Protein AF-A0A9D5CBM2-F1 (afdb_monomer_lite)

Radius of gyration: 30.0 Å; chains: 1; bounding box: 94×66×77 Å

InterPro domains:
  IPR002213 UDP-glucuronosyl/UDP-glucosyltransferase [PF00201] (126-270)
  IPR002213 UDP-glucuronosyl/UDP-glucosyltransferase [cd03784] (1-321)
  IPR009489 PAR1 [PF06521] (329-469)
  IPR035595 UDP-glycosyltransferase family, conserved site [PS00375] (218-261)
  IPR058980 Glycosyltransferase, N-terminal domain [PF26168] (1-114)

pLDDT: mean 79.52, std 19.8, range [25.97, 98.75]

Foldseek 3Di:
DVVVLVVQLPDPPDAAEAEDLAELLLVLLLVCLVVVHDDPPDDPPDLVVVVSVPDLPQQDPPVVVVVVVVSVVVPPVRHQAYEYQYDCLQCVVSVVVSPVVDPGHYDYDHPPAPLDDDPDPPDPPVPVQCVVVVLLVPADFLQEEEEDADDQDADDLLLLQQLLLLLLVLLTAYEHEDEPNNPPDDPPDDPPPPPDDRDHDPCSCVSCVSRYHYHYDDYPLLCLLLRRNHNAYEYLQDVNSVSSNLLSLHAYQQEHAHDSRLSSSCSRCPVLVLADDLDHPVCNVPRRGSVSSSVRVCCLRPDPSNVVSSVSSNVSSVVNVVVVVVLFDDQQPDDLQQFQLFATQSQFHKFWAWDADPVRDTDIGIHTDPHGHPPDHSDGFDPQLCVQLVHDSNDGDDDLVLLVDLVNLQSCLDPSNCVPGVSVVSSNQVSCVVVVHGSVVSSVVSVVVVVVVVPPPDDDDDDDDDDDDDDDDDDDDDDDDDDDDDDDD

Structure (mmCIF, N/CA/C/O backbone):
data_AF-A0A9D5CBM2-F1
#
_entry.id   AF-A0A9D5CBM2-F1
#
loop_
_atom_site.group_PDB
_atom_site.id
_atom_site.type_symbol
_atom_site.label_atom_id
_atom_site.label_alt_id
_atom_site.label_comp_id
_atom_site.label_asym_id
_atom_site.label_entity_id
_atom_site.label_seq_id
_atom_site.pdbx_PDB_ins_code
_atom_site.Cartn_x
_atom_site.Cartn_y
_atom_site.Cartn_z
_atom_site.occupancy
_atom_site.B_iso_or_equiv
_atom_site.auth_seq_id
_atom_site.auth_comp_id
_atom_site.auth_asym_id
_atom_site.auth_atom_id
_atom_site.pdbx_PDB_model_num
ATOM 1 N N . MET A 1 1 ? 24.538 0.098 1.011 1.00 46.88 1 MET A N 1
ATOM 2 C CA . MET A 1 1 ? 24.412 -0.177 -0.442 1.00 46.88 1 MET A CA 1
ATOM 3 C C . MET A 1 1 ? 25.161 0.803 -1.359 1.00 46.88 1 MET A C 1
ATOM 5 O O . MET A 1 1 ? 25.324 0.471 -2.525 1.00 46.88 1 MET A O 1
ATOM 9 N N . SER A 1 2 ? 25.668 1.962 -0.900 1.00 52.41 2 SER A N 1
ATOM 10 C CA . SER A 1 2 ? 26.322 2.919 -1.816 1.00 52.41 2 SER A CA 1
ATOM 11 C C . SER A 1 2 ? 27.615 2.374 -2.449 1.00 52.41 2 SER A C 1
ATOM 13 O O . SER A 1 2 ? 27.834 2.592 -3.634 1.00 52.41 2 SER A O 1
ATOM 15 N N . PHE A 1 3 ? 28.442 1.611 -1.725 1.00 51.91 3 PHE A N 1
ATOM 16 C CA . PHE A 1 3 ? 29.742 1.135 -2.227 1.00 51.91 3 PHE A CA 1
ATOM 17 C C . PHE A 1 3 ? 29.654 0.315 -3.531 1.00 51.91 3 PHE A C 1
ATOM 19 O O . PHE A 1 3 ? 30.416 0.557 -4.465 1.00 51.91 3 PHE A O 1
ATOM 26 N N . ALA A 1 4 ? 28.681 -0.597 -3.640 1.00 58.09 4 ALA A N 1
ATOM 27 C CA . ALA A 1 4 ? 28.484 -1.405 -4.846 1.00 58.09 4 ALA A CA 1
ATOM 28 C C . ALA A 1 4 ? 28.040 -0.555 -6.052 1.00 58.09 4 ALA A C 1
ATOM 30 O O . ALA A 1 4 ? 28.518 -0.762 -7.165 1.00 58.09 4 ALA A O 1
ATOM 31 N N . ALA A 1 5 ? 27.188 0.450 -5.825 1.00 60.09 5 ALA A N 1
ATOM 32 C CA . ALA A 1 5 ? 26.755 1.383 -6.865 1.00 60.09 5 ALA A CA 1
ATOM 33 C C . ALA A 1 5 ? 27.913 2.255 -7.387 1.00 60.09 5 ALA A C 1
ATOM 35 O O . ALA A 1 5 ? 27.990 2.522 -8.584 1.00 60.09 5 ALA A O 1
ATOM 36 N N . HIS A 1 6 ? 28.848 2.649 -6.514 1.00 63.44 6 HIS A N 1
ATOM 37 C CA . HIS A 1 6 ? 30.043 3.406 -6.903 1.00 63.44 6 HIS A CA 1
ATOM 38 C C . HIS A 1 6 ? 30.997 2.585 -7.768 1.00 63.44 6 HIS A C 1
ATOM 40 O O . HIS A 1 6 ? 31.475 3.077 -8.789 1.00 63.44 6 HIS A O 1
ATOM 46 N N . ALA A 1 7 ? 31.247 1.333 -7.379 1.00 64.88 7 ALA A N 1
ATOM 47 C CA . ALA A 1 7 ? 32.060 0.415 -8.168 1.00 64.88 7 ALA A CA 1
ATOM 48 C C . ALA A 1 7 ? 31.399 0.084 -9.518 1.00 64.88 7 ALA A C 1
ATOM 50 O O . ALA A 1 7 ? 32.088 -0.044 -10.522 1.00 64.88 7 ALA A O 1
ATOM 51 N N . ALA A 1 8 ? 30.066 0.001 -9.571 1.00 65.75 8 ALA A N 1
ATOM 52 C CA . ALA A 1 8 ? 29.338 -0.220 -10.819 1.00 65.75 8 ALA A CA 1
ATOM 53 C C . ALA A 1 8 ? 29.349 1.010 -11.746 1.00 65.75 8 ALA A C 1
ATOM 55 O O . ALA A 1 8 ? 29.361 0.860 -12.964 1.00 65.75 8 ALA A O 1
ATOM 56 N N . ALA A 1 9 ? 29.384 2.229 -11.195 1.00 65.69 9 ALA A N 1
ATOM 57 C CA . ALA A 1 9 ? 29.390 3.468 -11.976 1.00 65.69 9 ALA A CA 1
ATOM 58 C C . ALA A 1 9 ? 30.698 3.718 -12.754 1.00 65.69 9 ALA A C 1
ATOM 60 O O . ALA A 1 9 ? 30.726 4.589 -13.623 1.00 65.69 9 ALA A O 1
ATOM 61 N N . SER A 1 10 ? 31.780 2.992 -12.451 1.00 69.94 10 SER A N 1
ATOM 62 C CA . SER A 1 10 ? 33.030 3.037 -13.222 1.00 69.94 10 SER A CA 1
ATOM 63 C C . SER A 1 10 ? 33.062 2.040 -14.387 1.00 69.94 10 SER A C 1
ATOM 65 O O . SER A 1 10 ? 34.006 2.069 -15.179 1.00 69.94 10 SER A O 1
ATOM 67 N N . LEU A 1 11 ? 32.045 1.181 -14.521 1.00 74.44 11 LEU A N 1
ATOM 68 C CA . LEU A 1 11 ? 31.952 0.219 -15.613 1.00 74.44 11 LEU A CA 1
ATOM 69 C C . LEU A 1 11 ? 31.445 0.893 -16.901 1.00 74.44 11 LEU A C 1
ATOM 71 O O . LEU A 1 11 ? 30.479 1.662 -16.863 1.00 74.44 11 LEU A O 1
ATOM 75 N N . PRO A 1 12 ? 32.052 0.593 -18.066 1.00 73.50 12 PRO A N 1
ATOM 76 C CA . PRO A 1 12 ? 31.541 1.073 -19.342 1.00 73.50 12 PRO A CA 1
ATOM 77 C C . PRO A 1 12 ? 30.141 0.498 -19.605 1.00 73.50 12 PRO A C 1
ATOM 79 O O . PRO A 1 12 ? 29.863 -0.655 -19.283 1.00 73.50 12 PRO A O 1
ATOM 82 N N . ASN A 1 13 ? 29.270 1.300 -20.222 1.00 78.38 13 ASN A N 1
ATOM 83 C CA . ASN A 1 13 ? 27.892 0.941 -20.594 1.00 78.38 13 ASN A CA 1
ATOM 84 C C . ASN A 1 13 ? 26.908 0.702 -19.430 1.00 78.38 13 ASN A C 1
ATOM 86 O O . ASN A 1 13 ? 25.814 0.191 -19.660 1.00 78.38 13 ASN A O 1
ATOM 90 N N . VAL A 1 14 ? 27.233 1.115 -18.200 1.00 76.31 14 VAL A N 1
ATOM 91 C CA . VAL A 1 14 ? 26.301 1.054 -17.061 1.00 76.31 14 VAL A CA 1
ATOM 92 C C . VAL A 1 14 ? 25.597 2.397 -16.856 1.00 76.31 14 VAL A C 1
ATOM 94 O O . VAL A 1 14 ? 26.231 3.452 -16.816 1.00 76.31 14 VAL A O 1
ATOM 97 N N . LYS A 1 15 ? 24.268 2.365 -16.686 1.00 79.56 15 LYS A N 1
ATOM 98 C CA . LYS A 1 15 ? 23.471 3.524 -16.255 1.00 79.56 15 LYS A CA 1
ATOM 99 C C . LYS A 1 15 ? 23.058 3.352 -14.801 1.00 79.56 15 LYS A C 1
ATOM 101 O O . LYS A 1 15 ? 22.380 2.390 -14.455 1.00 79.56 15 LYS A O 1
ATOM 106 N N . LEU A 1 16 ? 23.447 4.307 -13.962 1.00 81.56 16 LEU A N 1
ATOM 107 C CA . LEU A 1 16 ? 23.064 4.339 -12.554 1.00 81.56 16 LEU A CA 1
ATOM 108 C C . LEU A 1 16 ? 21.726 5.062 -12.378 1.00 81.56 16 LEU A C 1
ATOM 110 O O . LEU A 1 16 ? 21.562 6.179 -12.873 1.00 81.56 16 LEU A O 1
ATOM 114 N N . PHE A 1 17 ? 20.816 4.457 -11.619 1.00 85.50 17 PHE A N 1
ATOM 115 C CA . PHE A 1 17 ? 19.556 5.064 -11.199 1.00 85.50 17 PHE A CA 1
ATOM 116 C C . PHE A 1 17 ? 19.453 5.062 -9.676 1.00 85.50 17 PHE A C 1
ATOM 118 O O . PHE A 1 17 ? 19.877 4.111 -9.019 1.00 85.50 17 PHE A O 1
ATOM 125 N N . LYS A 1 18 ? 18.867 6.123 -9.118 1.00 85.62 18 LYS A N 1
ATOM 126 C CA . LYS A 1 18 ? 18.535 6.206 -7.692 1.00 85.62 18 LYS A CA 1
ATOM 127 C C . LYS A 1 18 ? 17.087 5.791 -7.497 1.00 85.62 18 LYS A C 1
ATOM 129 O O . LYS A 1 18 ? 16.218 6.358 -8.146 1.00 85.62 18 LYS A O 1
ATOM 134 N N . TYR A 1 19 ? 16.828 4.830 -6.620 1.00 88.88 19 TYR A N 1
ATOM 135 C CA . TYR A 1 19 ? 15.470 4.393 -6.313 1.00 88.88 19 TYR A CA 1
ATOM 136 C C . TYR A 1 19 ? 14.988 4.990 -4.990 1.00 88.88 19 TYR A C 1
ATOM 138 O O . TYR A 1 19 ? 15.675 4.895 -3.973 1.00 88.88 19 TYR A O 1
ATOM 146 N N . HIS A 1 20 ? 13.801 5.591 -5.015 1.00 88.88 20 HIS A N 1
ATOM 147 C CA . HIS A 1 20 ? 13.061 6.027 -3.841 1.00 88.88 20 HIS A CA 1
ATOM 148 C C . HIS A 1 20 ? 11.807 5.166 -3.682 1.00 88.88 20 HIS A C 1
ATOM 150 O O . HIS A 1 20 ? 10.897 5.221 -4.506 1.00 88.88 20 HIS A O 1
ATOM 156 N N . SER A 1 21 ? 11.744 4.416 -2.583 1.00 88.88 21 SER A N 1
ATOM 157 C CA . SER A 1 21 ? 10.601 3.571 -2.205 1.00 88.88 21 SER A CA 1
ATOM 158 C C . SER A 1 21 ? 9.418 4.348 -1.610 1.00 88.88 21 SER A C 1
ATOM 160 O O . SER A 1 21 ? 8.496 3.741 -1.079 1.00 88.88 21 SER A O 1
ATOM 162 N N . ILE A 1 22 ? 9.463 5.676 -1.677 1.00 88.31 22 ILE A N 1
ATOM 163 C CA . ILE A 1 22 ? 8.556 6.641 -1.047 1.00 88.31 22 ILE A CA 1
ATOM 164 C C . ILE A 1 22 ? 7.900 7.512 -2.130 1.00 88.31 22 ILE A C 1
ATOM 166 O O . ILE A 1 22 ? 8.508 7.701 -3.191 1.00 88.31 22 ILE A O 1
ATOM 170 N N . PRO A 1 23 ? 6.698 8.061 -1.878 1.00 92.81 23 PRO A N 1
ATOM 171 C CA . PRO A 1 23 ? 5.941 8.804 -2.880 1.00 92.81 23 PRO A CA 1
ATOM 172 C C . PRO A 1 23 ? 6.571 10.152 -3.236 1.00 92.81 23 PRO A C 1
ATOM 174 O O . PRO A 1 23 ? 7.382 10.714 -2.489 1.00 92.81 23 PRO A O 1
ATOM 177 N N . ALA A 1 24 ? 6.136 10.718 -4.365 1.00 92.75 24 ALA A N 1
ATOM 178 C CA . ALA A 1 24 ? 6.541 12.052 -4.794 1.00 92.75 24 ALA A CA 1
ATOM 179 C C . ALA A 1 24 ? 6.100 13.112 -3.776 1.00 92.75 24 ALA A C 1
ATOM 181 O O . ALA A 1 24 ? 6.883 14.018 -3.482 1.00 92.75 24 ALA A O 1
ATOM 182 N N . TYR A 1 25 ? 4.916 12.950 -3.167 1.00 91.38 25 TYR A N 1
ATOM 183 C CA . TYR A 1 25 ? 4.464 13.791 -2.056 1.00 91.38 25 TYR A CA 1
ATOM 184 C C . TYR A 1 25 ? 5.496 13.877 -0.925 1.00 91.38 25 TYR A C 1
ATOM 186 O O . TYR A 1 25 ? 5.851 14.973 -0.488 1.00 91.38 25 TYR A O 1
ATOM 194 N N . TYR A 1 26 ? 6.027 12.734 -0.472 1.00 90.12 26 TYR A N 1
ATOM 195 C CA . TYR A 1 26 ? 7.027 12.703 0.595 1.00 90.12 26 TYR A CA 1
ATOM 196 C C . TYR A 1 26 ? 8.300 13.439 0.175 1.00 90.12 26 TYR A C 1
ATOM 198 O O . TYR A 1 26 ? 8.830 14.255 0.933 1.00 90.12 26 TYR A O 1
ATOM 206 N N . LEU A 1 27 ? 8.808 13.146 -1.027 1.00 89.38 27 LEU A N 1
ATOM 207 C CA . LEU A 1 27 ? 10.045 13.743 -1.535 1.00 89.38 27 LEU A CA 1
ATOM 208 C C . LEU A 1 27 ? 9.922 15.263 -1.641 1.00 89.38 27 LEU A C 1
ATOM 210 O O . LEU A 1 27 ? 10.825 15.984 -1.211 1.00 89.38 27 LEU A O 1
ATOM 214 N N . LEU A 1 28 ? 8.791 15.745 -2.155 1.00 89.12 28 LEU A N 1
ATOM 215 C CA . LEU A 1 28 ? 8.506 17.167 -2.259 1.00 89.12 28 LEU A CA 1
ATOM 216 C C . LEU A 1 28 ? 8.344 17.814 -0.880 1.00 89.12 28 LEU A C 1
ATOM 218 O O . LEU A 1 28 ? 8.975 18.834 -0.619 1.00 89.12 28 LEU A O 1
ATOM 222 N N . SER A 1 29 ? 7.579 17.196 0.025 1.00 84.88 29 SER A N 1
ATOM 223 C CA . SER A 1 29 ? 7.414 17.664 1.408 1.00 84.88 29 SER A CA 1
ATOM 224 C C . SER A 1 29 ? 8.760 17.778 2.125 1.00 84.88 29 SER A C 1
ATOM 226 O O . SER A 1 29 ? 9.054 18.798 2.747 1.00 84.88 29 SER A O 1
ATOM 228 N N . SER A 1 30 ? 9.629 16.775 1.976 1.00 81.62 30 SER A N 1
ATOM 229 C CA . SER A 1 30 ? 10.987 16.795 2.519 1.00 81.62 30 SER A CA 1
ATOM 230 C C . SER A 1 30 ? 11.842 17.913 1.918 1.00 81.62 30 SER A C 1
ATOM 232 O O . SER A 1 30 ? 12.622 18.538 2.642 1.00 81.62 30 SER A O 1
ATOM 234 N N . LEU A 1 31 ? 11.732 18.158 0.611 1.00 83.06 31 LEU A N 1
ATOM 235 C CA . LEU A 1 31 ? 12.465 19.222 -0.068 1.00 83.06 31 LEU A CA 1
ATOM 236 C C . LEU A 1 31 ? 12.001 20.603 0.404 1.00 83.06 31 LEU A C 1
ATOM 238 O O . LEU A 1 31 ? 12.827 21.459 0.719 1.00 83.06 31 LEU A O 1
ATOM 242 N N . PHE A 1 32 ? 10.690 20.807 0.478 1.00 85.25 32 PHE A N 1
ATOM 243 C CA . PHE A 1 32 ? 10.081 22.075 0.857 1.00 85.25 32 PHE A CA 1
ATOM 244 C C . PHE A 1 32 ? 10.328 22.409 2.324 1.00 85.25 32 PHE A C 1
ATOM 246 O O . PHE A 1 32 ? 10.719 23.538 2.612 1.00 85.25 32 PHE A O 1
ATOM 253 N N . ALA A 1 33 ? 10.251 21.421 3.219 1.00 78.44 33 ALA A N 1
ATOM 254 C CA . ALA A 1 33 ? 10.632 21.575 4.621 1.00 78.44 33 ALA A CA 1
ATOM 255 C C . ALA A 1 33 ? 12.062 22.128 4.776 1.00 78.44 33 ALA A C 1
ATOM 257 O O . ALA A 1 33 ? 12.297 23.055 5.546 1.00 78.44 33 ALA A O 1
ATOM 258 N N . ARG A 1 34 ? 13.020 21.621 3.984 1.00 76.56 34 ARG A N 1
ATOM 259 C CA . ARG A 1 34 ? 14.421 22.091 3.994 1.00 76.56 34 ARG A CA 1
ATOM 260 C C . ARG A 1 34 ? 14.608 23.492 3.415 1.00 76.56 34 ARG A C 1
ATOM 262 O O . ARG A 1 34 ? 15.592 24.152 3.731 1.00 76.56 34 ARG A O 1
ATOM 269 N N . GLN A 1 35 ? 13.721 23.909 2.520 1.00 82.31 35 GLN A N 1
ATOM 270 C CA . GLN A 1 35 ? 13.763 25.219 1.871 1.00 82.31 35 GLN A CA 1
ATOM 271 C C . GLN A 1 35 ? 12.860 26.245 2.568 1.00 82.31 35 GLN A C 1
ATOM 273 O O . GLN A 1 35 ? 12.726 27.362 2.069 1.00 82.31 35 GLN A O 1
ATOM 278 N N . SER A 1 36 ? 12.217 25.872 3.681 1.00 79.81 36 SER A N 1
ATOM 279 C CA . SER A 1 36 ? 11.179 26.669 4.344 1.00 79.81 36 SER A CA 1
ATOM 280 C C . SER A 1 36 ? 10.063 27.110 3.382 1.00 79.81 36 SER A C 1
ATOM 282 O O . SER A 1 36 ? 9.540 28.219 3.483 1.00 79.81 36 SER A O 1
ATOM 284 N N . LYS A 1 37 ? 9.724 26.245 2.417 1.00 80.12 37 LYS A N 1
ATOM 285 C CA . LYS A 1 37 ? 8.602 26.408 1.484 1.00 80.12 37 LYS A CA 1
ATOM 286 C C . LYS A 1 37 ? 7.369 25.675 2.016 1.00 80.12 37 LYS A C 1
ATOM 288 O O . LYS A 1 37 ? 7.486 24.673 2.717 1.00 80.12 37 LYS A O 1
ATOM 293 N N . THR A 1 38 ? 6.185 26.145 1.636 1.00 74.81 38 THR A N 1
ATOM 294 C CA . THR A 1 38 ? 4.907 25.521 2.004 1.00 74.81 38 THR A CA 1
ATOM 295 C C . THR A 1 38 ? 4.435 24.554 0.927 1.00 74.81 38 THR A C 1
ATOM 297 O O . THR A 1 38 ? 4.612 24.808 -0.266 1.00 74.81 38 THR A O 1
ATOM 300 N N . MET A 1 39 ? 3.810 23.451 1.339 1.00 78.75 39 MET A N 1
ATOM 301 C CA . MET A 1 39 ? 3.190 22.517 0.400 1.00 78.75 39 MET A CA 1
ATOM 302 C C . MET A 1 39 ? 1.954 23.144 -0.267 1.00 78.75 39 MET A C 1
ATOM 304 O O . MET A 1 39 ? 1.257 23.948 0.357 1.00 78.75 39 MET A O 1
ATOM 308 N N . PRO A 1 40 ? 1.634 22.767 -1.515 1.00 70.75 40 PRO A N 1
ATOM 309 C CA . PRO A 1 40 ? 0.329 23.058 -2.100 1.00 70.75 40 PRO A CA 1
ATOM 310 C C . PRO A 1 40 ? -0.785 22.518 -1.200 1.00 70.75 40 PRO A C 1
ATOM 312 O O . PRO A 1 40 ? -0.627 21.473 -0.571 1.00 70.75 40 PRO A O 1
ATOM 315 N N . HIS A 1 41 ? -1.906 23.234 -1.125 1.00 67.62 41 HIS A N 1
ATOM 316 C CA . HIS A 1 41 ? -3.079 22.853 -0.329 1.00 67.62 41 HIS A CA 1
ATOM 317 C C . HIS A 1 41 ? -2.881 22.766 1.198 1.00 67.62 41 HIS A C 1
ATOM 319 O O . HIS A 1 41 ? -3.813 22.368 1.895 1.00 67.62 41 HIS A O 1
ATOM 325 N N . SER A 1 42 ? -1.743 23.209 1.749 1.00 60.53 42 SER A N 1
ATOM 326 C CA . SER A 1 42 ? -1.596 23.349 3.203 1.00 60.53 42 SER A CA 1
ATOM 327 C C . SER A 1 42 ? -2.477 24.493 3.719 1.00 60.53 42 SER A C 1
ATOM 329 O O . SER A 1 42 ? -2.302 25.643 3.301 1.00 60.53 42 SER A O 1
ATOM 331 N N . SER A 1 43 ? -3.407 24.207 4.633 1.00 52.81 43 SER A N 1
ATOM 332 C CA . SER A 1 43 ? -4.127 25.258 5.357 1.00 52.81 43 SER A CA 1
ATOM 333 C C . SER A 1 43 ? -3.202 25.843 6.432 1.00 52.81 43 SER A C 1
ATOM 335 O O . SER A 1 43 ? -2.598 25.075 7.177 1.00 52.81 43 SER A O 1
ATOM 337 N N . PRO A 1 44 ? -3.107 27.177 6.590 1.00 47.69 44 PRO A N 1
ATOM 338 C CA . PRO A 1 44 ? -2.335 27.772 7.683 1.00 47.69 44 PRO A CA 1
ATOM 339 C C . PRO A 1 44 ? -2.860 27.390 9.078 1.00 47.69 44 PRO A C 1
ATOM 341 O O . PRO A 1 44 ? -2.144 27.552 10.058 1.00 47.69 44 PRO A O 1
ATOM 344 N N . ASN A 1 45 ? -4.099 26.887 9.164 1.00 43.62 45 ASN A N 1
ATOM 345 C CA . ASN A 1 45 ? -4.739 26.443 10.403 1.00 43.62 45 ASN A CA 1
ATOM 346 C C . ASN A 1 45 ? -4.801 24.910 10.548 1.00 43.62 45 ASN A C 1
ATOM 348 O O . ASN A 1 45 ? -5.438 24.441 11.489 1.00 43.62 45 ASN A O 1
ATOM 352 N N . SER A 1 46 ? -4.236 24.120 9.624 1.00 50.84 46 SER A N 1
ATOM 353 C CA . SER A 1 46 ? -4.196 22.660 9.787 1.00 50.84 46 SER A CA 1
ATOM 354 C C . SER A 1 46 ? -2.910 22.218 10.484 1.00 50.84 46 SER A C 1
ATOM 356 O O . SER A 1 46 ? -1.840 22.792 10.273 1.00 50.84 46 SER A O 1
ATOM 358 N N . THR A 1 47 ? -3.018 21.172 11.306 1.00 50.03 47 THR A N 1
ATOM 359 C CA . THR A 1 47 ? -1.901 20.488 11.986 1.00 50.03 47 THR A CA 1
ATOM 360 C C . THR A 1 47 ? -0.787 20.073 11.009 1.00 50.03 47 THR A C 1
ATOM 362 O O . THR A 1 47 ? 0.387 20.020 11.377 1.00 50.03 47 THR A O 1
ATOM 365 N N . SER A 1 48 ? -1.113 19.918 9.721 1.00 49.34 48 SER A N 1
ATOM 366 C CA . SER A 1 48 ? -0.180 19.731 8.601 1.00 49.34 48 SER A CA 1
ATOM 367 C C . SER A 1 48 ? 0.911 20.799 8.480 1.00 49.34 48 SER A C 1
ATOM 369 O O . SER A 1 48 ? 2.018 20.474 8.050 1.00 49.34 48 SER A O 1
ATOM 371 N N . PHE A 1 49 ? 0.644 22.063 8.837 1.00 46.88 49 PHE A N 1
ATOM 372 C CA . PHE A 1 49 ? 1.645 23.134 8.727 1.00 46.88 49 PHE A CA 1
ATOM 373 C C . PHE A 1 49 ? 2.830 22.892 9.672 1.00 46.88 49 PHE A C 1
ATOM 375 O O . PHE A 1 49 ? 3.986 23.016 9.266 1.00 46.88 49 PHE A O 1
ATOM 382 N N . ASN A 1 50 ? 2.560 22.453 10.903 1.00 46.91 50 ASN A N 1
ATOM 383 C CA . ASN A 1 50 ? 3.608 22.164 11.881 1.00 46.91 50 ASN A CA 1
ATOM 384 C C . ASN A 1 50 ? 4.361 20.867 11.566 1.00 46.91 50 ASN A C 1
ATOM 386 O O . ASN A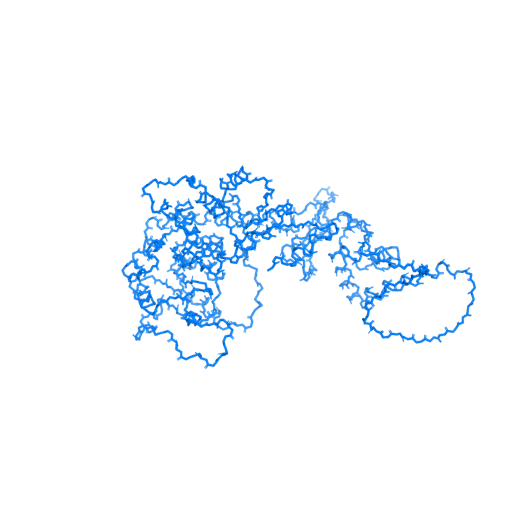 1 50 ? 5.556 20.776 11.819 1.00 46.91 50 ASN A O 1
ATOM 390 N N . LEU A 1 51 ? 3.698 19.885 10.952 1.00 50.66 51 LEU A N 1
ATOM 391 C CA . LEU A 1 51 ? 4.279 18.601 10.547 1.00 50.66 51 LEU A CA 1
ATOM 392 C C . LEU A 1 51 ? 5.191 18.699 9.311 1.00 50.66 51 LEU A C 1
ATOM 394 O O . LEU A 1 51 ? 6.195 17.991 9.226 1.00 50.66 51 LEU A O 1
ATOM 398 N N . ILE A 1 52 ? 4.903 19.615 8.376 1.00 50.97 52 ILE A N 1
ATOM 399 C CA . ILE A 1 52 ? 5.857 20.000 7.317 1.00 50.97 52 ILE A CA 1
ATOM 400 C C . ILE A 1 52 ? 7.139 20.567 7.951 1.00 50.97 52 ILE A C 1
ATOM 402 O O . ILE A 1 52 ? 8.231 20.339 7.429 1.00 50.97 52 ILE A O 1
ATOM 406 N N . HIS A 1 53 ? 7.011 21.230 9.103 1.00 47.34 53 HIS A N 1
ATOM 407 C CA . HIS A 1 53 ? 8.116 21.765 9.895 1.00 47.34 53 HIS A CA 1
ATOM 408 C C . HIS A 1 53 ? 8.672 20.818 10.967 1.00 47.34 53 HIS A C 1
ATOM 410 O O . HIS A 1 53 ? 9.719 21.140 11.531 1.00 47.34 53 HIS A O 1
ATOM 416 N N . ALA A 1 54 ? 8.048 19.660 11.226 1.00 51.38 54 ALA A N 1
ATOM 417 C CA . ALA A 1 54 ? 8.625 18.636 12.086 1.00 51.38 54 ALA A CA 1
ATOM 418 C C . ALA A 1 54 ? 9.958 18.236 11.455 1.00 51.38 54 ALA A C 1
ATOM 420 O O . ALA A 1 54 ? 10.003 17.715 10.327 1.00 51.38 54 ALA A O 1
ATOM 421 N N . SER A 1 55 ? 11.051 18.584 12.140 1.00 54.19 55 SER A N 1
ATOM 422 C CA . SER A 1 55 ? 12.379 18.361 11.600 1.00 54.19 55 SER A CA 1
ATOM 423 C C . SER A 1 55 ? 12.550 16.866 11.347 1.00 54.19 55 SER A C 1
ATOM 425 O O . SER A 1 55 ? 11.941 16.009 11.995 1.00 54.19 55 SER A O 1
ATOM 427 N N . PHE A 1 56 ? 13.362 16.546 10.344 1.00 55.69 56 PHE A N 1
ATOM 428 C CA . PHE A 1 56 ? 13.754 15.170 10.039 1.00 55.69 56 PHE A CA 1
ATOM 429 C C . PHE A 1 56 ? 14.221 14.401 11.296 1.00 55.69 56 PHE A C 1
ATOM 431 O O . PHE A 1 56 ? 14.091 13.178 11.329 1.00 55.69 56 PHE A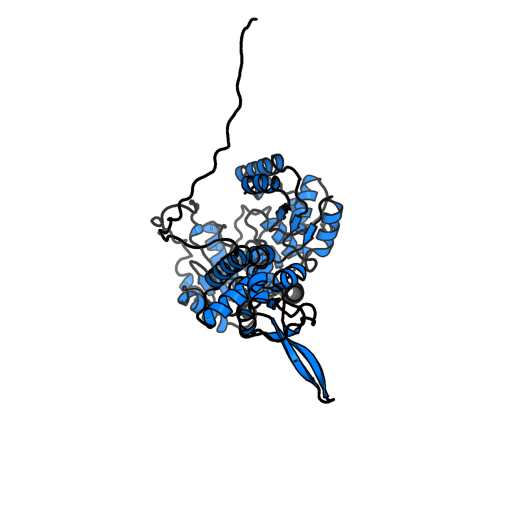 O 1
ATOM 438 N N . ASP A 1 57 ? 14.689 15.137 12.310 1.00 54.78 57 ASP A N 1
ATOM 439 C CA . ASP A 1 57 ? 15.299 14.687 13.564 1.00 54.78 57 ASP A CA 1
ATOM 440 C C . ASP A 1 57 ? 14.372 13.876 14.471 1.00 54.78 57 ASP A C 1
ATOM 442 O O . ASP A 1 57 ? 14.851 13.051 15.236 1.00 54.78 57 ASP A O 1
ATOM 446 N N . ASP A 1 58 ? 13.051 14.047 14.364 1.00 68.81 58 ASP A N 1
ATOM 447 C CA . ASP A 1 58 ? 12.106 13.345 15.242 1.00 68.81 58 ASP A CA 1
ATOM 448 C C . ASP A 1 58 ? 11.535 12.049 14.645 1.00 68.81 58 ASP A C 1
ATOM 450 O O . ASP A 1 58 ? 10.962 11.239 15.374 1.00 68.81 58 ASP A O 1
ATOM 454 N N . CYS A 1 59 ? 11.646 11.855 13.324 1.00 78.31 59 CYS A N 1
ATOM 455 C CA . CYS A 1 59 ? 11.099 10.683 12.619 1.00 78.31 59 CYS A CA 1
ATOM 456 C C . CYS A 1 59 ? 12.128 9.558 12.455 1.00 78.31 59 CYS A C 1
ATOM 458 O O . CYS A 1 59 ? 11.768 8.406 12.214 1.00 78.31 59 CYS A O 1
ATOM 460 N N . PHE A 1 60 ? 13.409 9.888 12.554 1.00 80.12 60 PHE A N 1
ATOM 461 C CA . PHE A 1 60 ? 14.525 8.967 12.404 1.00 80.12 60 PHE A CA 1
ATOM 462 C C . PHE A 1 60 ? 15.460 9.126 13.598 1.00 80.12 60 PHE A C 1
ATOM 464 O O . PHE A 1 60 ? 15.509 10.193 14.197 1.00 80.12 60 PHE A O 1
ATOM 471 N N . THR A 1 61 ? 16.222 8.087 13.937 1.00 81.00 61 THR A N 1
ATOM 472 C CA . THR A 1 61 ? 17.247 8.231 14.977 1.00 81.00 61 THR A CA 1
ATOM 473 C C . THR A 1 61 ? 18.388 9.124 14.483 1.00 81.00 61 THR A C 1
ATOM 475 O O . THR A 1 61 ? 18.640 9.209 13.273 1.00 81.00 61 THR A O 1
ATOM 478 N N . GLU A 1 62 ? 19.110 9.766 15.403 1.00 80.62 62 GLU A N 1
ATOM 479 C CA . GLU A 1 62 ? 20.267 10.606 15.062 1.00 80.62 62 GLU A CA 1
ATOM 480 C C . GLU A 1 62 ? 21.322 9.819 14.267 1.00 80.62 62 GLU A C 1
ATOM 482 O O . GLU A 1 62 ? 21.887 10.329 13.297 1.00 80.62 62 GLU A O 1
ATOM 487 N N . GLU A 1 63 ? 21.540 8.544 14.607 1.00 82.88 63 GLU A N 1
ATOM 488 C CA . GLU A 1 63 ? 22.473 7.664 13.899 1.00 82.88 63 GLU A CA 1
ATOM 489 C C . GLU A 1 63 ? 22.040 7.433 12.451 1.00 82.88 63 GLU A C 1
ATOM 491 O O . GLU A 1 63 ? 22.875 7.446 11.543 1.00 82.88 63 GLU A O 1
ATOM 496 N N . TYR A 1 64 ? 20.737 7.248 12.218 1.00 81.56 64 TYR A N 1
ATOM 497 C CA . TYR A 1 64 ? 20.202 7.069 10.874 1.00 81.56 64 TYR A CA 1
ATOM 498 C C . TYR A 1 64 ? 20.340 8.347 10.045 1.00 81.56 64 TYR A C 1
ATOM 500 O O . TYR A 1 64 ? 20.727 8.289 8.878 1.00 81.56 64 TYR A O 1
ATOM 508 N N . ILE A 1 65 ? 20.074 9.512 10.638 1.00 80.12 65 ILE A N 1
ATOM 509 C CA . ILE A 1 65 ? 20.233 10.804 9.958 1.00 80.12 65 ILE A CA 1
ATOM 510 C C . ILE A 1 65 ? 21.693 11.032 9.591 1.00 80.12 65 ILE A C 1
ATOM 512 O O . ILE A 1 65 ? 21.993 11.330 8.434 1.00 80.12 65 ILE A O 1
ATOM 516 N N . HIS A 1 66 ? 22.608 10.796 10.531 1.00 81.75 66 HIS A N 1
ATOM 517 C CA . HIS A 1 66 ? 24.038 10.891 10.278 1.00 81.75 66 HIS A CA 1
ATOM 518 C C . HIS A 1 66 ? 24.481 9.933 9.163 1.00 81.75 66 HIS A C 1
ATOM 520 O O . HIS A 1 66 ? 25.226 10.332 8.267 1.00 81.75 66 HIS A O 1
ATOM 526 N N . PHE A 1 67 ? 23.974 8.698 9.148 1.00 83.31 67 PHE A N 1
ATOM 527 C CA . PHE A 1 67 ? 24.224 7.745 8.066 1.00 83.31 67 PHE A CA 1
ATOM 528 C C . PHE A 1 67 ? 23.707 8.244 6.706 1.00 83.31 67 PHE A C 1
ATOM 530 O O . PHE A 1 67 ? 24.413 8.147 5.697 1.00 83.31 67 PHE A O 1
ATOM 537 N N . ILE A 1 68 ? 22.495 8.802 6.656 1.00 79.44 68 ILE A N 1
ATOM 538 C CA . ILE A 1 68 ? 21.917 9.364 5.431 1.00 79.44 68 ILE A CA 1
ATOM 539 C C . ILE A 1 68 ? 22.734 10.559 4.937 1.00 79.44 68 ILE A C 1
ATOM 541 O O . ILE A 1 68 ? 22.999 10.659 3.737 1.00 79.44 68 ILE A O 1
ATOM 545 N N . ASP A 1 69 ? 23.165 11.444 5.830 1.00 79.38 69 ASP A N 1
ATOM 546 C CA . ASP A 1 69 ? 23.970 12.607 5.467 1.00 79.38 69 ASP A CA 1
ATOM 547 C C . ASP A 1 69 ? 25.372 12.210 4.996 1.00 79.38 69 ASP A C 1
ATOM 549 O O . ASP A 1 69 ? 25.851 12.760 4.004 1.00 79.38 69 ASP A O 1
ATOM 553 N N . GLN A 1 70 ? 25.983 11.180 5.589 1.00 80.44 70 GLN A N 1
ATOM 554 C CA . GLN A 1 70 ? 27.206 10.575 5.055 1.00 80.44 70 GLN A CA 1
ATOM 555 C C . GLN A 1 70 ? 26.989 9.992 3.655 1.00 80.44 70 GLN A C 1
ATOM 557 O O . GLN A 1 70 ? 27.782 10.253 2.750 1.00 80.44 70 GLN A O 1
ATOM 562 N N . CYS A 1 71 ? 25.900 9.244 3.444 1.00 76.88 71 CYS A N 1
ATOM 563 C CA . CYS A 1 71 ? 25.568 8.690 2.131 1.00 76.88 71 CYS A CA 1
ATOM 564 C C . CYS A 1 71 ? 25.360 9.788 1.080 1.00 76.88 71 CYS A C 1
ATOM 566 O O . CYS A 1 71 ? 25.779 9.618 -0.061 1.00 76.88 71 CYS A O 1
ATOM 568 N N . ARG A 1 72 ? 24.734 10.911 1.455 1.00 74.81 72 ARG A N 1
ATOM 569 C CA . ARG A 1 72 ? 24.532 12.077 0.581 1.00 74.81 72 ARG A CA 1
ATOM 570 C C . ARG A 1 72 ? 25.834 12.815 0.291 1.00 74.81 72 ARG A C 1
ATOM 572 O O . ARG A 1 72 ? 26.055 13.198 -0.848 1.00 74.81 72 ARG A O 1
ATOM 579 N N . ALA A 1 73 ? 26.693 13.005 1.291 1.00 75.44 73 ALA A N 1
ATOM 580 C CA . ALA A 1 73 ? 27.994 13.649 1.110 1.00 75.44 73 ALA A CA 1
ATOM 581 C C . ALA A 1 73 ? 28.917 12.837 0.188 1.00 75.44 73 ALA A C 1
ATOM 583 O O . ALA A 1 73 ? 29.760 13.401 -0.505 1.00 75.44 73 ALA A O 1
ATOM 584 N N . GLN A 1 74 ? 28.739 11.516 0.170 1.00 69.81 74 GLN A N 1
ATOM 585 C CA . GLN A 1 74 ? 29.441 10.601 -0.724 1.00 69.81 74 GLN A CA 1
ATOM 586 C C . GLN A 1 74 ? 28.730 10.409 -2.074 1.00 69.81 74 GLN A C 1
ATOM 588 O O . GLN A 1 74 ? 29.300 9.754 -2.938 1.00 69.81 74 GLN A O 1
ATOM 593 N N . ASP A 1 75 ? 27.521 10.952 -2.275 1.00 68.75 75 ASP A N 1
ATOM 594 C CA . ASP A 1 75 ? 26.748 10.802 -3.513 1.00 68.75 75 ASP A CA 1
ATOM 595 C C . ASP A 1 75 ? 27.407 11.630 -4.638 1.00 68.75 75 ASP A C 1
ATOM 597 O O . ASP A 1 75 ? 27.430 12.862 -4.574 1.00 68.75 75 ASP A O 1
ATOM 601 N N . PRO A 1 76 ? 27.959 10.996 -5.689 1.00 65.44 76 PRO A N 1
ATOM 602 C CA . PRO A 1 76 ? 28.702 11.688 -6.731 1.00 65.44 76 PRO A CA 1
ATOM 603 C C . PRO A 1 76 ? 27.771 12.440 -7.693 1.00 65.44 76 PRO A C 1
ATOM 605 O O . PRO A 1 76 ? 28.263 13.095 -8.614 1.00 65.44 76 PRO A O 1
ATOM 608 N N . GLY A 1 77 ? 26.445 12.311 -7.540 1.00 70.50 77 GLY A N 1
ATOM 609 C CA . GLY A 1 77 ? 25.454 12.982 -8.381 1.00 70.50 77 GLY A CA 1
ATOM 610 C C . GLY A 1 77 ? 25.487 12.528 -9.845 1.00 70.50 77 GLY A C 1
ATOM 611 O O . GLY A 1 77 ? 25.071 13.278 -10.734 1.00 70.50 77 GLY A O 1
ATOM 612 N N . ARG A 1 78 ? 26.028 11.332 -10.115 1.00 74.12 78 ARG A N 1
ATOM 613 C CA . ARG A 1 78 ? 26.242 10.761 -11.463 1.00 74.12 78 ARG A CA 1
ATOM 614 C C . ARG A 1 78 ? 25.089 9.878 -11.951 1.00 74.12 78 ARG A C 1
ATOM 616 O O . ARG A 1 78 ? 25.187 9.260 -13.010 1.00 74.12 78 ARG A O 1
ATOM 623 N N . GLU A 1 79 ? 24.003 9.786 -11.197 1.00 79.50 79 GLU A N 1
ATOM 624 C CA . GLU A 1 79 ? 22.806 9.061 -11.598 1.00 79.50 79 GLU A CA 1
ATOM 625 C C . GLU A 1 79 ? 22.151 9.701 -12.833 1.00 79.50 79 GLU A C 1
ATOM 627 O O . GLU A 1 79 ? 22.023 10.924 -12.948 1.00 79.50 79 GLU A O 1
ATOM 632 N N . HIS A 1 80 ? 21.734 8.842 -13.763 1.00 83.94 80 HIS A N 1
ATOM 633 C CA . HIS A 1 80 ? 21.074 9.206 -15.019 1.00 83.94 80 HIS A CA 1
ATOM 634 C C . HIS A 1 80 ? 19.601 9.577 -14.811 1.00 83.94 80 HIS A C 1
ATOM 636 O O . HIS A 1 80 ? 18.961 10.151 -15.695 1.00 83.94 80 HIS A O 1
ATOM 642 N N . GLY A 1 81 ? 19.054 9.229 -13.651 1.00 87.56 81 GLY A N 1
ATOM 643 C CA . GLY A 1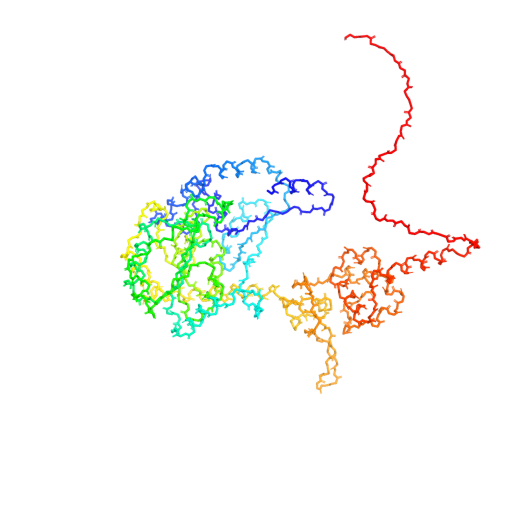 81 ? 17.706 9.567 -13.253 1.00 87.56 81 GLY A CA 1
ATOM 644 C C . GLY A 1 81 ? 17.315 8.913 -11.940 1.00 87.56 81 GLY A C 1
ATOM 645 O O . GLY A 1 81 ? 18.087 8.173 -11.322 1.00 87.56 81 GLY A O 1
ATOM 646 N N . VAL A 1 82 ? 16.093 9.215 -11.532 1.00 88.94 82 VAL A N 1
ATOM 647 C CA . VAL A 1 82 ? 15.533 8.825 -10.246 1.00 88.94 82 VAL A CA 1
ATOM 648 C C . VAL A 1 82 ? 14.256 8.035 -10.491 1.00 88.94 82 VAL A C 1
ATOM 650 O O . VAL A 1 82 ? 13.339 8.538 -11.132 1.00 88.94 82 VAL A O 1
ATOM 653 N N . LEU A 1 83 ? 14.213 6.801 -10.001 1.00 92.00 83 LEU A N 1
ATOM 654 C CA . LEU A 1 83 ? 13.029 5.953 -9.971 1.00 92.00 83 LEU A CA 1
ATOM 655 C C . LEU A 1 83 ? 12.253 6.250 -8.683 1.00 92.00 83 LEU A C 1
ATOM 657 O O . LEU A 1 83 ? 12.844 6.241 -7.601 1.00 92.00 83 LEU A O 1
ATOM 661 N N . ILE A 1 84 ? 10.953 6.503 -8.782 1.00 91.88 84 ILE A N 1
ATOM 662 C CA . ILE A 1 84 ? 10.096 6.844 -7.641 1.00 91.88 84 ILE A CA 1
ATOM 663 C C . ILE A 1 84 ? 8.913 5.878 -7.608 1.00 91.88 84 ILE A C 1
ATOM 665 O O . ILE A 1 84 ? 8.199 5.738 -8.604 1.00 91.88 84 ILE A O 1
ATOM 669 N N . ASN A 1 85 ? 8.693 5.240 -6.455 1.00 92.38 85 ASN A N 1
ATOM 670 C CA . ASN A 1 85 ? 7.520 4.409 -6.178 1.00 92.38 85 ASN A CA 1
ATOM 671 C C . ASN A 1 85 ? 6.269 5.280 -5.958 1.00 92.38 85 ASN A C 1
ATOM 673 O O . ASN A 1 85 ? 5.766 5.429 -4.846 1.00 92.38 85 ASN A O 1
ATOM 677 N N . SER A 1 86 ? 5.813 5.911 -7.031 1.00 92.00 86 SER A N 1
ATOM 678 C CA . SER A 1 86 ? 4.689 6.840 -7.072 1.00 92.00 86 SER A CA 1
ATOM 679 C C . SER A 1 86 ? 3.891 6.613 -8.360 1.00 92.00 86 SER A C 1
ATOM 681 O O . SER A 1 86 ? 4.372 5.922 -9.254 1.00 92.00 86 SER A O 1
ATOM 683 N N . SER A 1 87 ? 2.693 7.180 -8.470 1.00 91.00 87 SER A N 1
ATOM 684 C CA . SER A 1 87 ? 1.850 7.126 -9.663 1.00 91.00 87 SER A CA 1
ATOM 685 C C . SER A 1 87 ? 1.127 8.450 -9.847 1.00 91.00 87 SER A C 1
ATOM 687 O O . SER A 1 87 ? 0.719 9.084 -8.874 1.00 91.00 87 SER A O 1
ATOM 689 N N . ARG A 1 88 ? 0.872 8.833 -11.101 1.00 88.06 88 ARG A N 1
ATOM 690 C CA . ARG A 1 88 ? 0.003 9.982 -11.398 1.00 88.06 88 ARG A CA 1
ATOM 691 C C . ARG A 1 88 ? -1.411 9.801 -10.843 1.00 88.06 88 ARG A C 1
ATOM 693 O O . ARG A 1 88 ? -2.082 10.783 -10.587 1.00 88.06 88 ARG A O 1
ATOM 700 N N . VAL A 1 89 ? -1.840 8.570 -10.568 1.00 89.56 89 VAL A N 1
ATOM 701 C CA . VAL A 1 89 ? -3.149 8.294 -9.960 1.00 89.56 89 VAL A CA 1
ATOM 702 C C . VAL A 1 89 ? -3.328 8.982 -8.595 1.00 89.56 89 VAL A C 1
ATOM 704 O O . VAL A 1 89 ? -4.422 9.443 -8.288 1.00 89.56 89 VAL A O 1
ATOM 707 N N . PHE A 1 90 ? -2.272 9.086 -7.783 1.00 90.19 90 PHE A N 1
ATOM 708 C CA . PHE A 1 90 ? -2.358 9.648 -6.425 1.00 90.19 90 PHE A CA 1
ATOM 709 C C . PHE A 1 90 ? -1.367 10.785 -6.139 1.00 90.19 90 PHE A C 1
ATOM 711 O O . PHE A 1 90 ? -1.450 11.395 -5.081 1.00 90.19 90 PHE A O 1
ATOM 718 N N . ASP A 1 91 ? -0.438 11.078 -7.050 1.00 91.50 91 ASP A N 1
ATOM 719 C CA . ASP A 1 91 ? 0.659 12.030 -6.830 1.00 91.50 91 ASP A CA 1
ATOM 720 C C . ASP A 1 91 ? 0.833 13.036 -7.991 1.00 91.50 91 ASP A C 1
ATOM 722 O O . ASP A 1 91 ? 1.854 13.719 -8.043 1.00 91.50 91 ASP A O 1
ATOM 726 N N . ASP A 1 92 ? -0.118 13.139 -8.935 1.00 87.44 92 ASP A N 1
ATOM 727 C CA . ASP A 1 92 ? 0.048 13.875 -10.210 1.00 87.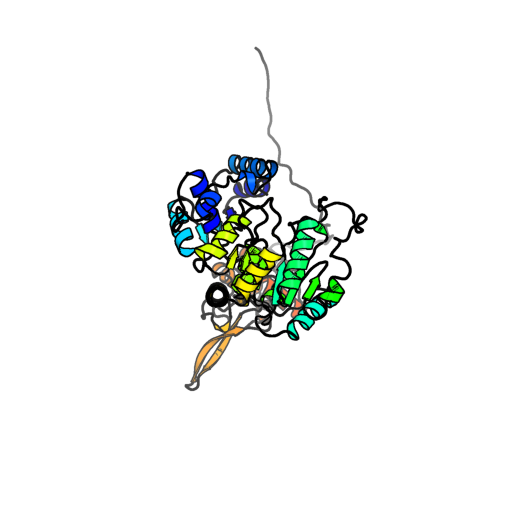44 92 ASP A CA 1
ATOM 728 C C . ASP A 1 92 ? 0.644 15.284 -10.048 1.00 87.44 92 ASP A C 1
ATOM 730 O O . ASP A 1 92 ? 1.688 15.610 -10.617 1.00 87.44 92 ASP A O 1
ATOM 734 N N . GLU A 1 93 ? 0.020 16.103 -9.200 1.00 89.19 93 GLU A N 1
ATOM 735 C CA . GLU A 1 93 ? 0.457 17.475 -8.941 1.00 89.19 93 GLU A CA 1
ATOM 736 C C . GLU A 1 93 ? 1.854 17.517 -8.305 1.00 89.19 93 GLU A C 1
ATOM 738 O O . GLU A 1 93 ? 2.701 18.337 -8.673 1.00 89.19 93 GLU A O 1
ATOM 743 N N . PHE A 1 94 ? 2.129 16.614 -7.361 1.00 91.31 94 PHE A N 1
ATOM 744 C CA . PHE A 1 94 ? 3.409 16.576 -6.661 1.00 91.31 94 PHE A CA 1
ATOM 745 C C . PHE A 1 94 ? 4.538 16.094 -7.565 1.00 91.31 94 PHE A C 1
ATOM 747 O O . PHE A 1 94 ? 5.651 16.604 -7.451 1.00 91.31 94 PHE A O 1
ATOM 754 N N . ILE A 1 95 ? 4.263 15.174 -8.492 1.00 90.75 95 ILE A N 1
ATOM 755 C CA . ILE A 1 95 ? 5.199 14.762 -9.544 1.00 90.75 95 ILE A CA 1
ATOM 756 C C . ILE A 1 95 ? 5.566 15.968 -10.407 1.00 90.75 95 ILE A C 1
ATOM 758 O O . ILE A 1 95 ? 6.750 16.219 -10.649 1.00 90.75 95 ILE A O 1
ATOM 762 N N . ASP A 1 96 ? 4.570 16.742 -10.835 1.00 88.25 96 ASP A N 1
ATOM 763 C CA . ASP A 1 96 ? 4.780 17.917 -11.673 1.00 88.25 96 ASP A CA 1
ATOM 764 C C . ASP A 1 96 ? 5.610 18.990 -10.957 1.00 88.25 96 ASP A C 1
ATOM 766 O O . ASP A 1 96 ? 6.549 19.535 -11.542 1.00 88.25 96 ASP A O 1
ATOM 770 N N . ILE A 1 97 ? 5.330 19.273 -9.685 1.00 91.38 97 ILE A N 1
ATOM 771 C CA . ILE A 1 97 ? 6.107 20.247 -8.907 1.00 91.38 97 ILE A CA 1
ATOM 772 C C . ILE A 1 97 ? 7.519 19.721 -8.645 1.00 91.38 97 ILE A C 1
ATOM 774 O O . ILE A 1 97 ? 8.492 20.436 -8.890 1.00 91.38 97 ILE A O 1
ATOM 778 N N . LEU A 1 98 ? 7.655 18.464 -8.214 1.00 90.50 98 LEU A N 1
ATOM 779 C CA . LEU A 1 98 ? 8.954 17.847 -7.958 1.00 90.50 98 LEU A CA 1
ATOM 780 C C . LEU A 1 98 ? 9.830 17.864 -9.215 1.00 90.50 98 LEU A C 1
ATOM 782 O O . LEU A 1 98 ? 11.018 18.156 -9.116 1.00 90.50 98 LEU A O 1
ATOM 786 N N . SER A 1 99 ? 9.244 17.633 -10.396 1.00 89.56 99 SER A N 1
ATOM 787 C CA . SER A 1 99 ? 9.950 17.692 -11.682 1.00 89.56 99 SER A CA 1
ATOM 788 C C . SER A 1 99 ? 10.509 19.080 -12.020 1.00 89.56 99 SER A C 1
ATOM 790 O O . SER A 1 99 ? 11.527 19.170 -12.698 1.00 89.56 99 SER A O 1
ATOM 792 N N . ARG A 1 100 ? 9.885 20.161 -11.531 1.00 90.94 100 ARG A N 1
ATOM 793 C CA . ARG A 1 100 ? 10.357 21.547 -11.722 1.00 90.94 100 ARG A CA 1
ATOM 794 C C . ARG A 1 100 ? 11.431 21.937 -10.712 1.00 90.94 100 ARG A C 1
ATOM 796 O O . ARG A 1 100 ? 12.253 22.802 -10.991 1.00 90.94 100 ARG A O 1
ATOM 803 N N . GLU A 1 101 ? 11.414 21.308 -9.543 1.00 88.81 101 GLU A N 1
ATOM 804 C CA . GLU A 1 101 ? 12.359 21.560 -8.453 1.00 88.81 101 GLU A CA 1
ATOM 805 C C . GLU A 1 101 ? 13.658 20.742 -8.589 1.00 88.81 101 GLU A C 1
ATOM 807 O O . GLU A 1 101 ? 14.630 20.993 -7.875 1.00 88.81 101 GLU A O 1
ATOM 812 N N . THR A 1 102 ? 13.709 19.775 -9.513 1.00 83.38 102 THR A N 1
ATOM 813 C CA . THR A 1 102 ? 14.889 18.940 -9.771 1.00 83.38 102 THR A CA 1
ATOM 814 C C . THR A 1 102 ? 15.333 18.988 -11.229 1.00 83.38 102 THR A C 1
ATOM 816 O O . THR A 1 102 ? 14.537 18.906 -12.153 1.00 83.38 102 THR A O 1
ATOM 819 N N . ASN A 1 103 ? 16.648 19.035 -11.449 1.00 82.69 103 ASN A N 1
ATOM 820 C CA . ASN A 1 103 ? 17.242 18.927 -12.787 1.00 82.69 103 ASN A CA 1
ATOM 821 C C . ASN A 1 103 ? 17.445 17.465 -13.232 1.00 82.69 103 ASN A C 1
ATOM 823 O O . ASN A 1 103 ? 18.045 17.206 -14.277 1.00 82.69 103 ASN A O 1
ATOM 827 N N . LYS A 1 104 ? 17.018 16.491 -12.418 1.00 83.62 104 LYS A N 1
ATOM 828 C CA . LYS A 1 104 ? 17.169 15.058 -12.694 1.00 83.62 104 LYS A CA 1
ATOM 829 C C . LYS A 1 104 ? 15.929 14.515 -13.391 1.00 83.62 104 LYS A C 1
ATOM 831 O O . LYS A 1 104 ? 14.806 14.862 -13.046 1.00 83.62 104 LYS A O 1
ATOM 836 N N . LYS A 1 105 ? 16.129 13.595 -14.339 1.00 87.25 105 LYS A N 1
ATOM 837 C CA . LYS A 1 105 ? 15.016 12.895 -14.984 1.00 87.25 105 LYS A CA 1
ATOM 838 C C . LYS A 1 105 ? 14.339 11.959 -13.981 1.00 87.25 105 LYS A C 1
ATOM 840 O O . LYS A 1 105 ? 14.995 11.071 -13.434 1.00 87.25 105 LYS A O 1
ATOM 845 N N . LEU A 1 106 ? 13.044 12.161 -13.763 1.00 88.50 106 LEU A N 1
ATOM 846 C CA . LEU A 1 106 ? 12.219 11.339 -12.882 1.00 88.50 106 LEU A CA 1
ATOM 847 C C . LEU A 1 106 ? 11.521 10.237 -13.685 1.00 88.50 106 LEU A C 1
ATOM 849 O O . LEU A 1 106 ? 11.047 10.475 -14.796 1.00 88.50 106 LEU A O 1
ATOM 853 N N . TYR A 1 107 ? 11.456 9.043 -13.111 1.00 90.12 107 TYR A N 1
ATOM 854 C CA . TYR A 1 107 ? 10.740 7.887 -13.633 1.00 90.12 107 TYR A CA 1
ATOM 855 C C . TYR A 1 107 ? 9.769 7.419 -12.555 1.00 90.12 107 TYR A C 1
ATOM 857 O O . TYR A 1 107 ? 10.176 7.016 -11.466 1.00 90.12 107 TYR A O 1
ATOM 865 N N . ILE A 1 108 ? 8.485 7.517 -12.860 1.00 88.81 108 ILE A N 1
ATOM 866 C CA . ILE A 1 108 ? 7.389 7.192 -11.954 1.00 88.81 108 ILE A CA 1
ATOM 867 C C . ILE A 1 108 ? 7.001 5.743 -12.242 1.00 88.81 108 ILE A C 1
ATOM 869 O O . ILE A 1 108 ? 6.582 5.449 -13.358 1.00 88.81 108 ILE A O 1
ATOM 873 N N . ILE A 1 109 ? 7.251 4.843 -11.288 1.00 88.44 109 ILE A N 1
ATOM 874 C CA . ILE A 1 109 ? 7.190 3.383 -11.504 1.00 88.44 109 ILE A CA 1
ATOM 875 C C . ILE A 1 109 ? 6.275 2.658 -10.511 1.00 88.44 109 ILE A C 1
ATOM 877 O O . ILE A 1 109 ? 6.318 1.437 -10.419 1.00 88.44 109 ILE A O 1
ATOM 881 N N . GLY A 1 110 ? 5.524 3.402 -9.702 1.00 85.31 110 GLY A N 1
ATOM 882 C CA . GLY A 1 110 ? 4.700 2.851 -8.639 1.00 85.31 110 GLY A CA 1
ATOM 883 C C . GLY A 1 110 ? 3.233 2.628 -9.031 1.00 85.31 110 GLY A C 1
ATOM 884 O O . GLY A 1 110 ? 2.769 3.150 -10.046 1.00 85.31 110 GLY A O 1
ATOM 885 N N . PRO A 1 111 ? 2.480 1.928 -8.167 1.00 87.75 111 PRO A N 1
ATOM 886 C CA . PRO A 1 111 ? 2.995 1.197 -7.007 1.00 87.75 111 PRO A CA 1
ATOM 887 C C . PRO A 1 111 ? 3.760 -0.067 -7.436 1.00 87.75 111 PRO A C 1
ATOM 889 O O . PRO A 1 111 ? 3.278 -0.833 -8.258 1.00 87.75 111 PRO A O 1
ATOM 892 N N . VAL A 1 112 ? 4.949 -0.299 -6.866 1.00 84.75 112 VAL A N 1
ATOM 893 C CA . VAL A 1 112 ? 5.778 -1.489 -7.186 1.00 84.75 112 VAL A CA 1
ATOM 894 C C . VAL A 1 112 ? 5.349 -2.752 -6.434 1.00 84.75 112 VAL A C 1
ATOM 896 O O . VAL A 1 112 ? 5.928 -3.822 -6.609 1.00 84.75 112 VAL A O 1
ATOM 899 N N . ASN A 1 113 ? 4.382 -2.613 -5.535 1.00 81.38 113 ASN A N 1
ATOM 900 C CA . ASN A 1 113 ? 3.936 -3.675 -4.647 1.00 81.38 113 ASN A CA 1
ATOM 901 C C . ASN A 1 113 ? 2.951 -4.581 -5.391 1.00 81.38 113 ASN A C 1
ATOM 903 O O . ASN A 1 113 ? 2.308 -4.119 -6.335 1.00 81.38 113 ASN A O 1
ATOM 907 N N . PRO A 1 114 ? 2.766 -5.841 -4.966 1.00 67.94 114 PRO A N 1
ATOM 908 C CA . PRO A 1 114 ? 1.703 -6.675 -5.508 1.00 67.94 114 PRO A CA 1
ATOM 909 C C . PRO A 1 114 ? 0.340 -6.052 -5.178 1.00 67.94 114 PRO A C 1
ATOM 911 O O . PRO A 1 114 ? -0.146 -6.120 -4.054 1.00 67.94 114 PRO A O 1
ATOM 914 N N . VAL A 1 115 ? -0.270 -5.417 -6.178 1.00 68.44 115 VAL A N 1
ATOM 915 C CA . VAL A 1 115 ? -1.613 -4.817 -6.091 1.00 68.44 115 VAL A CA 1
ATOM 916 C C . VAL A 1 115 ? -2.704 -5.730 -6.660 1.00 68.44 115 VAL A C 1
ATOM 918 O O . VAL A 1 115 ? -3.861 -5.332 -6.785 1.00 68.44 115 VAL A O 1
ATOM 921 N N . LEU A 1 116 ? -2.324 -6.960 -7.015 1.00 68.69 116 LEU A N 1
ATOM 922 C CA . LEU A 1 116 ? -3.181 -8.030 -7.509 1.00 68.69 116 LEU A CA 1
ATOM 923 C C . LEU A 1 116 ? -2.792 -9.329 -6.800 1.00 68.69 116 LEU A C 1
ATOM 925 O O . LEU A 1 116 ? -1.607 -9.637 -6.676 1.00 68.69 116 LEU A O 1
ATOM 929 N N . ILE A 1 117 ? -3.785 -10.104 -6.364 1.00 67.88 117 ILE A N 1
ATOM 930 C CA . ILE A 1 117 ? -3.556 -11.443 -5.813 1.00 67.88 117 ILE A CA 1
ATOM 931 C C . ILE A 1 117 ? -3.491 -12.436 -6.977 1.00 67.88 117 ILE A C 1
ATOM 933 O O . ILE A 1 117 ? -4.501 -12.725 -7.620 1.00 67.88 117 ILE A O 1
ATOM 937 N N . SER A 1 118 ? -2.297 -12.959 -7.264 1.00 54.25 118 SER A N 1
ATOM 938 C CA . SER A 1 118 ? -2.134 -14.143 -8.114 1.00 54.25 118 SER A CA 1
ATOM 939 C C . SER A 1 118 ? -2.475 -15.386 -7.293 1.00 54.25 118 SER A C 1
ATOM 941 O O . SER A 1 118 ? -1.874 -15.592 -6.245 1.00 54.25 118 SER A O 1
ATOM 943 N N . GLY A 1 119 ? -3.411 -16.217 -7.756 1.00 47.78 119 GLY A N 1
ATOM 944 C CA . GLY A 1 119 ? -3.934 -17.381 -7.023 1.00 47.78 119 GLY A CA 1
ATOM 945 C C . GLY A 1 119 ? -2.965 -18.548 -6.761 1.00 47.78 119 GLY A C 1
ATOM 946 O O . GLY A 1 119 ? -3.439 -19.667 -6.576 1.00 47.78 119 GLY A O 1
ATOM 947 N N . ASN A 1 120 ? -1.645 -18.331 -6.749 1.00 44.66 120 ASN A N 1
ATOM 948 C CA . ASN A 1 120 ? -0.683 -19.375 -6.397 1.00 44.66 120 ASN A CA 1
ATOM 949 C C . ASN A 1 120 ? -0.482 -19.428 -4.883 1.00 44.66 120 ASN A C 1
ATOM 951 O O . ASN A 1 120 ? 0.196 -18.591 -4.290 1.00 44.66 120 ASN A O 1
ATOM 955 N N . LYS A 1 121 ? -1.097 -20.449 -4.284 1.00 46.66 121 LYS A N 1
ATOM 956 C CA . LYS A 1 121 ? -0.894 -20.883 -2.905 1.00 46.66 121 LYS A CA 1
ATOM 957 C C . LYS A 1 121 ? 0.450 -21.607 -2.786 1.00 46.66 121 LYS A C 1
ATOM 959 O O . LYS A 1 121 ? 0.483 -22.828 -2.848 1.00 46.66 121 LYS A O 1
ATOM 964 N N . ASP A 1 122 ? 1.539 -20.864 -2.630 1.00 43.00 122 ASP A N 1
ATOM 965 C CA . ASP A 1 122 ? 2.859 -21.443 -2.354 1.00 43.00 122 ASP A CA 1
ATOM 966 C C . ASP A 1 122 ? 3.441 -20.853 -1.058 1.00 43.00 122 ASP A C 1
ATOM 968 O O . ASP A 1 122 ? 4.393 -20.072 -1.084 1.00 43.00 122 ASP A O 1
ATOM 972 N N . SER A 1 123 ? 2.880 -21.215 0.102 1.00 47.84 123 SER A N 1
ATOM 973 C CA . SER A 1 123 ? 3.618 -21.132 1.372 1.00 47.84 123 SER A CA 1
ATOM 974 C C . SER A 1 123 ? 3.109 -22.130 2.418 1.00 47.84 123 SER A C 1
ATOM 976 O O . SER A 1 123 ? 1.930 -22.135 2.749 1.00 47.84 123 SER A O 1
ATOM 978 N N . ASP A 1 124 ? 4.045 -22.905 2.970 1.00 44.75 124 ASP A N 1
ATOM 979 C CA . ASP A 1 124 ? 3.928 -24.000 3.954 1.00 44.75 124 ASP A CA 1
ATOM 980 C C . ASP A 1 124 ? 3.380 -23.620 5.362 1.00 44.75 124 ASP A C 1
ATOM 982 O O . ASP A 1 124 ? 3.497 -24.415 6.295 1.00 44.75 124 ASP A O 1
ATOM 986 N N . ASP A 1 125 ? 2.772 -22.440 5.557 1.00 49.78 125 ASP A N 1
ATOM 987 C CA . ASP A 1 125 ? 2.171 -22.006 6.844 1.00 49.78 125 ASP A CA 1
ATOM 988 C C . ASP A 1 125 ? 0.629 -21.959 6.758 1.00 49.78 125 ASP A C 1
ATOM 990 O O . ASP A 1 125 ? -0.029 -20.982 7.115 1.00 49.78 125 ASP A O 1
ATOM 994 N N . ASP A 1 126 ? 0.057 -23.031 6.204 1.00 61.62 126 ASP A N 1
ATOM 995 C CA . ASP A 1 126 ? -1.317 -23.095 5.674 1.00 61.62 126 ASP A CA 1
ATOM 996 C C . ASP A 1 126 ? -2.402 -22.973 6.766 1.00 61.62 126 ASP A C 1
ATOM 998 O O . ASP A 1 126 ? -3.487 -22.454 6.531 1.00 61.62 126 ASP A O 1
ATOM 1002 N N . GLN A 1 127 ? -2.128 -23.387 8.009 1.00 61.12 127 GLN A N 1
ATOM 1003 C CA . GLN A 1 127 ? -3.205 -23.575 8.991 1.00 61.12 127 GLN A CA 1
ATOM 1004 C C . GLN A 1 127 ? -3.744 -22.269 9.599 1.00 61.12 127 GLN A C 1
ATOM 1006 O O . GLN A 1 127 ? -4.953 -22.055 9.616 1.00 61.12 127 GLN A O 1
ATOM 1011 N N . ARG A 1 128 ? -2.879 -21.367 10.087 1.00 62.22 128 ARG A N 1
ATOM 1012 C CA . ARG A 1 128 ? -3.339 -20.064 10.623 1.00 62.22 128 ARG A CA 1
ATOM 1013 C C . ARG A 1 128 ? -3.732 -19.089 9.521 1.00 62.22 128 ARG A C 1
ATOM 1015 O O . ARG A 1 128 ? -4.562 -18.205 9.743 1.00 62.22 128 ARG A O 1
ATOM 1022 N N . HIS A 1 129 ? -3.114 -19.254 8.356 1.00 72.69 129 HIS A N 1
ATOM 1023 C CA . HIS A 1 129 ? -3.505 -18.594 7.126 1.00 72.69 129 HIS A CA 1
ATOM 1024 C C . HIS A 1 129 ? -4.978 -18.881 6.811 1.00 72.69 129 HIS A C 1
ATOM 1026 O O . HIS A 1 129 ? -5.784 -17.950 6.723 1.00 72.69 129 HIS A O 1
ATOM 1032 N N . ASP A 1 130 ? -5.338 -20.165 6.770 1.00 77.44 130 ASP A N 1
ATOM 1033 C CA . ASP A 1 130 ? -6.701 -20.619 6.520 1.00 77.44 130 ASP A CA 1
ATOM 1034 C C . ASP A 1 130 ? -7.661 -20.200 7.643 1.00 77.44 130 ASP A C 1
ATOM 1036 O O . ASP A 1 130 ? -8.727 -19.668 7.350 1.00 77.44 130 ASP A O 1
ATOM 1040 N N . GLU A 1 131 ? -7.284 -20.313 8.923 1.00 86.44 131 GLU A N 1
ATOM 1041 C CA . GLU A 1 131 ? -8.139 -19.885 10.047 1.00 86.44 131 GLU A CA 1
ATOM 1042 C C . GLU A 1 131 ? -8.540 -18.403 9.959 1.00 86.44 131 GLU A C 1
ATOM 1044 O O . GLU A 1 131 ? -9.700 -18.050 10.209 1.00 86.44 131 GLU A O 1
ATOM 1049 N N . CYS A 1 132 ? -7.602 -17.526 9.578 1.00 89.31 132 CYS A N 1
ATOM 1050 C CA . CYS A 1 132 ? -7.886 -16.100 9.452 1.00 89.31 132 CYS A CA 1
ATOM 1051 C C . CYS A 1 132 ? -8.889 -15.812 8.333 1.00 89.31 132 CYS A C 1
ATOM 1053 O O . CYS A 1 132 ? -9.825 -15.026 8.517 1.00 89.31 132 CYS A O 1
ATOM 1055 N N . LEU A 1 133 ? -8.690 -16.443 7.177 1.00 91.06 133 LEU A N 1
ATOM 1056 C CA . LEU A 1 133 ? -9.547 -16.262 6.010 1.00 91.06 133 LEU A CA 1
ATOM 1057 C C . LEU A 1 133 ? -10.922 -16.911 6.226 1.00 91.06 133 LEU A C 1
ATOM 1059 O O . LEU A 1 133 ? -11.940 -16.271 5.974 1.00 91.06 133 LEU A O 1
ATOM 1063 N N . GLU A 1 134 ? -10.983 -18.099 6.828 1.00 93.00 134 GLU A N 1
ATOM 1064 C CA . GLU A 1 134 ? -12.239 -18.754 7.210 1.00 93.00 134 GLU A CA 1
ATOM 1065 C C . GLU A 1 134 ? -13.044 -17.941 8.231 1.00 93.00 134 GLU A C 1
ATOM 1067 O O . GLU A 1 134 ? -14.281 -17.977 8.245 1.00 93.00 134 GLU A O 1
ATOM 1072 N N . TRP A 1 135 ? -12.367 -17.239 9.144 1.00 95.19 135 TRP A N 1
ATOM 1073 C CA . TRP A 1 135 ? -13.039 -16.334 10.065 1.00 95.19 135 TRP A CA 1
ATOM 1074 C C . TRP A 1 135 ? -13.622 -15.130 9.321 1.00 95.19 135 TRP A C 1
ATOM 1076 O O . TRP A 1 135 ? -14.765 -14.756 9.595 1.00 95.19 135 TRP A O 1
ATOM 1086 N N . LEU A 1 136 ? -12.885 -14.558 8.362 1.00 96.50 136 LEU A N 1
ATOM 1087 C CA . LEU A 1 136 ? -13.347 -13.449 7.521 1.00 96.50 136 LEU A CA 1
ATOM 1088 C C . LEU A 1 136 ? -14.538 -13.831 6.635 1.00 96.50 136 LEU A C 1
ATOM 1090 O O . LEU A 1 136 ? -15.475 -13.038 6.520 1.00 96.50 136 LEU A O 1
ATOM 1094 N N . ASP A 1 137 ? -14.550 -15.044 6.080 1.00 96.06 137 ASP A N 1
ATOM 1095 C CA . ASP A 1 137 ? -15.636 -15.572 5.241 1.00 96.06 137 ASP A CA 1
ATOM 1096 C C . ASP A 1 137 ? -16.998 -15.574 5.955 1.00 96.06 137 ASP A C 1
ATOM 1098 O O . ASP A 1 137 ? -18.055 -15.471 5.325 1.00 96.06 137 ASP A O 1
ATOM 1102 N N . LYS A 1 138 ? -16.986 -15.674 7.289 1.00 96.12 138 LYS A N 1
ATOM 1103 C CA . LYS A 1 138 ? -18.187 -15.692 8.141 1.00 96.12 138 LYS A CA 1
ATOM 1104 C C . LYS A 1 138 ? -18.705 -14.290 8.473 1.00 96.12 138 LYS A C 1
ATOM 1106 O O . LYS A 1 138 ? -19.781 -14.164 9.064 1.00 96.12 138 LYS A O 1
ATOM 1111 N N . GLN A 1 139 ? -17.962 -13.239 8.128 1.00 97.69 139 GLN A N 1
ATOM 1112 C CA . GLN A 1 139 ? -18.326 -11.860 8.442 1.00 97.69 139 GLN A CA 1
ATOM 1113 C C . GLN A 1 139 ? -19.121 -11.211 7.306 1.00 97.69 139 GLN A C 1
ATOM 1115 O O . GLN A 1 139 ? -19.135 -11.668 6.165 1.00 97.69 139 GLN A O 1
ATOM 1120 N N . ARG A 1 140 ? -19.820 -10.117 7.628 1.00 96.94 140 ARG A N 1
ATOM 1121 C CA . ARG A 1 140 ? -20.499 -9.307 6.609 1.00 96.94 140 ARG A CA 1
ATOM 1122 C C . ARG A 1 140 ? -19.476 -8.490 5.827 1.00 96.94 140 ARG A C 1
ATOM 1124 O O . ARG A 1 140 ? -18.435 -8.119 6.372 1.00 96.94 140 ARG A O 1
ATOM 1131 N N . ASP A 1 141 ? -19.824 -8.162 4.593 1.00 97.44 141 ASP A N 1
ATOM 1132 C CA . ASP A 1 141 ? -19.028 -7.275 3.751 1.00 97.44 141 ASP A CA 1
ATOM 1133 C C . ASP A 1 141 ? -18.762 -5.941 4.473 1.00 97.44 141 ASP A C 1
ATOM 1135 O O . ASP A 1 141 ? -19.629 -5.424 5.186 1.00 97.44 141 ASP A O 1
ATOM 1139 N N . GLU A 1 142 ? -17.541 -5.426 4.323 1.00 97.06 142 GLU A N 1
ATOM 1140 C CA . GLU A 1 142 ? -17.081 -4.140 4.863 1.00 97.06 142 GLU A CA 1
ATOM 1141 C C . GLU A 1 142 ? -17.292 -3.946 6.384 1.00 97.06 142 GLU A C 1
ATOM 1143 O O . GLU A 1 142 ? -17.458 -2.818 6.858 1.00 97.06 142 GLU A O 1
ATOM 1148 N N . SER A 1 143 ? -17.308 -5.030 7.167 1.00 97.56 143 SER A N 1
ATOM 1149 C CA . SER A 1 143 ? -17.646 -5.003 8.601 1.00 97.56 143 SER A CA 1
ATOM 1150 C C . SER A 1 143 ? -16.474 -5.234 9.557 1.00 97.56 143 SER A C 1
ATOM 1152 O O . SER A 1 143 ? -16.657 -5.123 10.772 1.00 97.56 143 SER A O 1
ATOM 1154 N N . VAL A 1 144 ? -15.291 -5.554 9.030 1.00 98.56 144 VAL A N 1
ATOM 1155 C CA . VAL A 1 144 ? -14.087 -5.886 9.803 1.00 98.56 144 VAL A CA 1
ATOM 1156 C C . VAL A 1 144 ? -13.050 -4.772 9.684 1.00 98.56 144 VAL A C 1
ATOM 1158 O O . VAL A 1 144 ? -12.819 -4.255 8.596 1.00 98.56 144 VAL A O 1
ATOM 1161 N N . VAL A 1 145 ? -12.403 -4.423 10.794 1.00 98.62 145 VAL A N 1
ATOM 1162 C CA . VAL A 1 145 ? -11.210 -3.573 10.825 1.00 98.62 145 VAL A CA 1
ATOM 1163 C C . VAL A 1 145 ? -9.973 -4.457 10.922 1.00 98.62 145 VAL A C 1
ATOM 1165 O O . VAL A 1 145 ? -9.795 -5.184 11.898 1.00 98.62 145 VAL A O 1
ATOM 1168 N N . TYR A 1 146 ? -9.092 -4.390 9.934 1.00 98.56 146 TYR A N 1
ATOM 1169 C CA . TYR A 1 146 ? -7.763 -4.978 10.053 1.00 98.56 146 TYR A CA 1
ATOM 1170 C C . TYR A 1 146 ? -6.841 -4.021 10.819 1.00 98.56 146 TYR A C 1
ATOM 1172 O O . TYR A 1 146 ? -6.841 -2.821 10.556 1.00 98.56 146 TYR A O 1
ATOM 1180 N N . VAL A 1 147 ? -6.063 -4.522 11.777 1.00 97.94 147 VAL A N 1
ATOM 1181 C CA . VAL A 1 147 ? -5.152 -3.733 12.617 1.00 97.94 147 VAL A CA 1
ATOM 1182 C C . VAL A 1 147 ? -3.757 -4.344 12.546 1.00 97.94 147 VAL A C 1
ATOM 1184 O O . VAL A 1 147 ? -3.533 -5.456 13.028 1.00 97.94 147 VAL A O 1
ATOM 1187 N N . SER A 1 148 ? -2.810 -3.617 11.950 1.00 95.06 148 SER A N 1
ATOM 1188 C CA . SER A 1 148 ? -1.411 -4.044 11.842 1.00 95.06 148 SER A CA 1
ATOM 1189 C C . SER A 1 148 ? -0.463 -2.855 11.693 1.00 95.06 148 SER A C 1
ATOM 1191 O O . SER A 1 148 ? -0.602 -2.005 10.810 1.00 95.06 148 SER A O 1
ATOM 1193 N N . PHE A 1 149 ? 0.573 -2.828 12.531 1.00 92.25 149 PHE A N 1
ATOM 1194 C CA . PHE A 1 149 ? 1.583 -1.766 12.550 1.00 92.25 149 PHE A CA 1
ATOM 1195 C C . PHE A 1 149 ? 2.901 -2.166 11.866 1.00 92.25 149 PHE A C 1
ATOM 1197 O O . PHE A 1 149 ? 3.939 -1.541 12.080 1.00 92.25 149 PHE A O 1
ATOM 1204 N N . GLY A 1 150 ? 2.855 -3.184 11.000 1.00 84.50 150 GLY A N 1
ATOM 1205 C CA . GLY A 1 150 ? 4.019 -3.653 10.250 1.00 84.50 150 GLY A CA 1
ATOM 1206 C C . GLY A 1 150 ? 4.964 -4.515 11.088 1.00 84.50 150 GLY A C 1
ATOM 1207 O O . GLY A 1 150 ? 4.600 -5.034 12.140 1.00 84.50 150 GLY A O 1
ATOM 1208 N N . SER A 1 151 ? 6.183 -4.718 10.589 1.00 75.88 151 SER A N 1
ATOM 1209 C CA . SER A 1 151 ? 7.177 -5.607 11.207 1.00 75.88 151 SER A CA 1
ATOM 1210 C C . SER A 1 151 ? 8.180 -4.904 12.122 1.00 75.88 151 SER A C 1
ATOM 1212 O O . SER A 1 151 ? 8.914 -5.587 12.825 1.00 75.88 151 SER A O 1
ATOM 1214 N N . THR A 1 152 ? 8.257 -3.570 12.082 1.00 72.81 152 THR A N 1
ATOM 1215 C CA . THR A 1 152 ? 9.303 -2.774 12.755 1.00 72.81 152 THR A CA 1
ATOM 1216 C C . THR A 1 152 ? 8.780 -1.870 13.868 1.00 72.81 152 THR A C 1
ATOM 1218 O O . THR A 1 152 ? 9.563 -1.145 14.474 1.00 72.81 152 THR A O 1
ATOM 1221 N N . THR A 1 153 ? 7.471 -1.869 14.117 1.00 77.50 153 THR A N 1
ATOM 1222 C CA . THR A 1 153 ? 6.848 -1.029 15.146 1.00 77.50 153 THR A CA 1
ATOM 1223 C C . THR A 1 153 ? 6.704 -1.803 16.439 1.00 77.50 153 THR A C 1
ATOM 1225 O O . THR A 1 153 ? 6.300 -2.965 16.409 1.00 77.50 153 THR A O 1
ATOM 1228 N N . THR A 1 154 ? 6.930 -1.114 17.560 1.00 76.75 154 THR A N 1
ATOM 1229 C CA . THR A 1 154 ? 6.566 -1.603 18.885 1.00 76.75 154 THR A CA 1
ATOM 1230 C C . THR A 1 154 ? 5.675 -0.607 19.629 1.00 76.75 154 THR A C 1
ATOM 1232 O O . THR A 1 154 ? 5.932 0.596 19.615 1.00 76.75 154 THR A O 1
ATOM 1235 N N . LEU A 1 155 ? 4.595 -1.086 20.256 1.00 85.19 155 LEU A N 1
ATOM 1236 C CA . LEU A 1 155 ? 3.728 -0.264 21.127 1.00 85.19 155 LEU A CA 1
ATOM 1237 C C . LEU A 1 155 ? 4.179 -0.352 22.597 1.00 85.19 155 LEU A C 1
ATOM 1239 O O . LEU A 1 155 ? 4.988 -1.199 22.938 1.00 85.19 155 LEU A O 1
ATOM 1243 N N . SER A 1 156 ? 3.723 0.509 23.502 1.00 87.81 156 SER A N 1
ATOM 1244 C CA . SER A 1 156 ? 3.914 0.260 24.944 1.00 87.81 156 SER A CA 1
ATOM 1245 C C . SER A 1 156 ? 2.843 -0.708 25.459 1.00 87.81 156 SER A C 1
ATOM 1247 O O . SER A 1 156 ? 1.778 -0.812 24.852 1.00 87.81 156 SER A O 1
ATOM 1249 N N . ASP A 1 157 ? 3.082 -1.380 26.590 1.00 86.94 157 ASP A N 1
ATOM 1250 C CA . ASP A 1 157 ? 2.059 -2.235 27.223 1.00 86.94 157 ASP A CA 1
ATOM 1251 C C . ASP A 1 157 ? 0.781 -1.434 27.543 1.00 86.94 157 ASP A C 1
ATOM 1253 O O . ASP A 1 157 ? -0.326 -1.896 27.282 1.00 86.94 157 ASP A O 1
ATOM 1257 N N . GLU A 1 158 ? 0.938 -0.188 27.999 1.00 91.81 158 GLU A N 1
ATOM 1258 C CA . GLU A 1 158 ? -0.166 0.754 28.228 1.00 91.81 158 GLU A CA 1
ATOM 1259 C C . GLU A 1 158 ? -0.955 1.047 26.938 1.00 91.81 158 GLU A C 1
ATOM 1261 O O . GLU A 1 158 ? -2.183 1.004 26.925 1.00 91.81 158 GLU A O 1
ATOM 1266 N N . GLN A 1 159 ? -0.269 1.277 25.812 1.00 93.62 159 GLN A N 1
ATOM 1267 C CA . GLN A 1 159 ? -0.942 1.525 24.535 1.00 93.62 159 GLN A CA 1
ATOM 1268 C C . GLN A 1 159 ? -1.647 0.272 23.992 1.00 93.62 159 GLN A C 1
ATOM 1270 O O . GLN A 1 159 ? -2.676 0.393 23.326 1.00 93.62 159 GLN A O 1
ATOM 1275 N N . VAL A 1 160 ? -1.101 -0.917 24.260 1.00 92.62 160 VAL A N 1
ATOM 1276 C CA . VAL A 1 160 ? -1.706 -2.212 23.908 1.00 92.62 160 VAL A CA 1
ATOM 1277 C C . VAL A 1 160 ? -2.988 -2.436 24.706 1.00 92.62 160 VAL A C 1
ATOM 1279 O O . VAL A 1 160 ? -3.981 -2.873 24.127 1.00 92.62 160 VAL A O 1
ATOM 1282 N N . GLU A 1 161 ? -2.997 -2.096 25.996 1.00 93.56 161 GLU A N 1
ATOM 1283 C CA . GLU A 1 161 ? -4.191 -2.158 26.844 1.00 93.56 161 GLU A CA 1
ATOM 1284 C C . GLU A 1 161 ? -5.291 -1.208 26.347 1.00 93.56 161 GLU A C 1
ATOM 1286 O O . GLU A 1 161 ? -6.422 -1.647 26.120 1.00 93.56 161 GLU A O 1
ATOM 1291 N N . GLU A 1 162 ? -4.963 0.059 26.073 1.00 97.31 162 GLU A N 1
ATOM 1292 C CA . GLU A 1 162 ? -5.940 1.016 25.538 1.00 97.31 162 GLU A CA 1
ATOM 1293 C C . GLU A 1 162 ? -6.457 0.602 24.150 1.00 97.31 162 GLU A C 1
ATOM 1295 O O . GLU A 1 162 ? -7.656 0.717 23.887 1.00 97.31 162 GLU A O 1
ATOM 1300 N N . LEU A 1 163 ? -5.598 0.053 23.279 1.00 96.75 163 LEU A N 1
ATOM 1301 C CA . LEU A 1 163 ? -6.002 -0.478 21.972 1.00 96.75 163 LEU A CA 1
ATOM 1302 C C . LEU A 1 163 ? -6.958 -1.662 22.105 1.00 96.75 163 LEU A C 1
ATOM 1304 O O . LEU A 1 163 ? -8.008 -1.666 21.462 1.00 96.75 163 LEU A O 1
ATOM 1308 N N . ALA A 1 164 ? -6.640 -2.623 22.972 1.00 96.31 164 ALA A N 1
ATOM 1309 C CA . ALA A 1 164 ? -7.500 -3.766 23.255 1.00 96.31 164 ALA A CA 1
ATOM 1310 C C . ALA A 1 164 ? -8.881 -3.300 23.748 1.00 96.31 164 ALA A C 1
ATOM 1312 O O . ALA A 1 164 ? -9.916 -3.639 23.170 1.00 96.31 164 ALA A O 1
ATOM 1313 N N . MET A 1 165 ? -8.903 -2.434 24.764 1.00 96.94 165 MET A N 1
ATOM 1314 C CA . MET A 1 165 ? -10.142 -1.895 25.324 1.00 96.94 165 MET A CA 1
ATOM 1315 C C . MET A 1 165 ? -10.926 -1.049 24.314 1.00 96.94 165 MET A C 1
ATOM 1317 O O . MET A 1 165 ? -12.157 -1.078 24.310 1.00 96.94 165 MET A O 1
ATOM 1321 N N . GLY A 1 166 ? -10.240 -0.282 23.468 1.00 98.25 166 GLY A N 1
ATOM 1322 C CA . GLY A 1 166 ? -10.860 0.546 22.439 1.00 98.25 166 GLY A CA 1
ATOM 1323 C C . GLY A 1 166 ? -11.515 -0.286 21.340 1.00 98.25 166 GLY A C 1
ATOM 1324 O O . GLY A 1 166 ? -12.666 -0.031 20.981 1.00 98.25 166 GLY A O 1
ATOM 1325 N N . LEU A 1 167 ? -10.827 -1.322 20.851 1.00 98.25 167 LEU A N 1
ATOM 1326 C CA . LEU A 1 167 ? -11.369 -2.254 19.862 1.00 98.25 167 LEU A CA 1
ATOM 1327 C C . LEU A 1 167 ? -12.594 -2.991 20.412 1.00 98.25 167 LEU A C 1
ATOM 1329 O O . LEU A 1 167 ? -13.641 -2.979 19.762 1.00 98.25 167 LEU A O 1
ATOM 1333 N N . GLU A 1 168 ? -12.513 -3.523 21.636 1.00 97.12 168 GLU A N 1
ATOM 1334 C CA . GLU A 1 168 ? -13.635 -4.182 22.318 1.00 97.12 168 GLU A CA 1
ATOM 1335 C C . GLU A 1 168 ? -14.850 -3.244 22.446 1.00 97.12 168 GLU A C 1
ATOM 1337 O O . GLU A 1 168 ? -15.956 -3.568 22.008 1.00 97.12 168 GLU A O 1
ATOM 1342 N N . LYS A 1 169 ? -14.648 -2.029 22.973 1.00 97.75 169 LYS A N 1
ATOM 1343 C CA . LYS A 1 169 ? -15.727 -1.045 23.180 1.00 97.75 169 LYS A CA 1
ATOM 1344 C C . LYS A 1 169 ? -16.272 -0.445 21.881 1.00 97.75 169 LYS A C 1
ATOM 1346 O O . LYS A 1 169 ? -17.366 0.132 21.883 1.00 97.75 169 LYS A O 1
ATOM 1351 N N . SER A 1 170 ? -15.538 -0.545 20.771 1.00 97.62 170 SER A N 1
ATOM 1352 C CA . SER A 1 170 ? -15.994 -0.024 19.478 1.00 97.62 170 SER A CA 1
ATOM 1353 C C . SER A 1 170 ? -17.210 -0.796 18.956 1.00 97.62 170 SER A C 1
ATOM 1355 O O . SER A 1 170 ? -18.036 -0.228 18.231 1.00 97.62 170 SER A O 1
ATOM 1357 N N . GLY A 1 171 ? -17.330 -2.073 19.345 1.00 96.44 171 GLY A N 1
ATOM 1358 C CA . GLY A 1 171 ? -18.322 -3.014 18.832 1.00 96.44 171 GLY A CA 1
ATOM 1359 C C . GLY A 1 171 ? -18.134 -3.366 17.351 1.00 96.44 171 GLY A C 1
ATOM 1360 O O . GLY A 1 171 ? -19.016 -3.995 16.766 1.00 96.44 171 GLY A O 1
ATOM 1361 N N . GLN A 1 172 ? -17.035 -2.930 16.725 1.00 97.81 172 GLN A N 1
ATOM 1362 C CA . GLN A 1 172 ? -16.664 -3.346 15.376 1.00 97.81 172 GLN A CA 1
ATOM 1363 C C . GLN A 1 172 ? -15.940 -4.684 15.429 1.00 97.81 172 GLN A C 1
ATOM 1365 O O . GLN A 1 172 ? -15.260 -5.001 16.404 1.00 97.81 172 GLN A O 1
ATOM 1370 N N . ARG A 1 173 ? -16.072 -5.466 14.358 1.00 98.38 173 ARG A N 1
ATOM 1371 C CA . ARG A 1 173 ? -15.277 -6.683 14.213 1.00 98.38 173 ARG A CA 1
ATOM 1372 C C . ARG A 1 173 ? -13.857 -6.315 13.841 1.00 98.38 173 ARG A C 1
ATOM 1374 O O . ARG A 1 173 ? -13.662 -5.339 13.118 1.00 98.38 173 ARG A O 1
ATOM 1381 N N . PHE A 1 174 ? -12.876 -7.092 14.280 1.00 98.44 174 PHE A N 1
ATOM 1382 C CA . PHE A 1 174 ? -11.486 -6.786 13.959 1.00 98.44 174 PHE A CA 1
ATOM 1383 C C . PHE A 1 174 ? -10.589 -8.017 13.869 1.00 98.44 174 PHE A C 1
ATOM 1385 O O . PHE A 1 174 ? -10.814 -9.026 14.532 1.00 98.44 174 PHE A O 1
ATOM 1392 N N . ILE A 1 175 ? -9.528 -7.886 13.081 1.00 97.56 175 ILE A N 1
ATOM 1393 C CA . ILE A 1 175 ? -8.356 -8.758 13.139 1.00 97.56 175 ILE A CA 1
ATOM 1394 C C . ILE A 1 175 ? -7.197 -7.894 13.592 1.00 97.56 175 ILE A C 1
ATOM 1396 O O . ILE A 1 175 ? -6.887 -6.903 12.934 1.00 97.56 175 ILE A O 1
ATOM 1400 N N . TRP A 1 176 ? -6.551 -8.264 14.691 1.00 95.94 176 TRP A N 1
ATOM 1401 C CA . TRP A 1 176 ? -5.421 -7.519 15.225 1.00 95.94 176 TRP A CA 1
ATOM 1402 C C . TRP A 1 176 ? -4.161 -8.369 15.255 1.00 95.94 176 TRP A C 1
ATOM 1404 O O . TRP A 1 176 ? -4.086 -9.376 15.954 1.00 95.94 176 TRP A O 1
ATOM 1414 N N . VAL A 1 177 ? -3.153 -7.935 14.503 1.00 92.25 177 VAL A N 1
ATOM 1415 C CA . VAL A 1 177 ? -1.822 -8.538 14.511 1.00 92.25 177 VAL A CA 1
ATOM 1416 C C . VAL A 1 177 ? -1.012 -7.950 15.664 1.00 92.25 177 VAL A C 1
ATOM 1418 O O . VAL A 1 177 ? -0.689 -6.761 15.663 1.00 92.25 177 VAL A O 1
ATOM 1421 N N . LEU A 1 178 ? -0.658 -8.799 16.627 1.00 87.19 178 LEU A N 1
ATOM 1422 C CA . LEU A 1 178 ? 0.161 -8.461 17.790 1.00 87.19 178 LEU A CA 1
ATOM 1423 C C . LEU A 1 178 ? 1.452 -9.289 17.723 1.00 87.19 178 LEU A C 1
ATOM 1425 O O . LEU A 1 178 ? 1.426 -10.494 17.965 1.00 87.19 178 LEU A O 1
ATOM 1429 N N . ARG A 1 179 ? 2.570 -8.675 17.315 1.00 72.38 179 ARG A N 1
ATOM 1430 C CA . ARG A 1 179 ? 3.840 -9.380 17.037 1.00 72.38 179 ARG A CA 1
ATOM 1431 C C . ARG A 1 179 ? 4.781 -9.343 18.233 1.00 72.38 179 ARG A C 1
ATOM 1433 O O . ARG A 1 179 ? 4.870 -8.322 18.882 1.00 72.38 179 ARG A O 1
ATOM 1440 N N . ASP A 1 180 ? 5.604 -10.372 18.425 1.00 55.50 180 ASP A N 1
ATOM 1441 C CA . ASP A 1 180 ? 6.587 -10.427 19.524 1.00 55.50 180 ASP A CA 1
ATOM 1442 C C . ASP A 1 180 ? 7.804 -9.486 19.357 1.00 55.50 180 ASP A C 1
ATOM 1444 O O . ASP A 1 180 ? 8.474 -9.170 20.334 1.00 55.50 180 ASP A O 1
ATOM 1448 N N . ALA A 1 181 ? 8.080 -8.942 18.159 1.00 45.03 181 ALA A N 1
ATOM 1449 C CA . ALA A 1 181 ? 9.124 -7.911 17.940 1.00 45.03 181 ALA A CA 1
ATOM 1450 C C . ALA A 1 181 ? 8.888 -6.607 18.734 1.00 45.03 181 ALA A C 1
ATOM 1452 O O . ALA A 1 181 ? 9.751 -5.743 18.812 1.00 45.03 181 ALA A O 1
ATOM 1453 N N . ASP A 1 182 ? 7.729 -6.523 19.372 1.00 45.12 182 ASP A N 1
ATOM 1454 C CA . ASP A 1 182 ? 7.336 -5.697 20.503 1.00 45.12 182 ASP A CA 1
ATOM 1455 C C . ASP A 1 182 ? 8.227 -5.787 21.761 1.00 45.12 182 ASP A C 1
ATOM 1457 O O . ASP A 1 182 ? 8.051 -5.024 22.720 1.00 45.12 182 ASP A O 1
ATOM 1461 N N . HIS A 1 183 ? 9.196 -6.697 21.772 1.00 42.22 183 HIS A N 1
ATOM 1462 C CA . HIS A 1 183 ? 10.341 -6.679 22.668 1.00 42.22 183 HIS A CA 1
ATOM 1463 C C . HIS A 1 183 ? 11.353 -5.654 22.150 1.00 42.22 183 HIS A C 1
ATOM 1465 O O . HIS A 1 183 ? 11.857 -5.803 21.047 1.00 42.22 183 HIS A O 1
ATOM 1471 N N . GLY A 1 184 ? 11.695 -4.626 22.932 1.00 39.66 184 GLY A N 1
ATOM 1472 C CA . GLY A 1 184 ? 12.766 -3.670 22.607 1.00 39.66 184 GLY A CA 1
ATOM 1473 C C . GLY A 1 184 ? 14.168 -4.304 22.576 1.00 39.66 184 GLY A C 1
ATOM 1474 O O . GLY A 1 184 ? 15.039 -3.909 23.348 1.00 39.66 184 GLY A O 1
ATOM 1475 N N . GLY A 1 185 ? 14.377 -5.316 21.736 1.00 37.19 185 GLY A N 1
ATOM 1476 C CA . GLY A 1 185 ? 15.564 -6.148 21.640 1.00 37.19 185 GLY A CA 1
ATOM 1477 C C . GLY A 1 185 ? 15.859 -6.535 20.192 1.00 37.19 185 GLY A C 1
ATOM 1478 O O . GLY A 1 185 ? 14.963 -6.816 19.408 1.00 37.19 185 GLY A O 1
ATOM 1479 N N . ASP A 1 186 ? 17.150 -6.502 19.882 1.00 37.66 186 ASP A N 1
ATOM 1480 C CA . ASP A 1 186 ? 17.805 -6.716 18.592 1.00 37.66 186 ASP A CA 1
ATOM 1481 C C . ASP A 1 186 ? 17.187 -7.834 17.724 1.00 37.66 186 ASP A C 1
ATOM 1483 O O . ASP A 1 186 ? 16.995 -8.959 18.186 1.00 37.66 186 ASP A O 1
ATOM 1487 N N . VAL A 1 187 ? 16.965 -7.542 16.436 1.00 43.53 187 VAL A N 1
ATOM 1488 C CA . VAL A 1 187 ? 16.387 -8.453 15.416 1.00 43.53 187 VAL A CA 1
ATOM 1489 C C . VAL A 1 187 ? 17.288 -9.681 15.155 1.00 43.53 187 VAL A C 1
ATOM 1491 O O . VAL A 1 187 ? 16.904 -10.608 14.447 1.00 43.53 187 VAL A O 1
ATOM 1494 N N . PHE A 1 188 ? 18.480 -9.714 15.759 1.00 41.84 188 PHE A N 1
ATOM 1495 C CA . PHE A 1 188 ? 19.479 -10.779 15.644 1.00 41.84 188 PHE A CA 1
ATOM 1496 C C . PHE A 1 188 ? 19.740 -11.553 16.949 1.00 41.84 188 PHE A C 1
ATOM 1498 O O . PHE A 1 188 ? 20.688 -12.337 17.006 1.00 41.84 188 PHE A O 1
ATOM 1505 N N . ALA A 1 189 ? 18.961 -11.334 18.013 1.00 40.06 189 ALA A N 1
ATOM 1506 C CA . ALA A 1 189 ? 19.164 -12.041 19.277 1.00 40.06 189 ALA A CA 1
ATOM 1507 C C . ALA A 1 189 ? 18.520 -13.443 19.274 1.00 40.06 189 ALA A C 1
ATOM 1509 O O . ALA A 1 189 ? 17.364 -13.601 18.894 1.00 40.06 189 ALA A O 1
ATOM 1510 N N . ASP A 1 190 ? 19.284 -14.440 19.742 1.00 35.59 190 ASP A N 1
ATOM 1511 C CA . ASP A 1 190 ? 18.918 -15.860 19.858 1.00 35.59 190 ASP A CA 1
ATOM 1512 C C . ASP A 1 190 ? 17.477 -16.114 20.349 1.00 35.59 190 ASP A C 1
ATOM 1514 O O . ASP A 1 190 ? 17.024 -15.538 21.343 1.00 35.59 190 ASP A O 1
ATOM 1518 N N . GLU A 1 191 ? 16.829 -17.108 19.730 1.00 38.81 191 GLU A N 1
ATOM 1519 C CA . GLU A 1 191 ? 15.449 -17.609 19.913 1.00 38.81 191 GLU A CA 1
ATOM 1520 C C . GLU A 1 191 ? 15.064 -18.049 21.351 1.00 38.81 191 GLU A C 1
ATOM 1522 O O . GLU A 1 191 ? 13.988 -18.594 21.585 1.00 38.81 191 GLU A O 1
ATOM 1527 N N . LYS A 1 192 ? 15.910 -17.820 22.362 1.00 34.78 192 LYS A N 1
ATOM 1528 C CA . LYS A 1 192 ? 15.733 -18.304 23.746 1.00 34.78 192 LYS A CA 1
ATOM 1529 C C . LYS A 1 192 ? 15.253 -17.249 24.752 1.00 34.78 192 LYS A C 1
ATOM 1531 O O . LYS A 1 192 ? 15.409 -17.440 25.957 1.00 34.78 192 LYS A O 1
ATOM 1536 N N . LYS A 1 193 ? 14.645 -16.152 24.288 1.00 38.16 193 LYS A N 1
ATOM 1537 C CA . LYS A 1 193 ? 13.941 -15.158 25.133 1.00 38.16 193 LYS A CA 1
ATOM 1538 C C . LYS A 1 193 ? 12.455 -14.977 24.770 1.00 38.16 193 LYS A C 1
ATOM 1540 O O . LYS A 1 193 ? 11.871 -13.945 25.079 1.00 38.16 193 LYS A O 1
ATOM 1545 N N . ALA A 1 194 ? 11.835 -15.990 24.169 1.00 38.09 194 ALA A N 1
ATOM 1546 C CA . ALA A 1 194 ? 10.438 -15.998 23.719 1.00 38.09 194 ALA A CA 1
ATOM 1547 C C . ALA A 1 194 ? 9.385 -16.162 24.848 1.00 38.09 194 ALA A C 1
ATOM 1549 O O . ALA A 1 194 ? 8.395 -16.861 24.673 1.00 38.09 194 ALA A O 1
ATOM 1550 N N . GLU A 1 195 ? 9.584 -15.561 26.026 1.00 39.31 195 GLU A N 1
ATOM 1551 C CA . GLU A 1 195 ? 8.708 -15.797 27.192 1.00 39.31 195 GLU A CA 1
ATOM 1552 C C . GLU A 1 195 ? 8.311 -14.517 27.944 1.00 39.31 195 GLU A C 1
ATOM 1554 O O . GLU A 1 195 ? 8.216 -14.471 29.171 1.00 39.31 195 GLU A O 1
ATOM 1559 N N . LYS A 1 196 ? 8.030 -13.440 27.207 1.00 44.34 196 LYS A N 1
ATOM 1560 C CA . LYS A 1 196 ? 7.219 -12.345 27.754 1.00 44.34 196 LYS A CA 1
ATOM 1561 C C . LYS A 1 196 ? 6.169 -11.903 26.745 1.00 44.34 196 LYS A C 1
ATOM 1563 O O . LYS A 1 196 ? 6.197 -10.784 26.251 1.00 44.34 196 LYS A O 1
ATOM 1568 N N . MET A 1 197 ? 5.260 -12.827 26.432 1.00 52.38 197 MET A N 1
ATOM 1569 C CA . MET A 1 197 ? 4.053 -12.554 25.652 1.00 52.38 197 MET A CA 1
ATOM 1570 C C . MET A 1 197 ? 3.387 -11.286 26.201 1.00 52.38 197 MET A C 1
ATOM 1572 O O . MET A 1 197 ? 3.161 -11.196 27.409 1.00 52.38 197 MET A O 1
ATOM 1576 N N . ARG A 1 198 ? 3.127 -10.291 25.343 1.00 59.50 198 ARG A N 1
ATOM 1577 C CA . ARG A 1 198 ? 2.458 -9.058 25.776 1.00 59.50 198 ARG A CA 1
ATOM 1578 C C . ARG A 1 198 ? 1.147 -9.398 26.471 1.00 59.50 198 ARG A C 1
ATOM 1580 O O . ARG A 1 198 ? 0.316 -10.121 25.910 1.00 59.50 198 ARG A O 1
ATOM 1587 N N . CYS A 1 199 ? 0.993 -8.887 27.688 1.00 63.94 199 CYS A N 1
ATOM 1588 C CA . CYS A 1 199 ? -0.173 -9.137 28.516 1.00 63.94 199 CYS A CA 1
ATOM 1589 C C . CYS A 1 199 ? -1.343 -8.324 27.967 1.00 63.94 199 CYS A C 1
ATOM 1591 O O . CYS A 1 199 ? -1.482 -7.142 28.267 1.00 63.94 199 CYS A O 1
ATOM 1593 N N . LEU A 1 200 ? -2.185 -8.961 27.152 1.00 85.12 200 LEU A N 1
ATOM 1594 C CA . LEU A 1 200 ? -3.544 -8.466 26.961 1.00 85.12 200 LEU A CA 1
ATOM 1595 C C . LEU A 1 200 ? -4.268 -8.478 28.317 1.00 85.12 200 LEU A C 1
ATOM 1597 O O . LEU A 1 200 ? -3.900 -9.276 29.188 1.00 85.12 200 LEU A O 1
ATOM 1601 N N . PRO A 1 201 ? -5.297 -7.634 28.503 1.00 85.75 201 PRO A N 1
ATOM 1602 C CA . PRO A 1 201 ? -6.110 -7.674 29.710 1.00 85.75 201 PRO A CA 1
ATOM 1603 C C . PRO A 1 201 ? -6.600 -9.097 29.997 1.00 85.75 201 PRO A C 1
ATOM 1605 O O . PRO A 1 201 ? -6.954 -9.837 29.077 1.00 85.75 201 PRO A O 1
ATOM 1608 N N . GLU A 1 202 ? -6.640 -9.482 31.272 1.00 87.62 202 GLU A N 1
ATOM 1609 C CA . GLU A 1 202 ? -7.084 -10.820 31.673 1.00 87.62 202 GLU A CA 1
ATOM 1610 C C . GLU A 1 202 ? -8.471 -11.122 31.084 1.00 87.62 202 GLU A C 1
ATOM 1612 O O . GLU A 1 202 ? -9.382 -10.290 31.147 1.00 87.62 202 GLU A O 1
ATOM 1617 N N . GLY A 1 203 ? -8.623 -12.291 30.462 1.00 90.69 203 GLY A N 1
ATOM 1618 C CA . GLY A 1 203 ? -9.878 -12.713 29.845 1.00 90.69 203 GLY A CA 1
ATOM 1619 C C . GLY A 1 203 ? -10.226 -12.025 28.512 1.00 90.69 203 GLY A C 1
ATOM 1620 O O . GLY A 1 203 ? -11.388 -12.052 28.108 1.00 90.69 203 GLY A O 1
ATOM 1621 N N . TYR A 1 204 ? -9.300 -11.280 27.890 1.00 92.94 204 TYR A N 1
ATOM 1622 C CA . TYR A 1 204 ? -9.609 -10.468 26.705 1.00 92.94 204 TYR A CA 1
ATOM 1623 C C . TYR A 1 204 ? -10.025 -11.308 25.497 1.00 92.94 204 TYR A C 1
ATOM 1625 O O . TYR A 1 204 ? -11.043 -11.003 24.881 1.00 92.94 204 TYR A O 1
ATOM 1633 N N . GLU A 1 205 ? -9.271 -12.360 25.171 1.00 92.25 205 GLU A N 1
ATOM 1634 C CA . GLU A 1 205 ? -9.554 -13.204 24.003 1.00 92.25 205 GLU A CA 1
ATOM 1635 C C . GLU A 1 205 ? -10.905 -13.927 24.142 1.00 92.25 205 GLU A C 1
ATOM 1637 O O . GLU A 1 205 ? -11.642 -14.023 23.163 1.00 92.25 205 GLU A O 1
ATOM 1642 N N . GLU A 1 206 ? -11.303 -14.312 25.361 1.00 93.94 206 GLU A N 1
ATOM 1643 C CA . GLU A 1 206 ? -12.635 -14.860 25.638 1.00 93.94 206 GLU A CA 1
ATOM 1644 C C . GLU A 1 206 ? -13.748 -13.815 25.466 1.00 93.94 206 GLU A C 1
ATOM 1646 O O . GLU A 1 206 ? -14.828 -14.132 24.972 1.00 93.94 206 GLU A O 1
ATOM 1651 N N . ARG A 1 207 ? -13.514 -12.551 25.848 1.00 95.44 207 ARG A N 1
ATOM 1652 C CA . ARG A 1 207 ? -14.522 -11.482 25.694 1.00 95.44 207 ARG A CA 1
ATOM 1653 C C . ARG A 1 207 ? -14.770 -11.095 24.242 1.00 95.44 207 ARG A C 1
ATOM 1655 O O . ARG A 1 207 ? -15.879 -10.678 23.911 1.00 95.44 207 ARG A O 1
ATOM 1662 N N . ILE A 1 208 ? -13.752 -11.201 23.393 1.00 95.19 208 ILE A N 1
ATOM 1663 C CA . ILE A 1 208 ? -13.857 -10.844 21.975 1.00 95.19 208 ILE A CA 1
ATOM 1664 C C . ILE A 1 208 ? -14.234 -12.035 21.090 1.00 95.19 208 ILE A C 1
ATOM 1666 O O . ILE A 1 208 ? -14.304 -11.867 19.871 1.00 95.19 208 ILE A O 1
ATOM 1670 N N . GLU A 1 209 ? -14.491 -13.216 21.662 1.00 92.12 209 GLU A N 1
ATOM 1671 C CA . GLU A 1 209 ? -14.851 -14.417 20.909 1.00 92.12 209 GLU A CA 1
ATOM 1672 C C . GLU A 1 209 ? -16.031 -14.138 19.956 1.00 92.12 209 GLU A C 1
ATOM 1674 O O . GLU A 1 209 ? -17.081 -13.615 20.333 1.00 92.12 209 GLU A O 1
ATOM 1679 N N . GLY A 1 210 ? -15.836 -14.431 18.667 1.00 88.31 210 GLY A N 1
ATOM 1680 C CA . GLY A 1 210 ? -16.815 -14.161 17.607 1.00 88.31 210 GLY A CA 1
ATOM 1681 C C . GLY A 1 210 ? -16.915 -12.696 17.149 1.00 88.31 210 GLY A C 1
ATOM 1682 O O . GLY A 1 210 ? -17.513 -12.438 16.102 1.00 88.31 210 GLY A O 1
ATOM 1683 N N . MET A 1 211 ? -16.316 -11.745 17.871 1.00 94.00 211 MET A N 1
ATOM 1684 C CA . MET A 1 211 ? -16.213 -10.335 17.475 1.00 94.00 211 MET A CA 1
ATOM 1685 C C . MET A 1 211 ? -14.855 -10.011 16.852 1.00 94.00 211 MET A C 1
ATOM 1687 O O . MET A 1 211 ? -14.805 -9.316 15.839 1.00 94.00 211 MET A O 1
ATOM 1691 N N . GLY A 1 212 ? -13.763 -10.515 17.418 1.00 95.25 212 GLY A N 1
ATOM 1692 C CA . GLY A 1 212 ? -12.423 -10.245 16.924 1.00 95.25 212 GLY A CA 1
ATOM 1693 C C . GLY A 1 212 ? -11.483 -11.429 17.062 1.00 95.25 212 GLY A C 1
ATOM 1694 O O . GLY A 1 212 ? -11.792 -12.423 17.715 1.00 95.25 212 GLY A O 1
ATOM 1695 N N . MET A 1 213 ? -10.326 -11.304 16.424 1.00 94.50 213 MET A N 1
ATOM 1696 C CA . MET A 1 213 ? -9.271 -12.309 16.433 1.00 94.50 213 MET A CA 1
ATOM 1697 C C . MET A 1 213 ? -7.917 -11.626 16.625 1.00 94.50 213 MET A C 1
ATOM 1699 O O . MET A 1 213 ? -7.606 -10.650 15.937 1.00 94.50 213 MET A O 1
ATOM 1703 N N . VAL A 1 214 ? -7.110 -12.143 17.553 1.00 92.56 214 VAL A N 1
ATOM 1704 C CA . VAL A 1 214 ? -5.727 -11.699 17.767 1.00 92.56 214 VAL A CA 1
ATOM 1705 C C . VAL A 1 214 ? -4.783 -12.683 17.088 1.00 92.56 214 VAL A C 1
ATOM 1707 O O . VAL A 1 214 ? -4.794 -13.874 17.386 1.00 92.56 214 VAL A O 1
ATOM 1710 N N . VAL A 1 215 ? -3.944 -12.181 16.186 1.00 89.31 215 VAL A N 1
ATOM 1711 C CA . VAL A 1 215 ? -2.971 -12.981 15.440 1.00 89.31 215 VAL A CA 1
ATOM 1712 C C . VAL A 1 215 ? -1.575 -12.704 15.988 1.00 89.31 215 VAL A C 1
ATOM 1714 O O . VAL A 1 215 ? -1.029 -11.614 15.812 1.00 89.31 215 VAL A O 1
ATOM 1717 N N . ARG A 1 216 ? -0.994 -13.706 16.656 1.00 82.19 216 ARG A N 1
ATOM 1718 C CA . ARG A 1 216 ? 0.371 -13.670 17.204 1.00 82.19 216 ARG A CA 1
ATOM 1719 C C . ARG A 1 216 ? 1.328 -14.321 16.209 1.00 82.19 216 ARG A C 1
ATOM 1721 O O . ARG A 1 216 ? 1.478 -15.542 16.214 1.00 82.19 216 ARG A O 1
ATOM 1728 N N . GLY A 1 217 ? 1.886 -13.532 15.293 1.00 75.00 217 GLY A N 1
ATOM 1729 C CA . GLY A 1 217 ? 2.789 -14.022 14.246 1.00 75.00 217 GLY A CA 1
ATOM 1730 C C . GLY A 1 217 ? 2.581 -13.341 12.896 1.00 75.00 217 GLY A C 1
ATOM 1731 O O . GLY A 1 217 ? 2.302 -12.141 12.824 1.00 75.00 217 GLY A O 1
ATOM 1732 N N . TRP A 1 218 ? 2.762 -14.106 11.821 1.00 75.81 218 TRP A N 1
ATOM 1733 C CA . TRP A 1 218 ? 2.480 -13.639 10.469 1.00 75.81 218 TRP A CA 1
ATOM 1734 C C . TRP A 1 218 ? 0.973 -13.690 10.185 1.00 75.81 218 TRP A C 1
ATOM 1736 O O . TRP A 1 218 ? 0.272 -14.577 10.664 1.00 75.81 218 TRP A O 1
ATOM 1746 N N . ALA A 1 219 ? 0.483 -12.708 9.433 1.00 86.38 219 ALA A N 1
ATOM 1747 C CA . ALA A 1 219 ? -0.899 -12.630 8.982 1.00 86.38 219 ALA A CA 1
ATOM 1748 C C . ALA A 1 219 ? -0.904 -12.383 7.468 1.00 86.38 219 ALA A C 1
ATOM 1750 O O . ALA A 1 219 ? -0.066 -11.594 7.006 1.00 86.38 219 ALA A O 1
ATOM 1751 N N . PRO A 1 220 ? -1.846 -12.982 6.718 1.00 89.00 220 PRO A N 1
ATOM 1752 C CA . PRO A 1 220 ? -1.968 -12.774 5.279 1.00 89.00 220 PRO A CA 1
ATOM 1753 C C . PRO A 1 220 ? -2.524 -11.403 4.941 1.00 89.00 220 PRO A C 1
ATOM 1755 O O . PRO A 1 220 ? -3.704 -11.220 4.661 1.00 89.00 220 PRO A O 1
ATOM 1758 N N . GLN A 1 221 ? -1.666 -10.393 5.049 1.00 91.81 221 GLN A N 1
ATOM 1759 C CA . GLN A 1 221 ? -2.075 -9.003 4.928 1.00 91.81 221 GLN A CA 1
ATOM 1760 C C . GLN A 1 221 ? -2.723 -8.709 3.572 1.00 91.81 221 GLN A C 1
ATOM 1762 O O . GLN A 1 221 ? -3.729 -8.009 3.543 1.00 91.81 221 GLN A O 1
ATOM 1767 N N . LEU A 1 222 ? -2.181 -9.231 2.467 1.00 90.88 222 LEU A N 1
ATOM 1768 C CA . LEU A 1 222 ? -2.732 -8.967 1.134 1.00 90.88 222 LEU A CA 1
ATOM 1769 C C . LEU A 1 222 ? -4.130 -9.567 0.991 1.00 90.88 222 LEU A C 1
ATOM 1771 O O . LEU A 1 222 ? -5.046 -8.893 0.530 1.00 90.88 222 LEU A O 1
ATOM 1775 N N . GLU A 1 223 ? -4.310 -10.802 1.443 1.00 91.44 223 GLU A N 1
ATOM 1776 C CA . GLU A 1 223 ? -5.561 -11.542 1.381 1.00 91.44 223 GLU A CA 1
ATOM 1777 C C . GLU A 1 223 ? -6.605 -10.930 2.318 1.00 91.44 223 GLU A C 1
ATOM 1779 O O . GLU A 1 223 ? -7.746 -10.736 1.906 1.00 91.44 223 GLU A O 1
ATOM 1784 N N . ILE A 1 224 ? -6.219 -10.541 3.540 1.00 94.81 224 ILE A N 1
ATOM 1785 C CA . ILE A 1 224 ? -7.092 -9.818 4.477 1.00 94.81 224 ILE A CA 1
ATOM 1786 C C . ILE A 1 224 ? -7.527 -8.480 3.870 1.00 94.81 224 ILE A C 1
ATOM 1788 O O . ILE A 1 224 ? -8.707 -8.136 3.932 1.00 94.81 224 ILE A O 1
ATOM 1792 N N . LEU A 1 225 ? -6.599 -7.725 3.270 1.00 95.62 225 LEU A N 1
ATOM 1793 C CA . LEU A 1 225 ? -6.908 -6.438 2.645 1.00 95.62 225 LEU A CA 1
ATOM 1794 C C . LEU A 1 225 ? -7.824 -6.593 1.426 1.00 95.62 225 LEU A C 1
ATOM 1796 O O . LEU A 1 225 ? -8.715 -5.769 1.245 1.00 95.62 225 LEU A O 1
ATOM 1800 N N . ALA A 1 226 ? -7.646 -7.645 0.630 1.00 93.44 226 ALA A N 1
ATOM 1801 C CA . ALA A 1 226 ? -8.488 -7.937 -0.527 1.00 93.44 226 ALA A CA 1
ATOM 1802 C C . ALA A 1 226 ? -9.840 -8.575 -0.172 1.00 93.44 226 ALA A C 1
ATOM 1804 O O . ALA A 1 226 ? -10.739 -8.629 -1.015 1.00 93.44 226 ALA A O 1
ATOM 1805 N N . HIS A 1 227 ? -9.996 -9.093 1.047 1.00 95.62 227 HIS A N 1
ATOM 1806 C CA . HIS A 1 227 ? -11.206 -9.791 1.449 1.00 95.62 227 HIS A CA 1
ATOM 1807 C C . HIS A 1 227 ? -12.391 -8.824 1.580 1.00 95.62 227 HIS A C 1
ATOM 1809 O O . HIS A 1 227 ? -12.327 -7.825 2.294 1.00 95.62 227 HIS A O 1
ATOM 1815 N N . LYS A 1 228 ? -13.534 -9.173 0.978 1.00 95.62 228 LYS A N 1
ATOM 1816 C CA . LYS A 1 228 ? -14.765 -8.351 0.953 1.00 95.62 228 LYS A CA 1
ATOM 1817 C C . LYS A 1 228 ? -15.287 -7.916 2.330 1.00 95.62 228 LYS A C 1
ATOM 1819 O O . LYS A 1 228 ? -15.973 -6.907 2.445 1.00 95.62 228 LYS A O 1
ATOM 1824 N N . ALA A 1 229 ? -15.000 -8.691 3.377 1.00 97.94 229 ALA A N 1
ATOM 1825 C CA . ALA A 1 229 ? -15.404 -8.372 4.748 1.00 97.94 229 ALA A CA 1
ATOM 1826 C C . ALA A 1 229 ? -14.592 -7.232 5.372 1.00 97.94 229 ALA A C 1
ATOM 1828 O O . ALA A 1 229 ? -15.045 -6.631 6.346 1.00 97.94 229 ALA A O 1
ATOM 1829 N N . ASN A 1 230 ? -13.409 -6.932 4.838 1.00 98.19 230 ASN A N 1
ATOM 1830 C CA . ASN A 1 230 ? -12.569 -5.866 5.348 1.00 98.19 230 ASN A CA 1
ATOM 1831 C C . ASN A 1 230 ? -13.142 -4.498 4.952 1.00 98.19 230 ASN A C 1
ATOM 1833 O O . ASN A 1 230 ? -13.358 -4.209 3.779 1.00 98.19 230 ASN A O 1
ATOM 1837 N N . GLY A 1 231 ? -13.423 -3.661 5.946 1.00 98.00 231 GLY A N 1
ATOM 1838 C CA . GLY A 1 231 ? -14.027 -2.340 5.771 1.00 98.00 231 GLY A CA 1
ATOM 1839 C C . GLY A 1 231 ? -13.112 -1.173 6.136 1.00 98.00 231 GLY A C 1
ATOM 1840 O O . GLY A 1 231 ? -13.481 -0.025 5.865 1.00 98.00 231 GLY A O 1
ATOM 1841 N N . GLY A 1 232 ? -11.944 -1.444 6.727 1.00 98.56 232 GLY A N 1
ATOM 1842 C CA . GLY A 1 232 ? -10.964 -0.428 7.100 1.00 98.56 232 GLY A CA 1
ATOM 1843 C C . GLY A 1 232 ? -9.661 -1.022 7.633 1.00 98.56 232 GLY A C 1
ATOM 1844 O O . GLY A 1 232 ? -9.645 -2.121 8.181 1.00 98.56 232 GLY A O 1
ATOM 1845 N N . PHE A 1 233 ? -8.564 -0.277 7.497 1.00 98.75 233 PHE A N 1
ATOM 1846 C CA . PHE A 1 233 ? -7.235 -0.716 7.922 1.00 98.75 233 PHE A CA 1
ATOM 1847 C C . PHE A 1 233 ? -6.577 0.281 8.877 1.00 98.75 233 PHE A C 1
ATOM 1849 O O . PHE A 1 233 ? -6.202 1.384 8.483 1.00 98.75 233 PHE A O 1
ATOM 1856 N N . MET A 1 234 ? -6.394 -0.115 10.135 1.00 98.56 234 MET A N 1
ATOM 1857 C CA . MET A 1 234 ? -5.557 0.600 11.092 1.00 98.56 234 MET A CA 1
ATOM 1858 C C . MET A 1 234 ? -4.093 0.260 10.870 1.00 98.56 234 MET A C 1
ATOM 1860 O O . MET A 1 234 ? -3.656 -0.869 11.095 1.00 98.56 234 MET A O 1
ATOM 1864 N N . SER A 1 235 ? -3.358 1.265 10.403 1.00 97.38 235 SER A N 1
ATOM 1865 C CA . SER A 1 235 ? -2.029 1.101 9.842 1.00 97.38 235 SER A CA 1
ATOM 1866 C C . SER A 1 235 ? -1.062 2.134 10.384 1.00 97.38 235 SER A C 1
ATOM 1868 O O . SER A 1 235 ? -1.402 3.299 10.580 1.00 97.38 235 SER A O 1
ATOM 1870 N N . HIS A 1 236 ? 0.190 1.711 10.500 1.00 94.62 236 HIS A N 1
ATOM 1871 C CA . HIS A 1 236 ? 1.333 2.588 10.711 1.00 94.62 236 HIS A CA 1
ATOM 1872 C C . HIS A 1 236 ? 1.625 3.517 9.521 1.00 94.62 236 HIS A C 1
ATOM 1874 O O . HIS A 1 236 ? 2.505 4.354 9.627 1.00 94.62 236 HIS A O 1
ATOM 1880 N N . CYS A 1 237 ? 0.936 3.384 8.382 1.00 95.12 237 CYS A N 1
ATOM 1881 C CA . CYS A 1 237 ? 1.126 4.215 7.185 1.00 95.12 237 CYS A CA 1
ATOM 1882 C C . CYS A 1 237 ? 2.512 4.106 6.526 1.00 95.12 237 CYS A C 1
ATOM 1884 O O . CYS A 1 237 ? 2.975 5.044 5.869 1.00 95.12 237 CYS A O 1
ATOM 1886 N N . GLY A 1 238 ? 3.186 2.961 6.656 1.00 93.81 238 GLY A N 1
ATOM 1887 C CA . GLY A 1 238 ? 4.307 2.647 5.773 1.00 93.81 238 GLY A CA 1
ATOM 1888 C C . GLY A 1 238 ? 3.816 2.636 4.327 1.00 93.81 238 GLY A C 1
ATOM 1889 O O . GLY A 1 238 ? 2.729 2.120 4.053 1.00 93.81 238 GLY A O 1
ATOM 1890 N N . TRP A 1 239 ? 4.590 3.212 3.401 1.00 93.69 239 TRP A N 1
ATOM 1891 C CA . TRP A 1 239 ? 4.102 3.428 2.036 1.00 93.69 239 TRP A CA 1
ATOM 1892 C C . TRP A 1 239 ? 3.627 2.139 1.364 1.00 93.69 239 TRP A C 1
ATOM 1894 O O . TRP A 1 239 ? 2.632 2.146 0.639 1.00 93.69 239 TRP A O 1
ATOM 1904 N N . ASN A 1 240 ? 4.266 1.010 1.688 1.00 91.88 240 ASN A N 1
ATOM 1905 C CA . ASN A 1 240 ? 3.846 -0.259 1.129 1.00 91.88 240 ASN A CA 1
ATOM 1906 C C . ASN A 1 240 ? 2.441 -0.673 1.563 1.00 91.88 240 ASN A C 1
ATOM 1908 O O . ASN A 1 240 ? 1.598 -0.962 0.719 1.00 91.88 240 ASN A O 1
ATOM 1912 N N . SER A 1 241 ? 2.182 -0.617 2.866 1.00 93.25 241 SER A N 1
ATOM 1913 C CA . SER A 1 241 ? 0.882 -0.941 3.447 1.00 93.25 241 SER A CA 1
ATOM 1914 C C . SER A 1 241 ? -0.209 0.043 3.013 1.00 93.25 241 SER A C 1
ATOM 1916 O O . SER A 1 241 ? -1.350 -0.368 2.816 1.00 93.25 241 SER A O 1
ATOM 1918 N N . CYS A 1 242 ? 0.130 1.320 2.789 1.00 95.38 242 CYS A N 1
ATOM 1919 C CA . CYS A 1 242 ? -0.793 2.276 2.171 1.00 95.38 242 CYS A CA 1
ATOM 1920 C C . CYS A 1 242 ? -1.202 1.827 0.764 1.00 95.38 242 CYS A C 1
ATOM 1922 O O . CYS A 1 242 ? -2.390 1.811 0.452 1.00 95.38 242 CYS A O 1
ATOM 1924 N N . MET A 1 243 ? -0.236 1.452 -0.080 1.00 93.94 243 MET A N 1
ATOM 1925 C CA . MET A 1 243 ? -0.524 1.024 -1.450 1.00 93.94 243 MET A CA 1
ATOM 1926 C C . MET A 1 243 ? -1.290 -0.290 -1.500 1.00 93.94 243 MET A C 1
ATOM 1928 O O . MET A 1 243 ? -2.224 -0.382 -2.283 1.00 93.94 243 MET A O 1
ATOM 1932 N N . GLU A 1 244 ? -0.976 -1.268 -0.654 1.00 94.06 244 GLU A N 1
ATOM 1933 C CA . GLU A 1 244 ? -1.747 -2.517 -0.562 1.00 94.06 244 GLU A CA 1
ATOM 1934 C C . GLU A 1 244 ? -3.211 -2.227 -0.201 1.00 94.06 244 GLU A C 1
ATOM 1936 O O . GLU A 1 244 ? -4.124 -2.644 -0.909 1.00 94.06 244 GLU A O 1
ATOM 1941 N N . SER A 1 245 ? -3.443 -1.419 0.837 1.00 96.38 245 SER A N 1
ATOM 1942 C CA . SER A 1 245 ? -4.790 -1.048 1.286 1.00 96.38 245 SER A CA 1
ATOM 1943 C C . SER A 1 245 ? -5.582 -0.308 0.214 1.00 96.38 245 SER A C 1
ATOM 1945 O O . SER A 1 245 ? -6.693 -0.703 -0.142 1.00 96.38 245 SER A O 1
ATOM 1947 N N . LEU A 1 246 ? -5.004 0.767 -0.328 1.00 95.81 246 LEU A N 1
ATOM 1948 C CA . LEU A 1 246 ? -5.683 1.611 -1.306 1.00 95.81 246 LEU A CA 1
ATOM 1949 C C . LEU A 1 246 ? -5.906 0.872 -2.619 1.00 95.81 246 LEU A C 1
ATOM 1951 O O . LEU A 1 246 ? -6.949 1.058 -3.235 1.00 95.81 246 LEU A O 1
ATOM 1955 N N . SER A 1 247 ? -4.998 -0.025 -3.005 1.00 93.25 247 SER A N 1
ATOM 1956 C CA . SER A 1 247 ? -5.175 -0.861 -4.194 1.00 93.25 247 SER A CA 1
ATOM 1957 C C . SER A 1 247 ? -6.326 -1.844 -4.073 1.00 93.25 247 SER A C 1
ATOM 1959 O O . SER A 1 247 ? -6.855 -2.228 -5.106 1.00 93.25 247 SER A O 1
ATOM 1961 N N . PHE A 1 248 ? -6.757 -2.221 -2.868 1.00 94.44 248 PHE A N 1
ATOM 1962 C CA . PHE A 1 248 ? -7.980 -3.005 -2.645 1.00 94.44 248 PHE A CA 1
ATOM 1963 C C . PHE A 1 248 ? -9.190 -2.145 -2.257 1.00 94.44 248 PHE A C 1
ATOM 1965 O O . PHE A 1 248 ? -10.266 -2.669 -1.994 1.00 94.44 248 PHE A O 1
ATOM 1972 N N . GLY A 1 249 ? -9.057 -0.817 -2.288 1.00 95.88 249 GLY A N 1
ATOM 1973 C CA . GLY A 1 249 ? -10.148 0.104 -1.976 1.00 95.88 249 GLY A CA 1
ATOM 1974 C C . GLY A 1 249 ? -10.473 0.219 -0.487 1.00 95.88 249 GLY A C 1
ATOM 1975 O O . GLY A 1 249 ? -11.545 0.704 -0.130 1.00 95.88 249 GLY A O 1
ATOM 1976 N N . VAL A 1 250 ? -9.556 -0.203 0.384 1.00 98.25 250 VAL A N 1
ATOM 1977 C CA . VAL A 1 250 ? -9.743 -0.188 1.835 1.00 98.25 250 VAL A CA 1
ATOM 1978 C C . VAL A 1 250 ? -9.246 1.147 2.398 1.00 98.25 250 VAL A C 1
ATOM 1980 O O . VAL A 1 250 ? -8.065 1.475 2.228 1.00 98.25 250 VAL A O 1
ATOM 1983 N N . PRO A 1 251 ? -10.104 1.928 3.079 1.00 98.44 251 PRO A N 1
ATOM 1984 C CA . PRO A 1 251 ? -9.700 3.191 3.679 1.00 98.44 251 PRO A CA 1
ATOM 1985 C C . PRO A 1 251 ? -8.914 2.979 4.984 1.00 98.44 251 PRO A C 1
ATOM 1987 O O . PRO A 1 251 ? -9.022 1.933 5.630 1.00 98.44 251 PRO A O 1
ATOM 1990 N N . LEU A 1 252 ? -8.129 3.980 5.393 1.00 98.62 252 LEU A N 1
ATOM 1991 C CA . LEU A 1 252 ? -7.161 3.832 6.487 1.00 98.62 252 LEU A CA 1
ATOM 1992 C C . LEU A 1 252 ? -7.555 4.567 7.778 1.00 98.62 252 LEU A C 1
ATOM 1994 O O . LEU A 1 252 ? -7.977 5.720 7.761 1.00 98.62 252 LEU A O 1
ATOM 1998 N N . LEU A 1 253 ? -7.309 3.921 8.914 1.00 98.62 253 LEU A N 1
ATOM 1999 C CA . LEU A 1 253 ? -7.097 4.558 10.214 1.00 98.62 253 LEU A CA 1
ATOM 2000 C C . LEU A 1 253 ? -5.586 4.802 10.342 1.00 98.62 253 LEU A C 1
ATOM 2002 O O . LEU A 1 253 ? -4.816 3.896 10.660 1.00 98.62 253 LEU A O 1
ATOM 2006 N N . ALA A 1 254 ? -5.159 6.014 10.004 1.00 97.38 254 ALA A N 1
ATOM 2007 C CA . ALA A 1 254 ? -3.764 6.392 9.862 1.00 97.38 254 ALA A CA 1
ATOM 2008 C C . ALA A 1 254 ? -3.113 6.673 11.223 1.00 97.38 254 ALA A C 1
ATOM 2010 O O . ALA A 1 254 ? -3.436 7.662 11.878 1.00 97.38 254 ALA A O 1
ATOM 2011 N N . TRP A 1 255 ? -2.180 5.819 11.642 1.00 96.62 255 TRP A N 1
ATOM 2012 C CA . TRP A 1 255 ? -1.529 5.899 12.950 1.00 96.62 255 TRP A CA 1
ATOM 2013 C C . TRP A 1 255 ? -0.000 5.821 12.814 1.00 96.62 255 TRP A C 1
ATOM 2015 O O . TRP A 1 255 ? 0.593 4.780 13.083 1.00 96.62 255 TRP A O 1
ATOM 2025 N N . PRO A 1 256 ? 0.668 6.907 12.393 1.00 92.81 256 PRO A N 1
ATOM 2026 C CA . PRO A 1 256 ? 2.101 6.887 12.114 1.00 92.81 256 PRO A CA 1
ATOM 2027 C C . PRO A 1 256 ? 2.956 6.668 13.372 1.00 92.81 256 PRO A C 1
ATOM 2029 O O . PRO A 1 256 ? 2.627 7.147 14.461 1.00 92.81 256 PRO A O 1
ATOM 2032 N N . MET A 1 257 ? 4.087 5.978 13.195 1.00 89.25 257 MET A N 1
ATOM 2033 C CA . MET A 1 257 ? 4.984 5.540 14.275 1.00 89.25 257 MET A CA 1
ATOM 2034 C C . MET A 1 257 ? 6.429 6.025 14.104 1.00 89.25 257 MET A C 1
ATOM 2036 O O . MET A 1 257 ? 7.050 6.382 15.100 1.00 89.25 257 MET A O 1
ATOM 2040 N N . HIS A 1 258 ? 6.972 6.067 12.880 1.00 87.19 258 HIS A N 1
ATOM 2041 C CA . HIS A 1 258 ? 8.333 6.546 12.585 1.00 87.19 258 HIS A CA 1
ATOM 2042 C C . HIS A 1 258 ? 8.579 6.801 11.081 1.00 87.19 258 HIS A C 1
ATOM 2044 O O . HIS A 1 258 ? 7.723 6.583 10.229 1.00 87.19 258 HIS A O 1
ATOM 2050 N N . SER A 1 259 ? 9.794 7.220 10.732 1.00 87.19 259 SER A N 1
ATOM 2051 C CA . SER A 1 259 ? 10.324 7.330 9.368 1.00 87.19 259 SER A CA 1
ATOM 2052 C C . SER A 1 259 ? 9.468 8.179 8.419 1.00 87.19 259 SER A C 1
ATOM 2054 O O . SER A 1 259 ? 9.250 9.364 8.661 1.00 87.19 259 SER A O 1
ATOM 2056 N N . ASP A 1 260 ? 9.024 7.609 7.300 1.00 87.62 260 ASP A N 1
ATOM 2057 C CA . ASP A 1 260 ? 8.219 8.281 6.284 1.00 87.62 260 ASP A CA 1
ATOM 2058 C C . ASP A 1 260 ? 6.724 8.343 6.620 1.00 87.62 260 ASP A C 1
ATOM 2060 O O . ASP A 1 260 ? 5.975 9.143 6.049 1.00 87.62 260 ASP A O 1
ATOM 2064 N N . GLN A 1 261 ? 6.307 7.551 7.605 1.00 92.00 261 GLN A N 1
ATOM 2065 C CA . GLN A 1 261 ? 4.916 7.312 7.958 1.00 92.00 261 GLN A CA 1
ATOM 2066 C C . GLN A 1 261 ? 4.116 8.574 8.294 1.00 92.00 261 GLN A C 1
ATOM 2068 O O . GLN A 1 261 ? 2.982 8.661 7.827 1.00 92.00 261 GLN A O 1
ATOM 2073 N N . PRO A 1 262 ? 4.635 9.581 9.031 1.00 90.62 262 PRO A N 1
ATOM 2074 C CA . PRO A 1 262 ? 3.843 10.770 9.362 1.00 90.62 262 PRO A CA 1
ATOM 2075 C C . PRO A 1 262 ? 3.410 11.556 8.122 1.00 90.62 262 PRO A C 1
ATOM 2077 O O . PRO A 1 262 ? 2.274 12.014 8.023 1.00 90.62 262 PRO A O 1
ATOM 2080 N N . ARG A 1 263 ? 4.300 11.665 7.129 1.00 88.75 263 ARG A N 1
ATOM 2081 C CA . ARG A 1 263 ? 3.994 12.331 5.857 1.00 88.75 263 ARG A CA 1
ATOM 2082 C C . ARG A 1 263 ? 3.047 11.489 5.008 1.00 88.75 263 ARG A C 1
ATOM 2084 O O . ARG A 1 263 ? 2.113 12.038 4.434 1.00 88.75 263 ARG A O 1
ATOM 2091 N N . ASN A 1 264 ? 3.225 10.171 4.980 1.00 92.25 264 ASN A N 1
ATOM 2092 C CA . ASN A 1 264 ? 2.286 9.283 4.293 1.00 92.25 264 ASN A CA 1
ATOM 2093 C C . ASN A 1 264 ? 0.884 9.340 4.923 1.00 92.25 264 ASN A C 1
ATOM 2095 O O . ASN A 1 264 ? -0.109 9.358 4.203 1.00 92.25 264 ASN A O 1
ATOM 2099 N N . ALA A 1 265 ? 0.799 9.412 6.254 1.00 93.25 265 ALA A N 1
ATOM 2100 C CA . ALA A 1 265 ? -0.456 9.544 6.983 1.00 93.25 265 ALA A CA 1
ATOM 2101 C C . ALA A 1 265 ? -1.199 10.826 6.584 1.00 93.25 265 ALA A C 1
ATOM 2103 O O . ALA A 1 265 ? -2.381 10.747 6.270 1.00 93.25 265 ALA A O 1
ATOM 2104 N N . MET A 1 266 ? -0.503 11.967 6.487 1.00 89.69 266 MET A N 1
ATOM 2105 C CA . MET A 1 266 ? -1.088 13.215 5.969 1.00 89.69 266 MET A CA 1
ATOM 2106 C C . MET A 1 266 ? -1.544 13.095 4.510 1.00 89.69 266 MET A C 1
ATOM 2108 O O . MET A 1 266 ? -2.631 13.557 4.163 1.00 89.69 266 MET A O 1
ATOM 2112 N N . ALA A 1 267 ? -0.747 12.457 3.646 1.00 90.94 267 ALA A N 1
ATOM 2113 C CA . ALA A 1 267 ? -1.140 12.233 2.255 1.00 90.94 267 ALA A CA 1
ATOM 2114 C C . ALA A 1 267 ? -2.464 11.452 2.174 1.00 90.94 267 ALA A C 1
ATOM 2116 O O . ALA A 1 267 ? -3.363 11.813 1.417 1.00 90.94 267 ALA A O 1
ATOM 2117 N N . VAL A 1 268 ? -2.611 10.421 3.004 1.00 94.75 268 VAL A N 1
ATOM 2118 C CA . VAL A 1 268 ? -3.806 9.575 3.084 1.00 94.75 268 VAL A CA 1
ATOM 2119 C C . VAL A 1 268 ? -5.010 10.319 3.672 1.00 94.75 268 VAL A C 1
ATOM 2121 O O . VAL A 1 268 ? -6.100 10.264 3.093 1.00 94.75 268 VAL A O 1
ATOM 2124 N N . SER A 1 269 ? -4.848 11.006 4.806 1.00 93.38 269 SER A N 1
ATOM 2125 C CA . SER A 1 269 ? -5.968 11.602 5.544 1.00 93.38 269 SER A CA 1
ATOM 2126 C C . SER A 1 269 ? -6.402 12.967 5.009 1.00 93.38 269 SER A C 1
ATOM 2128 O O . SER A 1 269 ? -7.596 13.259 4.973 1.00 93.38 269 SER A O 1
ATOM 2130 N N . GLU A 1 270 ? -5.469 13.803 4.556 1.00 88.50 270 GLU A N 1
ATOM 2131 C CA . GLU A 1 270 ? -5.758 15.202 4.222 1.00 88.50 270 GLU A CA 1
ATOM 2132 C C . GLU A 1 270 ? -5.815 15.463 2.719 1.00 88.50 270 GLU A C 1
ATOM 2134 O O . GLU A 1 270 ? -6.718 16.163 2.250 1.00 88.50 270 GLU A O 1
ATOM 2139 N N . TYR A 1 271 ? -4.866 14.898 1.965 1.00 90.06 271 TYR A N 1
ATOM 2140 C CA . TYR A 1 271 ? -4.782 15.112 0.521 1.00 90.06 271 TYR A CA 1
ATOM 2141 C C . TYR A 1 271 ? -5.728 14.180 -0.238 1.00 90.06 271 TYR A C 1
ATOM 2143 O O . TYR A 1 271 ? -6.679 14.638 -0.872 1.00 90.06 271 TYR A O 1
ATOM 2151 N N . LEU A 1 272 ? -5.522 12.867 -0.113 1.00 93.44 272 LEU A N 1
ATOM 2152 C CA . LEU A 1 272 ? -6.362 11.854 -0.754 1.00 93.44 272 LEU A CA 1
ATOM 2153 C C . LEU A 1 272 ? -7.733 11.736 -0.073 1.00 93.44 272 LEU A C 1
ATOM 2155 O O . LEU A 1 272 ? -8.717 11.358 -0.710 1.00 93.44 272 LEU A O 1
ATOM 2159 N N . LYS A 1 273 ? -7.815 12.082 1.220 1.00 95.94 273 LYS A N 1
ATOM 2160 C CA . LYS A 1 273 ? -9.034 11.993 2.043 1.00 95.94 273 LYS A CA 1
ATOM 2161 C C . LYS A 1 273 ? -9.638 10.587 2.043 1.00 95.94 273 LYS A C 1
ATOM 2163 O O . LYS A 1 273 ? -10.860 10.427 2.025 1.00 95.94 273 LYS A O 1
ATOM 2168 N N . VAL A 1 274 ? -8.784 9.569 2.036 1.00 97.94 274 VAL A N 1
ATOM 2169 C CA . VAL A 1 274 ? -9.139 8.136 2.025 1.00 97.94 274 VAL A CA 1
ATOM 2170 C C . VAL A 1 274 ? -8.901 7.483 3.389 1.00 97.94 274 VAL A C 1
ATOM 2172 O O . VAL A 1 274 ? -8.847 6.262 3.508 1.00 97.94 274 VAL A O 1
ATOM 2175 N N . GLY A 1 275 ? -8.754 8.291 4.436 1.00 97.12 275 GLY A N 1
ATOM 2176 C CA . GLY A 1 275 ? -8.566 7.808 5.793 1.00 97.12 275 GLY A CA 1
ATOM 2177 C C . GLY A 1 275 ? -8.720 8.895 6.848 1.00 97.12 275 GLY A C 1
ATOM 2178 O O . GLY A 1 275 ? -8.897 10.072 6.534 1.00 97.12 275 GLY A O 1
ATOM 2179 N N . VAL A 1 276 ? -8.633 8.478 8.107 1.00 96.31 276 VAL A N 1
ATOM 2180 C CA . VAL A 1 276 ? -8.720 9.325 9.302 1.00 96.31 276 VAL A CA 1
ATOM 2181 C C . VAL A 1 276 ? -7.416 9.212 10.078 1.00 96.31 276 VAL A C 1
ATOM 2183 O O . VAL A 1 276 ? -6.935 8.103 10.290 1.00 96.31 276 VAL A O 1
ATOM 2186 N N . MET A 1 277 ? -6.858 10.337 10.526 1.00 95.12 277 MET A N 1
ATOM 2187 C CA . MET A 1 277 ? -5.720 10.331 11.447 1.00 95.12 277 MET A CA 1
ATOM 2188 C C . MET A 1 277 ? -6.174 9.836 12.826 1.00 95.12 277 MET A C 1
ATOM 2190 O O . MET A 1 277 ? -7.104 10.398 13.400 1.00 95.12 277 MET A O 1
ATOM 2194 N N . VAL A 1 278 ? -5.530 8.791 13.346 1.00 96.25 278 VAL A N 1
ATOM 2195 C CA . VAL A 1 278 ? -5.778 8.281 14.704 1.00 96.25 278 VAL A CA 1
ATOM 2196 C C . VAL A 1 278 ? -5.039 9.118 15.736 1.00 96.25 278 VAL A C 1
ATOM 2198 O O . VAL A 1 278 ? -5.599 9.463 16.769 1.00 96.25 278 VAL A O 1
ATOM 2201 N N . ARG A 1 279 ? -3.782 9.455 15.441 1.00 90.19 279 ARG A N 1
ATOM 2202 C CA . ARG A 1 279 ? -2.941 10.282 16.299 1.00 90.19 279 ARG A CA 1
ATOM 2203 C C . ARG A 1 279 ? -2.051 11.169 15.451 1.00 90.19 279 ARG A C 1
ATOM 2205 O O . ARG A 1 279 ? -1.252 10.664 14.660 1.00 90.19 279 ARG A O 1
ATOM 2212 N N . ASP A 1 280 ? -2.156 12.474 15.665 1.00 84.62 280 ASP A N 1
ATOM 2213 C CA . ASP A 1 280 ? -1.229 13.431 15.076 1.00 84.62 280 ASP A CA 1
ATOM 2214 C C . ASP A 1 280 ? 0.194 13.191 15.593 1.00 84.62 280 ASP A C 1
ATOM 2216 O O . ASP A 1 280 ? 0.431 12.879 16.761 1.00 84.62 280 ASP A O 1
ATOM 2220 N N . TRP A 1 281 ? 1.176 13.369 14.713 1.00 86.44 281 TRP A N 1
ATOM 2221 C CA . TRP A 1 281 ? 2.581 13.100 15.027 1.00 86.44 281 TRP A CA 1
ATOM 2222 C C . TRP A 1 281 ? 3.149 13.967 16.161 1.00 86.44 281 TRP A C 1
ATOM 2224 O O . TRP A 1 281 ? 4.072 13.556 16.871 1.00 86.44 281 TRP A O 1
ATOM 2234 N N . GLU A 1 282 ? 2.604 15.168 16.358 1.00 83.94 282 GLU A N 1
ATOM 2235 C CA . GLU A 1 282 ? 2.982 16.044 17.473 1.00 83.94 282 GLU A CA 1
ATOM 2236 C C . GLU A 1 282 ? 2.741 15.356 18.827 1.00 83.94 282 GLU A C 1
ATOM 2238 O O . GLU A 1 282 ? 3.580 15.451 19.722 1.00 83.94 282 GLU A O 1
ATOM 2243 N N . HIS A 1 283 ? 1.686 14.543 18.913 1.00 87.38 283 HIS A N 1
ATOM 2244 C CA . HIS A 1 283 ? 1.287 13.780 20.094 1.00 87.38 283 HIS A CA 1
ATOM 2245 C C . HIS A 1 283 ? 1.877 12.360 20.122 1.00 87.38 283 HIS A C 1
ATOM 2247 O O . HIS A 1 283 ? 1.452 11.528 20.912 1.00 87.38 283 HIS A O 1
ATOM 2253 N N . ARG A 1 284 ? 2.888 12.033 19.299 1.00 87.25 284 ARG A N 1
ATOM 2254 C CA . ARG A 1 284 ? 3.448 10.662 19.169 1.00 87.25 284 ARG A CA 1
ATOM 2255 C C . ARG A 1 284 ? 3.903 9.995 20.475 1.00 87.25 284 ARG A C 1
ATOM 2257 O O . ARG A 1 284 ? 3.987 8.771 20.529 1.00 87.25 284 ARG A O 1
ATOM 2264 N N . LYS A 1 285 ? 4.247 10.789 21.493 1.00 87.81 285 LYS A N 1
ATOM 2265 C CA . LYS A 1 285 ? 4.682 10.312 22.819 1.00 87.81 285 LYS A CA 1
ATOM 2266 C C . LYS A 1 285 ? 3.515 10.096 23.787 1.00 87.81 285 LYS A C 1
ATOM 2268 O O . LYS A 1 285 ? 3.730 9.571 24.872 1.00 87.81 285 LYS A O 1
ATOM 2273 N N . GLU A 1 286 ? 2.320 10.528 23.411 1.00 92.88 286 GLU A N 1
ATOM 2274 C CA . GLU A 1 286 ? 1.105 10.410 24.204 1.00 92.88 286 GLU A CA 1
ATOM 2275 C C . GLU A 1 286 ? 0.397 9.094 23.882 1.00 92.88 286 GLU A C 1
ATOM 2277 O O . GLU A 1 286 ? 0.441 8.590 22.750 1.00 92.88 286 GLU A O 1
ATOM 2282 N N . VAL A 1 287 ? -0.242 8.536 24.905 1.00 95.38 287 VAL A N 1
ATOM 2283 C CA . VAL A 1 287 ? -1.072 7.340 24.784 1.00 95.38 287 VAL A CA 1
ATOM 2284 C C . VAL A 1 287 ? -2.408 7.745 24.181 1.00 95.38 287 VAL A C 1
ATOM 2286 O O . VAL A 1 287 ? -3.065 8.650 24.687 1.00 95.38 287 VAL A O 1
ATOM 2289 N N . VAL A 1 288 ? -2.814 7.057 23.116 1.00 97.31 288 VAL A N 1
ATOM 2290 C CA . VAL A 1 288 ? -4.168 7.177 22.569 1.00 97.31 288 VAL A CA 1
ATOM 2291 C C . VAL A 1 288 ? -5.087 6.338 23.432 1.00 97.31 288 VAL A C 1
ATOM 2293 O O . VAL A 1 288 ? -4.901 5.123 23.540 1.00 97.31 288 VAL A O 1
ATOM 2296 N N . THR A 1 289 ? -6.074 6.984 24.034 1.00 98.19 289 THR A N 1
ATOM 2297 C CA . THR A 1 289 ? -7.025 6.336 24.931 1.00 98.19 289 THR A CA 1
ATOM 2298 C C . THR A 1 289 ? -7.992 5.430 24.169 1.00 98.19 289 THR A C 1
ATOM 2300 O O . THR A 1 289 ? -8.294 5.612 22.987 1.00 98.19 289 THR A O 1
ATOM 2303 N N . SER A 1 290 ? -8.575 4.472 24.878 1.00 98.19 290 SER A N 1
ATOM 2304 C CA . SER A 1 290 ? -9.598 3.564 24.369 1.00 98.19 290 SER A CA 1
ATOM 2305 C C . SER A 1 290 ? -10.829 4.311 23.861 1.00 98.19 290 SER A C 1
ATOM 2307 O O . SER A 1 290 ? -11.496 3.825 22.951 1.00 98.19 290 SER A O 1
ATOM 2309 N N . MET A 1 291 ? -11.136 5.496 24.398 1.00 98.31 291 MET A N 1
ATOM 2310 C CA . MET A 1 291 ? -12.221 6.345 23.890 1.00 98.31 291 MET A CA 1
ATOM 2311 C C . MET A 1 291 ? -11.886 6.987 22.553 1.00 98.31 291 MET A C 1
ATOM 2313 O O . MET A 1 291 ? -12.704 6.900 21.641 1.00 98.31 291 MET A O 1
ATOM 2317 N N . GLU A 1 292 ? -10.677 7.518 22.389 1.00 98.38 292 GLU A N 1
ATOM 2318 C CA . GLU A 1 292 ? -10.226 8.031 21.092 1.00 98.38 292 GLU A CA 1
ATOM 2319 C C . GLU A 1 292 ? -10.221 6.922 20.033 1.00 98.38 292 GLU A C 1
ATOM 2321 O O . GLU A 1 292 ? -10.724 7.124 18.929 1.00 98.38 292 GLU A O 1
ATOM 2326 N N . ILE A 1 293 ? -9.768 5.711 20.385 1.00 98.69 293 ILE A N 1
ATOM 2327 C CA . ILE A 1 293 ? -9.813 4.537 19.497 1.00 98.69 293 ILE A CA 1
ATOM 2328 C C . ILE A 1 293 ? -11.253 4.194 19.091 1.00 98.69 293 ILE A C 1
ATOM 2330 O O . ILE A 1 293 ? -11.522 3.965 17.910 1.00 98.69 293 ILE A O 1
ATOM 2334 N N . VAL A 1 294 ? -12.201 4.187 20.037 1.00 98.75 294 VAL A N 1
ATOM 2335 C CA . VAL A 1 294 ? -13.627 3.964 19.736 1.00 98.75 294 VAL A CA 1
ATOM 2336 C C . VAL A 1 294 ? -14.152 5.011 18.759 1.00 98.75 294 VAL A C 1
ATOM 2338 O O . VAL A 1 294 ? -14.865 4.661 17.814 1.00 98.75 294 VAL A O 1
ATOM 2341 N N . GLU A 1 295 ? -13.827 6.281 18.987 1.00 98.44 295 GLU A N 1
ATOM 2342 C CA . GLU A 1 295 ? -14.286 7.391 18.158 1.00 98.44 295 GLU A CA 1
ATOM 2343 C C . GLU A 1 295 ? -13.755 7.287 16.732 1.00 98.44 295 GLU A C 1
ATOM 2345 O O . GLU A 1 295 ? -14.550 7.328 15.792 1.00 98.44 295 GLU A O 1
ATOM 2350 N N . VAL A 1 296 ? -12.448 7.080 16.545 1.00 98.19 296 VAL A N 1
ATOM 2351 C CA . VAL A 1 296 ? -11.854 7.000 15.200 1.00 98.19 296 VAL A CA 1
ATOM 2352 C C . VAL A 1 296 ? -12.321 5.757 14.446 1.00 98.19 296 VAL A C 1
ATOM 2354 O O . VAL A 1 296 ? -12.676 5.860 13.270 1.00 98.19 296 VAL A O 1
ATOM 2357 N N . VAL A 1 297 ? -12.427 4.604 15.119 1.00 98.62 297 VAL A N 1
ATOM 2358 C CA . VAL A 1 297 ? -12.949 3.369 14.515 1.00 98.62 297 VAL A CA 1
ATOM 2359 C C . VAL A 1 297 ? -14.395 3.570 14.059 1.00 98.62 297 VAL A C 1
ATOM 2361 O O . VAL A 1 297 ? -14.729 3.256 12.916 1.00 98.62 297 VAL A O 1
ATOM 2364 N N . LYS A 1 298 ? -15.261 4.149 14.900 1.00 98.38 298 LYS A N 1
ATOM 2365 C CA . LYS A 1 298 ? -16.656 4.430 14.519 1.00 98.38 298 LYS A CA 1
ATOM 2366 C C . LYS A 1 298 ? -16.761 5.504 13.442 1.00 98.38 298 LYS A C 1
ATOM 2368 O O . LYS A 1 298 ? -17.615 5.391 12.563 1.00 98.38 298 LYS A O 1
ATOM 2373 N N . ARG A 1 299 ? -15.896 6.518 13.475 1.00 98.31 299 ARG A N 1
ATOM 2374 C CA . ARG A 1 299 ? -15.831 7.553 12.441 1.00 98.31 299 ARG A CA 1
ATOM 2375 C C . ARG A 1 299 ? -15.553 6.931 11.078 1.00 98.31 299 ARG A C 1
ATOM 2377 O O . ARG A 1 299 ? -16.287 7.227 10.143 1.00 98.31 299 ARG A O 1
ATOM 2384 N N . LEU A 1 300 ? -14.588 6.020 10.962 1.00 98.50 300 LEU A N 1
ATOM 2385 C CA . LEU A 1 300 ? -14.321 5.363 9.682 1.00 98.50 300 LEU A CA 1
ATOM 2386 C C . LEU A 1 300 ? -15.407 4.344 9.291 1.00 98.50 300 LEU A C 1
ATOM 2388 O O . LEU A 1 300 ? -15.814 4.294 8.134 1.00 98.50 300 LEU A O 1
ATOM 2392 N N . MET A 1 301 ? -15.876 3.528 10.238 1.00 98.19 301 MET A N 1
ATOM 2393 C CA . MET A 1 301 ? -16.705 2.358 9.916 1.00 98.19 301 MET A CA 1
ATOM 2394 C C . MET A 1 301 ? -18.207 2.646 9.826 1.00 98.19 301 MET A C 1
ATOM 2396 O O . MET A 1 301 ? -18.915 1.923 9.128 1.00 98.19 301 MET A O 1
ATOM 2400 N N . VAL A 1 302 ? -18.708 3.658 10.542 1.00 97.31 302 VAL A N 1
ATOM 2401 C CA . VAL A 1 302 ? -20.154 3.866 10.757 1.00 97.31 302 VAL A CA 1
ATOM 2402 C C . VAL A 1 302 ? -20.642 5.229 10.265 1.00 97.31 302 VAL A C 1
ATOM 2404 O O . VAL A 1 302 ? -21.815 5.361 9.924 1.00 97.31 302 VAL A O 1
ATOM 2407 N N . SER A 1 303 ? -19.787 6.252 10.242 1.00 97.81 303 SER A N 1
ATOM 2408 C CA . SER A 1 303 ? -20.220 7.610 9.892 1.00 97.81 303 SER A CA 1
ATOM 2409 C C . SER A 1 303 ? -20.377 7.831 8.381 1.00 97.81 303 SER A C 1
ATOM 2411 O O . SER A 1 303 ? -19.743 7.155 7.568 1.00 97.81 303 SER A O 1
ATOM 2413 N N . ASP A 1 304 ? -21.157 8.850 8.007 1.00 97.94 304 ASP A N 1
ATOM 2414 C CA . ASP A 1 304 ? -21.270 9.307 6.614 1.00 97.94 304 ASP A CA 1
ATOM 2415 C C . ASP A 1 304 ? -19.912 9.754 6.048 1.00 97.94 304 ASP A C 1
ATOM 2417 O O . ASP A 1 304 ? -19.608 9.523 4.879 1.00 97.94 304 ASP A O 1
ATOM 2421 N N . GLU A 1 305 ? -19.056 10.352 6.883 1.00 97.19 305 GLU A N 1
ATOM 2422 C CA . GLU A 1 305 ? -17.702 10.741 6.486 1.00 97.19 305 GLU A CA 1
ATOM 2423 C C . GLU A 1 305 ? -16.859 9.514 6.107 1.00 97.19 305 GLU A C 1
ATOM 2425 O O . GLU A 1 305 ? -16.185 9.520 5.073 1.00 97.19 305 GLU A O 1
ATOM 2430 N N . GLY A 1 306 ? -16.947 8.448 6.906 1.00 97.94 306 GLY A N 1
ATOM 2431 C CA . GLY A 1 306 ? -16.292 7.169 6.644 1.00 97.94 306 GLY A CA 1
ATOM 2432 C C . GLY A 1 306 ? -16.786 6.507 5.356 1.00 97.94 306 GLY A C 1
ATOM 2433 O O . GLY A 1 306 ? -15.982 6.016 4.561 1.00 97.94 306 GLY A O 1
ATOM 2434 N N . MET A 1 307 ? -18.093 6.586 5.078 1.00 97.69 307 MET A N 1
ATOM 2435 C CA . MET A 1 307 ? -18.668 6.122 3.811 1.00 97.69 307 MET A CA 1
ATOM 2436 C C . MET A 1 307 ? -18.080 6.873 2.607 1.00 97.69 307 MET A C 1
ATOM 2438 O O . MET A 1 307 ? -17.730 6.257 1.599 1.00 97.69 307 MET A O 1
ATOM 2442 N N . GLU A 1 308 ? -17.930 8.195 2.699 1.00 98.25 308 GLU A N 1
ATOM 2443 C CA . GLU A 1 308 ? -17.317 8.994 1.633 1.00 98.25 308 GLU A CA 1
ATOM 2444 C C . GLU A 1 308 ? -15.818 8.700 1.464 1.00 98.25 308 GLU A C 1
ATOM 2446 O O . GLU A 1 308 ? -15.320 8.661 0.337 1.00 98.25 308 GLU A O 1
ATOM 2451 N N . MET A 1 309 ? -15.093 8.440 2.558 1.00 98.38 309 MET A N 1
ATOM 2452 C CA . MET A 1 309 ? -13.698 7.981 2.503 1.00 98.38 309 MET A CA 1
ATOM 2453 C C . MET A 1 309 ? -13.582 6.632 1.794 1.00 98.38 309 MET A C 1
ATOM 2455 O O . MET A 1 309 ? -12.714 6.476 0.937 1.00 98.38 309 MET A O 1
ATOM 2459 N N . ARG A 1 310 ? -14.484 5.687 2.085 1.00 97.88 310 ARG A N 1
ATOM 2460 C CA . ARG A 1 310 ? -14.523 4.376 1.426 1.00 97.88 310 ARG A CA 1
ATOM 2461 C C . ARG A 1 310 ? -14.807 4.498 -0.067 1.00 97.88 310 ARG A C 1
ATOM 2463 O O . ARG A 1 310 ? -14.078 3.917 -0.860 1.00 97.88 310 ARG A O 1
ATOM 2470 N N . LYS A 1 311 ? -15.794 5.305 -0.475 1.00 97.81 311 LYS A N 1
ATOM 2471 C CA . LYS A 1 311 ? -16.072 5.556 -1.905 1.00 97.81 311 LYS A CA 1
ATOM 2472 C C . LYS A 1 311 ? -14.841 6.089 -2.638 1.00 97.81 311 LYS A C 1
ATOM 2474 O O . LYS A 1 311 ? -14.538 5.630 -3.738 1.00 97.81 311 LYS A O 1
ATOM 2479 N N . ARG A 1 312 ? -14.116 7.034 -2.025 1.00 98.00 312 ARG A N 1
ATOM 2480 C CA . ARG A 1 312 ? -12.859 7.553 -2.584 1.00 98.00 312 ARG A CA 1
ATOM 2481 C C . ARG A 1 312 ? -11.777 6.479 -2.650 1.00 98.00 312 ARG A C 1
ATOM 2483 O O . ARG A 1 312 ? -11.122 6.376 -3.679 1.00 98.00 312 ARG A O 1
ATOM 2490 N N . ALA A 1 313 ? -11.614 5.675 -1.599 1.00 97.94 313 ALA A N 1
ATOM 2491 C CA . ALA A 1 313 ? -10.640 4.588 -1.573 1.00 97.94 313 ALA A CA 1
ATOM 2492 C C . ALA A 1 313 ? -10.924 3.554 -2.674 1.00 97.94 313 ALA A C 1
ATOM 2494 O O . ALA A 1 313 ? -10.011 3.206 -3.412 1.00 97.94 313 ALA A O 1
ATOM 2495 N N . VAL A 1 314 ? -12.182 3.132 -2.854 1.00 96.12 314 VAL A N 1
ATOM 2496 C CA . VAL A 1 314 ? -12.599 2.202 -3.920 1.00 96.12 314 VAL A CA 1
ATOM 2497 C C . VAL A 1 314 ? -12.287 2.764 -5.306 1.00 96.12 314 VAL A C 1
ATOM 2499 O O . VAL A 1 314 ? -11.625 2.092 -6.096 1.00 96.12 314 VAL A O 1
ATOM 2502 N N . ALA A 1 315 ? -12.692 4.008 -5.583 1.00 94.56 315 ALA A N 1
ATOM 2503 C CA . ALA A 1 315 ? -12.425 4.655 -6.868 1.00 94.56 315 ALA A CA 1
ATOM 2504 C C . ALA A 1 315 ? -10.918 4.812 -7.136 1.00 94.56 315 ALA A C 1
ATOM 2506 O O . ALA A 1 315 ? -10.455 4.607 -8.258 1.00 94.56 315 ALA A O 1
ATOM 2507 N N . LEU A 1 316 ? -10.142 5.148 -6.102 1.00 94.75 316 LEU A N 1
ATOM 2508 C CA . LEU A 1 316 ? -8.691 5.248 -6.199 1.00 94.75 316 LEU A CA 1
ATOM 2509 C C . LEU A 1 316 ? -8.054 3.878 -6.463 1.00 94.75 316 LEU A C 1
ATOM 2511 O O . LEU A 1 316 ? -7.198 3.760 -7.333 1.00 94.75 316 LEU A O 1
ATOM 2515 N N . GLY A 1 317 ? -8.498 2.836 -5.760 1.00 93.00 317 GLY A N 1
ATOM 2516 C CA . GLY A 1 317 ? -8.017 1.471 -5.944 1.00 93.00 317 GLY A CA 1
ATOM 2517 C C . GLY A 1 317 ? -8.287 0.929 -7.341 1.00 93.00 317 GLY A C 1
ATOM 2518 O O . GLY A 1 317 ? -7.416 0.295 -7.930 1.00 93.00 317 GLY A O 1
ATOM 2519 N N . GLU A 1 318 ? -9.454 1.227 -7.915 1.00 89.12 318 GLU A N 1
ATOM 2520 C CA . GLU A 1 318 ? -9.749 0.918 -9.318 1.00 89.12 318 GLU A CA 1
ATOM 2521 C C . GLU A 1 318 ? -8.754 1.590 -10.266 1.00 89.12 318 GLU A C 1
ATOM 2523 O O . GLU A 1 318 ? -8.176 0.912 -11.112 1.00 89.12 318 GLU A O 1
ATOM 2528 N N . GLN A 1 319 ? -8.491 2.887 -10.093 1.00 87.75 319 GLN A N 1
ATOM 2529 C CA . GLN A 1 319 ? -7.522 3.611 -10.921 1.00 87.75 319 GLN A CA 1
ATOM 2530 C C . GLN A 1 319 ? -6.100 3.067 -10.761 1.00 87.75 319 GLN A C 1
ATOM 2532 O O . GLN A 1 319 ? -5.384 2.938 -11.752 1.00 87.75 319 GLN A O 1
ATOM 2537 N N . ILE A 1 320 ? -5.695 2.710 -9.537 1.00 89.75 320 ILE A N 1
ATOM 2538 C CA . ILE A 1 320 ? -4.388 2.099 -9.274 1.00 89.75 320 ILE A CA 1
ATOM 2539 C C . ILE A 1 320 ? -4.274 0.764 -10.015 1.00 89.75 320 ILE A C 1
ATOM 2541 O O . ILE A 1 320 ? -3.314 0.559 -10.758 1.00 89.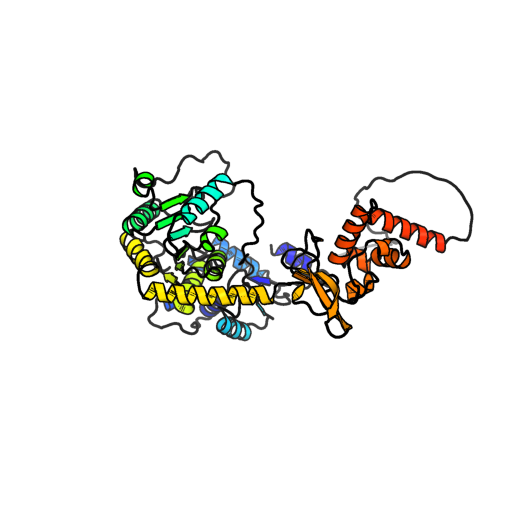75 320 ILE A O 1
ATOM 2545 N N . ARG A 1 321 ? -5.256 -0.134 -9.858 1.00 85.25 321 ARG A N 1
ATOM 2546 C CA . ARG A 1 321 ? -5.239 -1.451 -10.512 1.00 85.25 321 ARG A CA 1
ATOM 2547 C C . ARG A 1 321 ? -5.297 -1.334 -12.032 1.00 85.25 321 ARG A C 1
ATOM 2549 O O . ARG A 1 321 ? -4.604 -2.092 -12.702 1.00 85.25 321 ARG A O 1
ATOM 2556 N N . VAL A 1 322 ? -6.066 -0.388 -12.580 1.00 79.00 322 VAL A N 1
ATOM 2557 C CA . VAL A 1 322 ? -6.090 -0.103 -14.026 1.00 79.00 322 VAL A CA 1
ATOM 2558 C C . VAL A 1 322 ? -4.726 0.391 -14.498 1.00 79.00 322 VAL A C 1
ATOM 2560 O O . VAL A 1 322 ? -4.196 -0.168 -15.448 1.00 79.00 322 VAL A O 1
ATOM 2563 N N . GLY A 1 323 ? -4.115 1.356 -13.805 1.00 74.62 323 GLY A N 1
ATOM 2564 C CA . GLY A 1 323 ? -2.793 1.870 -14.170 1.00 74.62 323 GLY A CA 1
ATOM 2565 C C . GLY A 1 323 ? -1.695 0.803 -14.129 1.00 74.62 323 GLY A C 1
ATOM 2566 O O . GLY A 1 323 ? -0.805 0.806 -14.974 1.00 74.62 323 GLY A O 1
ATOM 2567 N N . VAL A 1 324 ? -1.774 -0.148 -13.191 1.00 74.00 324 VAL A N 1
ATOM 2568 C CA . VAL A 1 324 ? -0.876 -1.315 -13.175 1.00 74.00 324 VAL A CA 1
ATOM 2569 C C . VAL A 1 324 ? -1.216 -2.297 -14.299 1.00 74.00 324 VAL A C 1
ATOM 2571 O O . VAL A 1 324 ? -0.307 -2.785 -14.963 1.00 74.00 324 VAL A O 1
ATOM 2574 N N . SER A 1 325 ? -2.503 -2.535 -14.569 1.00 65.12 325 SER A N 1
ATOM 2575 C CA . SER A 1 325 ? -2.953 -3.428 -15.647 1.00 65.12 325 SER A CA 1
ATOM 2576 C C . SER A 1 325 ? -2.580 -2.913 -17.042 1.00 65.12 325 SER A C 1
ATOM 2578 O O . SER A 1 325 ? -2.291 -3.710 -17.922 1.00 65.12 325 SER A O 1
ATOM 2580 N N . GLU A 1 326 ? -2.522 -1.597 -17.262 1.00 62.59 326 GLU A N 1
ATOM 2581 C CA . GLU A 1 326 ? -2.013 -1.014 -18.516 1.00 62.59 326 GLU A CA 1
ATOM 2582 C C . GLU A 1 326 ? -0.516 -1.297 -18.737 1.00 62.59 326 GLU A C 1
ATOM 2584 O O . GLU A 1 326 ? -0.042 -1.277 -19.872 1.00 62.59 326 GLU A O 1
ATOM 2589 N N . GLY A 1 327 ? 0.233 -1.571 -17.663 1.00 61.00 327 GLY A N 1
ATOM 2590 C CA . GLY A 1 327 ? 1.620 -2.037 -17.723 1.00 61.00 327 GLY A CA 1
ATOM 2591 C C . GLY A 1 327 ? 1.767 -3.561 -17.796 1.00 61.00 327 GLY A C 1
ATOM 2592 O O . GLY A 1 327 ? 2.875 -4.042 -18.031 1.00 61.00 327 GLY A O 1
ATOM 2593 N N . MET A 1 328 ? 0.678 -4.308 -17.598 1.00 70.19 328 MET A N 1
ATOM 2594 C CA . MET A 1 328 ? 0.657 -5.767 -17.621 1.00 70.19 328 MET A CA 1
ATOM 2595 C C . MET A 1 328 ? 0.504 -6.289 -19.044 1.00 70.19 328 MET A C 1
ATOM 2597 O O . MET A 1 328 ? -0.339 -5.841 -19.820 1.00 70.19 328 MET A O 1
ATOM 2601 N N . ILE A 1 329 ? 1.308 -7.288 -19.385 1.00 79.12 329 ILE A N 1
ATOM 2602 C CA . ILE A 1 329 ? 1.190 -7.979 -20.659 1.00 79.12 329 ILE A CA 1
ATOM 2603 C C . ILE A 1 329 ? 0.141 -9.084 -20.544 1.00 79.12 329 ILE A C 1
ATOM 2605 O O . ILE A 1 329 ? 0.391 -10.138 -19.959 1.00 79.12 329 ILE A O 1
ATOM 2609 N N . THR A 1 330 ? -0.998 -8.887 -21.202 1.00 84.00 330 THR A N 1
ATOM 2610 C CA . THR A 1 330 ? -1.917 -9.969 -21.575 1.00 84.00 330 THR A CA 1
ATOM 2611 C C . THR A 1 330 ? -1.657 -10.328 -23.031 1.00 84.00 330 THR A C 1
ATOM 2613 O O . THR A 1 330 ? -1.676 -9.451 -23.895 1.00 84.00 330 THR A O 1
ATOM 2616 N N . CYS A 1 331 ? -1.409 -11.604 -23.335 1.00 86.62 331 CYS A N 1
ATOM 2617 C CA . CYS A 1 331 ? -1.064 -12.003 -24.699 1.00 86.62 331 CYS A CA 1
ATOM 2618 C C . CYS A 1 331 ? -2.152 -11.598 -25.700 1.00 86.62 331 CYS A C 1
ATOM 2620 O O . CYS A 1 331 ? -1.842 -11.113 -26.779 1.00 86.62 331 CYS A O 1
ATOM 2622 N N . GLU A 1 332 ? -3.423 -11.735 -25.333 1.00 88.69 332 GLU A N 1
ATOM 2623 C CA . GLU A 1 332 ? -4.571 -11.399 -26.176 1.00 88.69 332 GLU A CA 1
ATOM 2624 C C . GLU A 1 332 ? -4.654 -9.908 -26.554 1.00 88.69 332 GLU A C 1
ATOM 2626 O O . GLU A 1 332 ? -5.267 -9.588 -27.576 1.00 88.69 332 GLU A O 1
ATOM 2631 N N . ASP A 1 333 ? -4.014 -9.024 -25.783 1.00 86.00 333 ASP A N 1
ATOM 2632 C CA . ASP A 1 333 ? -3.983 -7.576 -26.026 1.00 86.00 333 ASP A CA 1
ATOM 2633 C C . ASP A 1 333 ? -2.784 -7.145 -26.891 1.00 86.00 333 ASP A C 1
ATOM 2635 O O . ASP A 1 333 ? -2.745 -6.018 -27.392 1.00 86.00 333 ASP A O 1
ATOM 2639 N N . LEU A 1 334 ? -1.807 -8.034 -27.108 1.00 86.00 334 LEU A N 1
ATOM 2640 C CA . LEU A 1 334 ? -0.623 -7.728 -27.904 1.00 86.00 334 LEU A CA 1
ATOM 2641 C C . LEU A 1 334 ? -0.932 -7.685 -29.400 1.00 86.00 334 LEU A C 1
ATOM 2643 O O . LEU A 1 334 ? -1.585 -8.562 -29.978 1.00 86.00 334 LEU A O 1
ATOM 2647 N N . ASP A 1 335 ? -0.352 -6.686 -30.060 1.00 86.75 335 ASP A N 1
ATOM 2648 C CA . ASP A 1 335 ? -0.343 -6.621 -31.509 1.00 86.75 335 ASP A CA 1
ATOM 2649 C C . ASP A 1 335 ? 0.608 -7.665 -32.125 1.00 86.75 335 ASP A C 1
ATOM 2651 O O . ASP A 1 335 ? 1.412 -8.331 -31.462 1.00 86.75 335 ASP A O 1
ATOM 2655 N N . ARG A 1 336 ? 0.536 -7.802 -33.451 1.00 84.69 336 ARG A N 1
ATOM 2656 C CA . ARG A 1 336 ? 1.379 -8.744 -34.199 1.00 84.69 336 ARG A CA 1
ATOM 2657 C C . ARG A 1 336 ? 2.878 -8.504 -33.992 1.00 84.69 336 ARG A C 1
ATOM 2659 O O . ARG A 1 336 ? 3.645 -9.459 -34.050 1.00 84.69 336 ARG A O 1
ATOM 2666 N N . ASN A 1 337 ? 3.294 -7.258 -33.787 1.00 85.69 337 ASN A N 1
ATOM 2667 C CA . ASN A 1 337 ? 4.708 -6.895 -33.720 1.00 85.69 337 ASN A CA 1
ATOM 2668 C C . ASN A 1 337 ? 5.307 -7.121 -32.328 1.00 85.69 337 ASN A C 1
ATOM 2670 O O . ASN A 1 337 ? 6.526 -7.132 -32.198 1.00 85.69 337 ASN A O 1
ATOM 2674 N N . SER A 1 338 ? 4.466 -7.332 -31.318 1.00 89.00 338 SER A N 1
ATOM 2675 C CA . SER A 1 338 ? 4.888 -7.484 -29.925 1.00 89.00 338 SER A CA 1
ATOM 2676 C C . SER A 1 338 ? 4.619 -8.886 -29.375 1.00 89.00 338 SER A C 1
ATOM 2678 O O . SER A 1 338 ? 5.226 -9.273 -28.386 1.00 89.00 338 SER A O 1
ATOM 2680 N N . CYS A 1 339 ? 3.742 -9.666 -30.016 1.00 91.81 339 CYS A N 1
ATOM 2681 C CA . CYS A 1 339 ? 3.304 -10.969 -29.515 1.00 91.81 339 CYS A CA 1
ATOM 2682 C C . CYS A 1 339 ? 4.399 -12.047 -29.450 1.00 91.81 339 CYS A C 1
ATOM 2684 O O . CYS A 1 339 ? 4.584 -12.691 -28.417 1.00 91.81 339 CYS A O 1
ATOM 2686 N N . ALA A 1 340 ? 5.093 -12.305 -30.564 1.00 91.81 340 ALA A N 1
ATOM 2687 C CA . ALA A 1 340 ? 6.050 -13.405 -30.624 1.00 91.81 340 ALA A CA 1
ATOM 2688 C C . ALA A 1 340 ? 7.217 -13.151 -29.660 1.00 91.81 340 ALA A C 1
ATOM 2690 O O . ALA A 1 340 ? 7.841 -12.084 -29.701 1.00 91.81 340 ALA A O 1
ATOM 2691 N N . PHE A 1 341 ? 7.516 -14.157 -28.831 1.00 92.56 341 PHE A N 1
ATOM 2692 C CA . PHE A 1 341 ? 8.537 -14.104 -27.776 1.00 92.56 341 PHE A CA 1
ATOM 2693 C C . PHE A 1 341 ? 8.244 -13.072 -26.675 1.00 92.56 341 PHE A C 1
ATOM 2695 O O . PHE A 1 341 ? 9.169 -12.578 -26.026 1.00 92.56 341 PHE A O 1
ATOM 2702 N N . ALA A 1 342 ? 6.967 -12.770 -26.437 1.00 92.56 342 ALA A N 1
ATOM 2703 C CA . ALA A 1 342 ? 6.534 -12.102 -25.218 1.00 92.56 342 ALA A CA 1
ATOM 2704 C C . ALA A 1 342 ? 6.186 -13.104 -24.108 1.00 92.56 342 ALA A C 1
ATOM 2706 O O . ALA A 1 342 ? 5.910 -14.282 -24.356 1.00 92.56 342 ALA A O 1
ATOM 2707 N N . VAL A 1 343 ? 6.200 -12.615 -22.875 1.00 91.62 343 VAL A N 1
ATOM 2708 C CA . VAL A 1 343 ? 5.801 -13.321 -21.663 1.00 91.62 343 VAL A CA 1
ATOM 2709 C C . VAL A 1 343 ? 4.780 -12.460 -20.943 1.00 91.62 343 VAL A C 1
ATOM 2711 O O . VAL A 1 343 ? 5.045 -11.292 -20.653 1.00 91.62 343 VAL A O 1
ATOM 2714 N N . SER A 1 344 ? 3.618 -13.042 -20.677 1.00 89.00 344 SER A N 1
ATOM 2715 C CA . SER A 1 344 ? 2.530 -12.372 -19.982 1.00 89.00 344 SER A CA 1
ATOM 2716 C C . SER A 1 344 ? 2.869 -12.106 -18.516 1.00 89.00 344 SER A C 1
ATOM 2718 O O . SER A 1 344 ? 3.813 -12.672 -17.954 1.00 89.00 344 SER A O 1
ATOM 2720 N N . SER A 1 345 ? 2.048 -11.302 -17.849 1.00 82.31 345 SER A N 1
ATOM 2721 C CA . SER A 1 345 ? 2.155 -11.067 -16.402 1.00 82.31 345 SER A CA 1
ATOM 2722 C C . SER A 1 345 ? 1.948 -12.334 -15.574 1.00 82.31 345 SER A C 1
ATOM 2724 O O . SER A 1 345 ? 2.454 -12.453 -14.459 1.00 82.31 345 SER A O 1
ATOM 2726 N N . SER A 1 346 ? 1.222 -13.317 -16.119 1.00 79.88 346 SER A N 1
ATOM 2727 C CA . SER A 1 346 ? 1.044 -14.625 -15.477 1.00 79.88 346 SER A CA 1
ATOM 2728 C C . SER A 1 346 ? 2.283 -15.523 -15.586 1.00 79.88 346 SER A C 1
ATOM 2730 O O . SER A 1 346 ? 2.313 -16.586 -14.980 1.00 79.88 346 SER A O 1
ATOM 2732 N N . GLY A 1 347 ? 3.319 -15.101 -16.321 1.00 84.50 347 GLY A N 1
ATOM 2733 C CA . GLY A 1 347 ? 4.518 -15.902 -16.578 1.00 84.50 347 GLY A CA 1
ATOM 2734 C C . GLY A 1 347 ? 4.346 -16.908 -17.715 1.00 84.50 347 GLY A C 1
ATOM 2735 O O . GLY A 1 347 ? 5.237 -17.707 -17.967 1.00 84.50 347 GLY A O 1
ATOM 2736 N N . THR A 1 348 ? 3.230 -16.884 -18.441 1.00 90.25 348 THR A N 1
ATOM 2737 C CA . THR A 1 348 ? 3.016 -17.735 -19.622 1.00 90.25 348 THR A CA 1
ATOM 2738 C C . THR A 1 348 ? 3.502 -17.040 -20.889 1.00 90.25 348 THR A C 1
ATOM 2740 O O . THR A 1 348 ? 3.374 -15.824 -21.043 1.00 90.25 348 THR A O 1
ATOM 2743 N N . ARG A 1 349 ? 4.072 -17.796 -21.828 1.00 93.50 349 ARG A N 1
ATOM 2744 C CA . ARG A 1 349 ? 4.549 -17.241 -23.101 1.00 93.50 349 ARG A CA 1
ATOM 2745 C C . ARG A 1 349 ? 3.403 -16.937 -24.052 1.00 93.50 349 ARG A C 1
ATOM 2747 O O . ARG A 1 349 ? 2.446 -17.707 -24.143 1.00 93.50 349 ARG A O 1
ATOM 2754 N N . CYS A 1 350 ? 3.553 -15.863 -24.814 1.00 93.69 350 CYS A N 1
ATOM 2755 C CA . CYS A 1 350 ? 2.623 -15.474 -25.860 1.00 93.69 350 CYS A CA 1
ATOM 2756 C C . CYS A 1 350 ? 2.992 -16.110 -27.202 1.00 93.69 350 CYS A C 1
ATOM 2758 O O . CYS A 1 350 ? 4.169 -16.248 -27.548 1.00 93.69 350 CYS A O 1
ATOM 2760 N N . VAL A 1 351 ? 1.974 -16.493 -27.969 1.00 93.44 351 VAL A N 1
ATOM 2761 C CA . VAL A 1 351 ? 2.125 -17.162 -29.259 1.00 93.44 351 VAL A CA 1
ATOM 2762 C C . VAL A 1 351 ? 1.211 -16.544 -30.311 1.00 93.44 351 VAL A C 1
ATOM 2764 O O . VAL A 1 351 ? 0.037 -16.270 -30.062 1.00 93.44 351 VAL A O 1
ATOM 2767 N N . LEU A 1 352 ? 1.750 -16.319 -31.510 1.00 92.44 352 LEU A N 1
ATOM 2768 C CA . LEU A 1 352 ? 0.950 -15.921 -32.665 1.00 92.44 352 LEU A CA 1
ATOM 2769 C C . LEU A 1 352 ? 0.271 -17.146 -33.274 1.00 92.44 352 LEU A C 1
ATOM 2771 O O . LEU A 1 352 ? 0.933 -18.130 -33.605 1.00 92.44 352 LEU A O 1
ATOM 2775 N N . GLU A 1 353 ? -1.037 -17.048 -33.496 1.00 90.88 353 GLU A N 1
ATOM 2776 C CA . GLU A 1 353 ? -1.849 -18.078 -34.141 1.00 90.88 353 GLU A CA 1
ATOM 2777 C C . GLU A 1 353 ? -2.623 -17.523 -35.340 1.00 90.88 353 GLU A C 1
ATOM 2779 O O . GLU A 1 353 ? -3.050 -16.368 -35.358 1.00 90.88 353 GLU A O 1
ATOM 2784 N N . MET A 1 354 ? -2.860 -18.369 -36.346 1.00 86.69 354 MET A N 1
ATOM 2785 C CA . MET A 1 354 ? -3.701 -18.039 -37.499 1.00 86.69 354 MET A CA 1
ATOM 2786 C C . MET A 1 354 ? -5.165 -18.369 -37.205 1.00 86.69 354 MET A C 1
ATOM 2788 O O . MET A 1 354 ? -5.518 -19.525 -36.980 1.00 86.69 354 MET A O 1
ATOM 2792 N N . ARG A 1 355 ? -6.052 -17.375 -37.297 1.00 79.38 355 ARG A N 1
ATOM 2793 C CA . ARG A 1 355 ? -7.497 -17.547 -37.123 1.00 79.38 355 ARG A CA 1
ATOM 2794 C C . ARG A 1 355 ? -8.244 -17.291 -38.428 1.00 79.38 355 ARG A C 1
ATOM 2796 O O . ARG A 1 355 ? -8.115 -16.234 -39.043 1.00 79.38 355 ARG A O 1
ATOM 2803 N N . MET A 1 356 ? -9.085 -18.240 -38.842 1.00 74.81 356 MET A N 1
ATOM 2804 C CA . MET A 1 356 ? -9.984 -18.049 -39.985 1.00 74.81 356 MET A CA 1
ATOM 2805 C C . MET A 1 356 ? -11.218 -17.233 -39.585 1.00 74.81 356 MET A C 1
ATOM 2807 O O . MET A 1 356 ? -11.985 -17.615 -38.697 1.00 74.81 356 MET A O 1
ATOM 2811 N N . ARG A 1 357 ? -11.454 -16.113 -40.276 1.00 72.31 357 ARG A N 1
ATOM 2812 C CA . ARG A 1 357 ? -12.700 -15.338 -40.170 1.00 72.31 357 ARG A CA 1
ATOM 2813 C C . ARG A 1 357 ? -13.786 -15.939 -41.067 1.00 72.31 357 ARG A C 1
ATOM 2815 O O . ARG A 1 357 ? -13.509 -16.536 -42.103 1.00 72.31 357 ARG A O 1
ATOM 2822 N N . ARG A 1 358 ? -15.055 -15.659 -40.739 1.00 69.56 358 ARG A N 1
ATOM 2823 C CA . ARG A 1 358 ? -16.255 -16.102 -41.491 1.00 69.56 358 ARG A CA 1
ATOM 2824 C C . ARG A 1 358 ? -16.286 -15.698 -42.979 1.00 69.56 358 ARG A C 1
ATOM 2826 O O . ARG A 1 358 ? -17.108 -16.218 -43.719 1.00 69.56 358 ARG A O 1
ATOM 2833 N N . ARG A 1 359 ? -15.423 -14.771 -43.416 1.00 68.25 359 ARG A N 1
ATOM 2834 C CA . ARG A 1 359 ? -15.284 -14.323 -44.817 1.00 68.25 359 ARG A CA 1
ATOM 2835 C C . ARG A 1 359 ? -14.104 -14.967 -45.568 1.00 68.25 359 ARG A C 1
ATOM 2837 O O . ARG A 1 359 ? -13.818 -14.546 -46.679 1.00 68.25 359 ARG A O 1
ATOM 2844 N N . GLY A 1 360 ? -13.414 -15.946 -44.975 1.00 69.56 360 GLY A N 1
ATOM 2845 C CA . GLY A 1 360 ? -12.291 -16.657 -45.606 1.00 69.56 360 GLY A CA 1
ATOM 2846 C C . GLY A 1 360 ? -10.926 -15.968 -45.491 1.00 69.56 360 GLY A C 1
ATOM 2847 O O . GLY A 1 360 ? -9.942 -16.495 -45.995 1.00 69.56 360 GLY A O 1
ATOM 2848 N N . TYR A 1 361 ? -10.839 -14.821 -44.810 1.00 67.50 361 TYR A N 1
ATOM 2849 C CA . TYR A 1 361 ? -9.562 -14.163 -44.521 1.00 67.50 361 TYR A CA 1
ATOM 2850 C C . TYR A 1 361 ? -8.923 -14.743 -43.258 1.00 67.50 361 TYR A C 1
ATOM 2852 O O . TYR A 1 361 ? -9.618 -15.019 -42.274 1.00 67.50 361 TYR A O 1
ATOM 2860 N N . ILE A 1 362 ? -7.603 -14.909 -43.301 1.00 76.12 362 ILE A N 1
ATOM 2861 C CA . ILE A 1 362 ? -6.790 -15.362 -42.176 1.00 76.12 362 ILE A CA 1
ATOM 2862 C C . ILE A 1 362 ? -6.268 -14.129 -41.439 1.00 76.12 362 ILE A C 1
ATOM 2864 O O . ILE A 1 362 ? -5.668 -13.249 -42.052 1.00 76.12 362 ILE A O 1
ATOM 2868 N N . GLU A 1 363 ? -6.507 -14.072 -40.136 1.00 81.88 363 GLU A N 1
ATOM 2869 C CA . GLU A 1 363 ? -6.019 -13.022 -39.246 1.00 81.88 363 GLU A CA 1
ATOM 2870 C C . GLU A 1 363 ? -5.062 -13.649 -38.234 1.00 81.88 363 GLU A C 1
ATOM 2872 O O . GLU A 1 363 ? -5.376 -14.688 -37.653 1.00 81.88 363 GLU A O 1
ATOM 2877 N N . LEU A 1 364 ? -3.888 -13.047 -38.049 1.00 83.75 364 LEU A N 1
ATOM 2878 C CA . LEU A 1 364 ? -2.978 -13.437 -36.977 1.00 83.75 364 LEU A CA 1
ATOM 2879 C C . LEU A 1 364 ? -3.488 -12.822 -35.675 1.00 83.75 364 LEU A C 1
ATOM 2881 O O . LEU A 1 364 ? -3.688 -11.611 -35.611 1.00 83.75 364 LEU A O 1
ATOM 2885 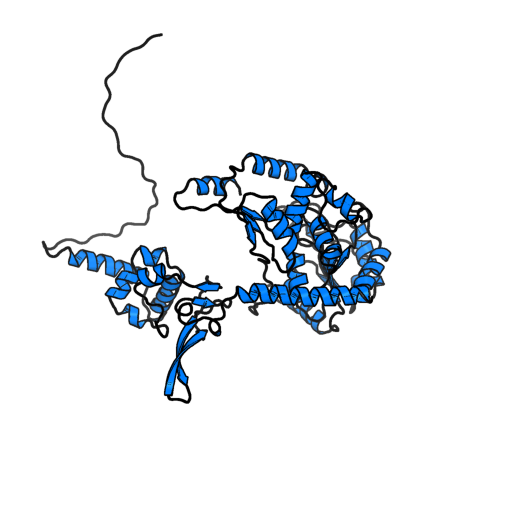N N . SER A 1 365 ? -3.702 -13.651 -34.661 1.00 88.81 365 SER A N 1
ATOM 2886 C CA . SER A 1 365 ? -4.083 -13.217 -33.318 1.00 88.81 365 SER A CA 1
ATOM 2887 C C . SER A 1 365 ? -3.085 -13.748 -32.306 1.00 88.81 365 SER A C 1
ATOM 2889 O O . SER A 1 365 ? -2.696 -14.914 -32.394 1.00 88.81 365 SER A O 1
ATOM 2891 N N . CYS A 1 366 ? -2.704 -12.912 -31.348 1.00 91.12 366 CYS A N 1
ATOM 2892 C CA . CYS A 1 366 ? -1.880 -13.335 -30.231 1.00 91.12 366 CYS A CA 1
ATOM 2893 C C . CYS A 1 366 ? -2.717 -14.089 -29.191 1.00 91.12 366 CYS A C 1
ATOM 2895 O O . CYS A 1 366 ? -3.876 -13.740 -28.952 1.00 91.12 366 CYS A O 1
ATOM 2897 N N . ARG A 1 367 ? -2.144 -15.140 -28.603 1.00 91.75 367 ARG A N 1
ATOM 2898 C CA . ARG A 1 367 ? -2.765 -15.946 -27.550 1.00 91.75 367 ARG A CA 1
ATOM 2899 C C . ARG A 1 367 ? -1.776 -16.341 -26.474 1.00 91.75 367 ARG A C 1
ATOM 2901 O O . ARG A 1 367 ? -0.573 -16.434 -26.716 1.00 91.75 367 ARG A O 1
ATOM 2908 N N . THR A 1 368 ? -2.317 -16.632 -25.304 1.00 91.69 368 THR A N 1
ATOM 2909 C CA . THR A 1 368 ? -1.589 -17.270 -24.214 1.00 91.69 368 THR A CA 1
ATOM 2910 C C . THR A 1 368 ? -1.291 -18.737 -24.543 1.00 91.69 368 THR A C 1
ATOM 2912 O O . THR A 1 368 ? -2.190 -19.489 -24.924 1.00 91.69 368 THR A O 1
ATOM 2915 N N . SER A 1 369 ? -0.028 -19.150 -24.413 1.00 90.31 369 SER A N 1
ATOM 2916 C CA . SER A 1 369 ? 0.391 -20.552 -24.546 1.00 90.31 369 SER A CA 1
ATOM 2917 C C . SER A 1 369 ? 0.394 -21.275 -23.194 1.00 90.31 369 SER A C 1
ATOM 2919 O O . SER A 1 369 ? 0.380 -20.647 -22.140 1.00 90.31 369 SER A O 1
ATOM 2921 N N . ASN A 1 370 ? 0.506 -22.605 -23.223 1.00 86.06 370 ASN A N 1
ATOM 2922 C CA . ASN A 1 370 ? 0.683 -23.428 -22.018 1.00 86.06 370 ASN A CA 1
ATOM 2923 C C . ASN A 1 370 ? 2.154 -23.529 -21.565 1.00 86.06 370 ASN A C 1
ATOM 2925 O O . ASN A 1 370 ? 2.481 -24.382 -20.744 1.00 86.06 370 ASN A O 1
ATOM 2929 N N . ILE A 1 371 ? 3.063 -22.743 -22.154 1.00 86.50 371 ILE A N 1
ATOM 2930 C CA . ILE A 1 371 ? 4.494 -22.806 -21.847 1.00 86.50 371 ILE A CA 1
ATOM 2931 C C . ILE A 1 371 ? 4.833 -21.680 -20.877 1.00 86.50 371 ILE A C 1
ATOM 2933 O O . ILE A 1 371 ? 4.813 -20.503 -21.242 1.00 86.50 371 ILE A O 1
ATOM 2937 N N . GLU A 1 372 ? 5.192 -22.049 -19.656 1.00 87.00 372 GLU A N 1
ATOM 2938 C CA . GLU A 1 372 ? 5.587 -21.114 -18.606 1.00 87.00 372 GLU A CA 1
ATOM 2939 C C . GLU A 1 372 ? 7.053 -20.688 -18.746 1.00 87.00 372 GLU A C 1
ATOM 2941 O O . GLU A 1 372 ? 7.928 -21.468 -19.133 1.00 87.00 372 GLU A O 1
ATOM 2946 N N . ALA A 1 373 ? 7.320 -19.421 -18.455 1.00 85.44 373 ALA A N 1
ATOM 2947 C CA . ALA A 1 373 ? 8.643 -18.860 -18.271 1.00 85.44 373 ALA A CA 1
ATOM 2948 C C . ALA A 1 373 ? 8.901 -18.746 -16.766 1.00 85.44 373 ALA A C 1
ATOM 2950 O O . ALA A 1 373 ? 8.221 -18.014 -16.054 1.00 85.44 373 ALA A O 1
ATOM 2951 N N . GLU A 1 374 ? 9.907 -19.464 -16.282 1.00 69.88 374 GLU A N 1
ATOM 2952 C CA . GLU A 1 374 ? 10.131 -19.641 -14.844 1.00 69.88 374 GLU A CA 1
ATOM 2953 C C . GLU A 1 374 ? 10.533 -18.332 -14.135 1.00 69.88 374 GLU A C 1
ATOM 2955 O O . GLU A 1 374 ? 10.246 -18.130 -12.958 1.00 69.88 374 GLU A O 1
ATOM 2960 N N . LYS A 1 375 ? 11.210 -17.420 -14.848 1.00 77.25 375 LYS A N 1
ATOM 2961 C CA . LYS A 1 375 ? 11.854 -16.227 -14.256 1.00 77.25 375 LYS A CA 1
ATOM 2962 C C . LYS A 1 375 ? 11.481 -14.906 -14.917 1.00 77.25 375 LYS A C 1
ATOM 2964 O O . LYS A 1 375 ? 12.034 -13.870 -14.554 1.00 77.25 375 LYS A O 1
ATOM 2969 N N . LEU A 1 376 ? 10.595 -14.933 -15.906 1.00 82.81 376 LEU A N 1
ATOM 2970 C CA . LEU A 1 376 ? 10.238 -13.758 -16.694 1.00 82.81 376 LEU A CA 1
ATOM 2971 C C . LEU A 1 376 ? 8.732 -13.537 -16.618 1.00 82.81 376 LEU A C 1
ATOM 2973 O O . LEU A 1 376 ? 7.956 -14.479 -16.732 1.00 82.81 376 LEU A O 1
ATOM 2977 N N . LYS A 1 377 ? 8.340 -12.281 -16.422 1.00 85.06 377 LYS A N 1
ATOM 2978 C CA . LYS A 1 377 ? 6.963 -11.780 -16.451 1.00 85.06 377 LYS A CA 1
ATOM 2979 C C . LYS A 1 377 ? 6.996 -10.392 -17.077 1.00 85.06 377 LYS A C 1
ATOM 2981 O O . LYS A 1 377 ? 8.015 -9.712 -16.954 1.00 85.06 377 LYS A O 1
ATOM 2986 N N . ASP A 1 378 ? 5.921 -10.011 -17.761 1.00 82.38 378 ASP A N 1
ATOM 2987 C CA . ASP A 1 378 ? 5.786 -8.691 -18.398 1.00 82.38 378 ASP A CA 1
ATOM 2988 C C . ASP A 1 378 ? 6.968 -8.337 -19.311 1.00 82.38 378 ASP A C 1
ATOM 2990 O O . ASP A 1 378 ? 7.510 -7.231 -19.297 1.00 82.38 378 ASP A O 1
ATOM 2994 N N . TYR A 1 379 ? 7.404 -9.317 -20.104 1.00 88.19 379 TYR A N 1
ATOM 2995 C CA . TYR A 1 379 ? 8.609 -9.206 -20.912 1.00 88.19 379 TYR A CA 1
ATOM 2996 C C . TYR A 1 379 ? 8.300 -9.346 -22.397 1.00 88.19 379 TYR A C 1
ATOM 2998 O O . TYR A 1 379 ? 7.780 -10.372 -22.825 1.00 88.19 379 TYR A O 1
ATOM 3006 N N . VAL A 1 380 ? 8.689 -8.357 -23.201 1.00 90.94 380 VAL A N 1
ATOM 3007 C CA . VAL A 1 380 ? 8.742 -8.475 -24.664 1.00 90.94 380 VAL A CA 1
ATOM 3008 C C . VAL A 1 380 ? 10.206 -8.501 -25.074 1.00 90.94 380 VAL A C 1
ATOM 3010 O O . VAL A 1 380 ? 10.928 -7.526 -24.871 1.00 90.94 380 VAL A O 1
ATOM 3013 N N . GLU A 1 381 ? 10.642 -9.613 -25.660 1.00 92.00 381 GLU A N 1
ATOM 3014 C CA . GLU A 1 381 ? 11.991 -9.733 -26.221 1.00 92.00 381 GLU A CA 1
ATOM 3015 C C . GLU A 1 381 ? 12.219 -8.659 -27.291 1.00 92.00 381 GLU A C 1
ATOM 3017 O O . GLU A 1 381 ? 11.274 -8.314 -27.997 1.00 92.00 381 GLU A O 1
ATOM 3022 N N . THR A 1 382 ? 13.427 -8.107 -27.435 1.00 91.56 382 THR A N 1
ATOM 3023 C CA . THR A 1 382 ? 13.671 -7.015 -28.400 1.00 91.56 382 THR A CA 1
ATOM 3024 C C . THR A 1 382 ? 13.870 -7.519 -29.831 1.00 91.56 382 THR A C 1
ATOM 3026 O O . THR A 1 382 ? 14.186 -8.686 -30.072 1.00 91.56 382 THR A O 1
ATOM 3029 N N . ASP A 1 383 ? 13.728 -6.626 -30.815 1.00 90.94 383 ASP A N 1
ATOM 3030 C CA . ASP A 1 383 ? 13.969 -6.964 -32.224 1.00 90.94 383 ASP A CA 1
ATOM 3031 C C . ASP A 1 383 ? 15.438 -7.310 -32.494 1.00 90.94 383 ASP A C 1
ATOM 3033 O O . ASP A 1 383 ? 15.729 -8.156 -33.342 1.00 90.94 383 ASP A O 1
ATOM 3037 N N . GLU A 1 384 ? 16.369 -6.671 -31.783 1.00 92.31 384 GLU A N 1
ATOM 3038 C CA . GLU A 1 384 ? 17.791 -7.008 -31.827 1.00 92.31 384 GLU A CA 1
ATOM 3039 C C . GLU A 1 384 ? 18.014 -8.444 -31.358 1.00 92.31 384 GLU A C 1
ATOM 3041 O O . GLU A 1 384 ? 18.698 -9.206 -32.043 1.00 92.31 384 GLU A O 1
ATOM 3046 N N . CYS A 1 385 ? 17.383 -8.832 -30.247 1.00 93.38 385 CYS A N 1
ATOM 3047 C CA . CYS A 1 385 ? 17.523 -10.172 -29.699 1.00 93.38 385 CYS A CA 1
ATOM 3048 C C . CYS A 1 385 ? 16.931 -11.246 -30.607 1.00 93.38 385 CYS A C 1
ATOM 3050 O O . CYS A 1 385 ? 17.588 -12.239 -30.923 1.00 93.38 385 CYS A O 1
ATOM 3052 N N . ILE A 1 386 ? 15.727 -11.006 -31.121 1.00 93.25 386 ILE A N 1
ATOM 3053 C CA . ILE A 1 386 ? 15.071 -11.902 -32.077 1.00 93.25 386 ILE A CA 1
ATOM 3054 C C . ILE A 1 386 ? 15.954 -12.123 -33.311 1.00 93.25 386 ILE A C 1
ATOM 3056 O O . ILE A 1 386 ? 16.187 -13.265 -33.713 1.00 93.25 386 ILE A O 1
ATOM 3060 N N . LYS A 1 387 ? 16.531 -11.054 -33.872 1.00 93.56 387 LYS A N 1
ATOM 3061 C CA . LYS A 1 387 ? 17.420 -11.149 -35.041 1.00 93.56 387 LYS A CA 1
ATOM 3062 C C . LYS A 1 387 ? 18.743 -11.850 -34.728 1.00 93.56 387 LYS A C 1
ATOM 3064 O O . LYS A 1 387 ? 19.194 -12.656 -35.551 1.00 93.56 387 LYS A O 1
ATOM 3069 N N . ALA A 1 388 ? 19.349 -11.568 -33.572 1.00 93.38 388 ALA A N 1
ATOM 3070 C CA . ALA A 1 388 ? 20.586 -12.208 -33.120 1.00 93.38 388 ALA A CA 1
ATOM 3071 C C . ALA A 1 388 ? 20.413 -13.731 -33.000 1.00 93.38 388 ALA A C 1
ATOM 3073 O O . ALA A 1 388 ? 21.257 -14.497 -33.462 1.00 93.38 388 ALA A O 1
ATOM 3074 N N . CYS A 1 389 ? 19.261 -14.172 -32.490 1.00 94.38 389 CYS A N 1
ATOM 3075 C CA . CYS A 1 389 ? 18.910 -15.585 -32.362 1.00 94.38 389 CYS A CA 1
ATOM 3076 C C . CYS A 1 389 ? 18.423 -16.242 -33.665 1.00 94.38 389 CYS A C 1
ATOM 3078 O O . CYS A 1 389 ? 18.161 -17.440 -33.682 1.00 94.38 389 CYS A O 1
ATOM 3080 N N . GLY A 1 390 ? 18.314 -15.496 -34.771 1.00 92.06 390 GLY A N 1
ATOM 3081 C CA . GLY A 1 390 ? 17.855 -16.035 -36.055 1.00 92.06 390 GLY A CA 1
ATOM 3082 C C . GLY A 1 390 ? 16.347 -16.261 -36.153 1.00 92.06 390 GLY A C 1
ATOM 3083 O O . GLY A 1 390 ? 15.916 -17.075 -36.962 1.00 92.06 390 GLY A O 1
ATOM 3084 N N . LEU A 1 391 ? 15.565 -15.552 -35.342 1.00 92.88 391 LEU A N 1
ATOM 3085 C CA . LEU A 1 391 ? 14.108 -15.638 -35.282 1.00 92.88 391 LEU A CA 1
ATOM 3086 C C . LEU A 1 391 ? 13.457 -14.432 -35.969 1.00 92.88 391 LEU A C 1
ATOM 3088 O O . LEU A 1 391 ? 14.127 -13.467 -36.342 1.00 92.88 391 LEU A O 1
ATOM 3092 N N . ASP A 1 392 ? 12.133 -14.490 -36.123 1.00 90.44 392 ASP A N 1
ATOM 3093 C CA . ASP A 1 392 ? 11.330 -13.411 -36.704 1.00 90.44 392 ASP A CA 1
ATOM 3094 C C . ASP A 1 392 ? 10.061 -13.139 -35.880 1.00 90.44 392 ASP A C 1
ATOM 3096 O O . ASP A 1 392 ? 9.448 -14.059 -35.333 1.00 90.44 392 ASP A O 1
ATOM 3100 N N . ARG A 1 393 ? 9.626 -11.874 -35.828 1.00 89.50 393 ARG A N 1
ATOM 3101 C CA . ARG A 1 393 ? 8.406 -11.447 -35.114 1.00 89.50 393 ARG A CA 1
ATOM 3102 C C . ARG A 1 393 ? 7.121 -12.062 -35.655 1.00 89.50 393 ARG A C 1
ATOM 3104 O O . ARG A 1 393 ? 6.116 -12.083 -34.959 1.00 89.50 393 ARG A O 1
ATOM 3111 N N . ASN A 1 394 ? 7.144 -12.570 -36.880 1.00 88.81 394 ASN A N 1
ATOM 3112 C CA . ASN A 1 394 ? 6.012 -13.229 -37.515 1.00 88.81 394 ASN A CA 1
ATOM 3113 C C . ASN A 1 394 ? 6.026 -14.747 -37.322 1.00 88.81 394 ASN A C 1
ATOM 3115 O O . ASN A 1 394 ? 5.261 -15.437 -37.994 1.00 88.81 394 ASN A O 1
ATOM 3119 N N . THR A 1 395 ? 6.895 -15.271 -36.451 1.00 88.44 395 THR A N 1
ATOM 3120 C CA . THR A 1 395 ? 6.916 -16.697 -36.115 1.00 88.44 395 THR A CA 1
ATOM 3121 C C . THR A 1 395 ? 5.570 -17.095 -35.519 1.00 88.44 395 THR A C 1
ATOM 3123 O O . THR A 1 395 ? 5.090 -16.481 -34.567 1.00 88.44 395 THR A O 1
ATOM 3126 N N . ILE A 1 396 ? 4.953 -18.110 -36.117 1.00 88.56 396 ILE A N 1
ATOM 3127 C CA . ILE A 1 396 ? 3.650 -18.645 -35.722 1.00 88.56 396 ILE A CA 1
ATOM 3128 C C . ILE A 1 396 ? 3.907 -19.904 -34.909 1.00 88.56 396 ILE A C 1
ATOM 3130 O O . ILE A 1 396 ? 4.648 -20.780 -35.355 1.00 88.56 396 ILE A O 1
ATOM 3134 N N . GLY A 1 397 ? 3.263 -20.020 -33.752 1.00 87.81 397 GLY A N 1
ATOM 3135 C CA . GLY A 1 397 ? 3.507 -21.151 -32.867 1.00 87.81 397 GLY A CA 1
ATOM 3136 C C . GLY A 1 397 ? 4.860 -21.087 -32.152 1.00 87.81 397 GLY A C 1
ATOM 3137 O O . GLY A 1 397 ? 5.667 -20.175 -32.333 1.00 87.81 397 GLY A O 1
ATOM 3138 N N . ILE A 1 398 ? 5.098 -22.106 -31.333 1.00 87.75 398 ILE A N 1
ATOM 3139 C CA . ILE A 1 398 ? 6.391 -22.418 -30.728 1.00 87.75 398 ILE A CA 1
ATOM 3140 C C . ILE A 1 398 ? 6.691 -23.865 -31.124 1.00 87.75 398 ILE A C 1
ATOM 3142 O O . ILE A 1 398 ? 5.863 -24.740 -30.877 1.00 87.75 398 ILE A O 1
ATOM 3146 N N . SER A 1 399 ? 7.839 -24.115 -31.756 1.00 86.44 399 SER A N 1
ATOM 3147 C CA . SER A 1 399 ? 8.249 -25.461 -32.173 1.00 86.44 399 SER A CA 1
ATOM 3148 C C . SER A 1 399 ? 9.715 -25.727 -31.837 1.00 86.44 399 SER A C 1
ATOM 3150 O O . SER A 1 399 ? 10.571 -24.855 -32.006 1.00 86.44 399 SER A O 1
ATOM 3152 N N . SER A 1 400 ? 9.993 -26.949 -31.382 1.00 87.19 400 SER A N 1
ATOM 3153 C CA . SER A 1 400 ? 11.336 -27.498 -31.189 1.00 87.19 400 SER A CA 1
ATOM 3154 C C . SER A 1 400 ? 12.008 -27.881 -32.514 1.00 87.19 400 SER A C 1
ATOM 3156 O O . SER A 1 400 ? 13.234 -27.969 -32.551 1.00 87.19 400 SER A O 1
ATOM 3158 N N . ASP A 1 401 ? 11.254 -28.026 -33.614 1.00 86.31 401 ASP A N 1
ATOM 3159 C CA . ASP A 1 401 ? 11.774 -28.453 -34.925 1.00 86.31 401 ASP A CA 1
ATOM 3160 C C . ASP A 1 401 ? 12.880 -27.534 -35.453 1.00 86.31 401 ASP A C 1
ATOM 3162 O O . ASP A 1 401 ? 13.799 -27.988 -36.137 1.00 86.31 401 ASP A O 1
ATOM 3166 N N . SER A 1 402 ? 12.832 -26.243 -35.104 1.00 85.12 402 SER A N 1
ATOM 3167 C CA . SER A 1 402 ? 13.862 -25.267 -35.470 1.00 85.12 402 SER A CA 1
ATOM 3168 C C . SER A 1 402 ? 15.255 -25.693 -34.995 1.00 85.12 402 SER A C 1
ATOM 3170 O O . SER A 1 402 ? 16.237 -25.394 -35.666 1.00 85.12 402 SER A O 1
ATOM 3172 N N . LEU A 1 403 ? 15.365 -26.444 -33.888 1.00 86.56 403 LEU A N 1
ATOM 3173 C CA . LEU A 1 403 ? 16.643 -26.955 -33.369 1.00 86.56 403 LEU A CA 1
ATOM 3174 C C . LEU A 1 403 ? 17.317 -27.971 -34.307 1.00 86.56 403 LEU A C 1
ATOM 3176 O O . LEU A 1 403 ? 18.517 -28.220 -34.178 1.00 86.56 403 LEU A O 1
ATOM 3180 N N . LEU A 1 404 ? 16.576 -28.547 -35.259 1.00 85.19 404 LEU A N 1
ATOM 3181 C CA . LEU A 1 404 ? 17.127 -29.430 -36.289 1.00 85.19 404 LEU A CA 1
ATOM 3182 C C . LEU A 1 404 ? 17.839 -28.647 -37.404 1.00 85.19 404 LEU A C 1
ATOM 3184 O O . LEU A 1 404 ? 18.656 -29.221 -38.129 1.00 85.19 404 LEU A O 1
ATOM 3188 N N . ASP A 1 405 ? 17.563 -27.348 -37.545 1.00 87.31 405 ASP A N 1
ATOM 3189 C CA . ASP A 1 405 ? 18.265 -26.483 -38.487 1.00 87.31 405 ASP A CA 1
ATOM 3190 C C . ASP A 1 405 ? 19.609 -26.027 -37.899 1.00 87.31 405 ASP A C 1
ATOM 3192 O O . ASP A 1 405 ? 19.689 -25.274 -36.927 1.00 87.31 405 ASP A O 1
ATOM 3196 N N . SER A 1 406 ? 20.699 -26.457 -38.538 1.00 85.00 406 SER A N 1
ATOM 3197 C CA . SER A 1 406 ? 22.062 -26.095 -38.131 1.00 85.00 406 SER A CA 1
ATOM 3198 C C . SER A 1 406 ? 22.339 -24.590 -38.217 1.00 85.00 406 SER A C 1
ATOM 3200 O O . SER A 1 406 ? 23.134 -24.071 -37.432 1.00 85.00 406 SER A O 1
ATOM 3202 N N . GLN A 1 407 ? 21.681 -23.855 -39.124 1.00 87.62 407 GLN A N 1
ATOM 3203 C CA . GLN A 1 407 ? 21.845 -22.401 -39.205 1.00 87.62 407 GLN A CA 1
ATOM 3204 C C . GLN A 1 407 ? 21.180 -21.696 -38.024 1.00 87.62 407 GLN A C 1
ATOM 3206 O O . GLN A 1 407 ? 21.788 -20.801 -37.428 1.00 87.62 407 GLN A O 1
ATOM 3211 N N . PHE A 1 408 ? 19.965 -22.119 -37.670 1.00 91.44 408 PHE A N 1
ATOM 3212 C CA . PHE A 1 408 ? 19.262 -21.624 -36.494 1.00 91.44 408 PHE A CA 1
ATOM 3213 C C . PHE A 1 408 ? 20.047 -21.929 -35.218 1.00 91.44 408 PHE A C 1
ATOM 3215 O O . PHE A 1 408 ? 20.376 -21.010 -34.471 1.00 91.44 408 PHE A O 1
ATOM 3222 N N . THR A 1 409 ? 20.441 -23.188 -35.009 1.00 89.56 409 THR A N 1
ATOM 3223 C CA . THR A 1 409 ? 21.181 -23.604 -33.810 1.00 89.56 409 THR A CA 1
ATOM 3224 C C . THR A 1 409 ? 22.505 -22.850 -33.674 1.00 89.56 409 THR A C 1
ATOM 3226 O O . THR A 1 409 ? 22.848 -22.406 -32.580 1.00 89.56 409 THR A O 1
ATOM 3229 N N . ARG A 1 410 ? 23.216 -22.578 -34.777 1.00 89.62 410 ARG A N 1
ATOM 3230 C CA . ARG A 1 410 ? 24.418 -21.729 -34.749 1.00 89.62 410 ARG A CA 1
ATOM 3231 C C . ARG A 1 410 ? 24.125 -20.293 -34.303 1.00 89.62 410 ARG A C 1
ATOM 3233 O O . ARG A 1 410 ? 24.932 -19.721 -33.573 1.00 89.62 410 ARG A O 1
ATOM 3240 N N . LYS A 1 411 ? 23.009 -19.696 -34.737 1.00 93.44 411 LYS A N 1
ATOM 3241 C CA . LYS A 1 411 ? 22.607 -18.346 -34.305 1.00 93.44 411 LYS A CA 1
ATOM 3242 C C . LYS A 1 411 ? 22.134 -18.317 -32.855 1.00 93.44 411 LYS A C 1
ATOM 3244 O O . LYS A 1 411 ? 22.566 -17.443 -32.109 1.00 93.44 411 LYS A O 1
ATOM 3249 N N . LEU A 1 412 ? 21.335 -19.295 -32.437 1.00 93.31 412 LEU A N 1
ATOM 3250 C CA . LEU A 1 412 ? 20.896 -19.464 -31.052 1.00 93.31 412 LEU A CA 1
ATOM 3251 C C . LEU A 1 412 ? 22.091 -19.599 -30.092 1.00 93.31 412 LEU A C 1
ATOM 3253 O O . LEU A 1 412 ? 22.116 -18.989 -29.028 1.00 93.31 412 LEU A O 1
ATOM 3257 N N . CYS A 1 413 ? 23.116 -20.347 -30.501 1.00 93.56 413 CYS A N 1
ATOM 3258 C CA . CYS A 1 413 ? 24.346 -20.556 -29.738 1.00 93.56 413 CYS A CA 1
ATOM 3259 C C . CYS A 1 413 ? 25.398 -19.447 -29.913 1.00 93.56 413 CYS A C 1
ATOM 3261 O O . CYS A 1 413 ? 26.495 -19.552 -29.363 1.00 93.56 413 CYS A O 1
ATOM 3263 N N . SER A 1 414 ? 25.106 -18.395 -30.684 1.00 93.19 414 SER A N 1
ATOM 3264 C CA . SER A 1 414 ? 26.005 -17.246 -30.806 1.00 93.19 414 SER A CA 1
ATOM 3265 C C . SER A 1 414 ? 26.097 -16.493 -29.479 1.00 93.19 414 SER A C 1
ATOM 3267 O O . SER A 1 414 ? 25.139 -16.458 -28.708 1.00 93.19 414 SER A O 1
ATOM 3269 N N . SER A 1 415 ? 27.226 -15.835 -29.213 1.00 89.88 415 SER A N 1
ATOM 3270 C CA . SER A 1 415 ? 27.391 -15.047 -27.985 1.00 89.88 415 SER A CA 1
ATOM 3271 C C . SER A 1 415 ? 26.394 -13.893 -27.872 1.00 89.88 415 SER A C 1
ATOM 3273 O O . SER A 1 415 ? 26.068 -13.503 -26.755 1.00 89.88 415 SER A O 1
ATOM 3275 N N . GLU A 1 416 ? 25.932 -13.358 -29.007 1.00 91.62 416 GLU A N 1
ATOM 3276 C CA . GLU A 1 416 ? 24.934 -12.284 -29.074 1.00 91.62 416 GLU A CA 1
ATOM 3277 C C . GLU A 1 416 ? 23.549 -12.772 -28.638 1.00 91.62 416 GLU A C 1
ATOM 3279 O O . GLU A 1 416 ? 22.864 -12.070 -27.909 1.00 91.62 416 GLU A O 1
ATOM 3284 N N . CYS A 1 417 ? 23.149 -13.987 -29.022 1.00 93.38 417 CYS A N 1
ATOM 3285 C CA . CYS A 1 417 ? 21.880 -14.558 -28.576 1.00 93.38 417 CYS A CA 1
ATOM 3286 C C . CYS A 1 417 ? 21.996 -15.169 -27.171 1.00 93.38 417 CYS A C 1
ATOM 3288 O O . CYS A 1 417 ? 21.295 -14.765 -26.242 1.00 93.38 417 CYS A O 1
ATOM 3290 N N . TYR A 1 418 ? 22.929 -16.110 -26.996 1.00 91.81 418 TYR A N 1
ATOM 3291 C CA . TYR A 1 418 ? 23.016 -16.976 -25.820 1.00 91.81 418 TYR A CA 1
ATOM 3292 C C . TYR A 1 418 ? 23.219 -16.204 -24.508 1.00 91.81 418 TYR A C 1
ATOM 3294 O O . TYR A 1 418 ? 22.726 -16.620 -23.462 1.00 91.81 418 TYR A O 1
ATOM 3302 N N . ASN A 1 419 ? 23.922 -15.066 -24.555 1.00 88.00 419 ASN A N 1
ATOM 3303 C CA . ASN A 1 419 ? 24.225 -14.270 -23.362 1.00 88.00 419 ASN A CA 1
ATOM 3304 C C . ASN A 1 419 ? 23.346 -13.025 -23.195 1.00 88.00 419 ASN A C 1
ATOM 3306 O O . ASN A 1 419 ? 23.427 -12.384 -22.149 1.00 88.00 419 ASN A O 1
ATOM 3310 N N . SER A 1 420 ? 22.572 -12.622 -24.207 1.00 89.81 420 SER A N 1
ATOM 3311 C CA . SER A 1 420 ? 21.844 -11.341 -24.177 1.00 89.81 420 SER A CA 1
ATOM 3312 C C . SER A 1 420 ? 20.336 -11.462 -24.376 1.00 89.81 420 SER A C 1
ATOM 3314 O O . SER A 1 420 ? 19.647 -10.478 -24.128 1.00 89.81 420 SER A O 1
ATOM 3316 N N . CYS A 1 421 ? 19.821 -12.644 -24.734 1.00 93.69 421 CYS A N 1
ATOM 3317 C CA . CYS A 1 421 ? 18.403 -12.864 -25.043 1.00 93.69 421 CYS A CA 1
ATOM 3318 C C . CYS A 1 421 ? 17.792 -13.929 -24.119 1.00 93.69 421 CYS A C 1
ATOM 3320 O O . CYS A 1 421 ? 17.600 -15.083 -24.522 1.00 93.69 421 CYS A O 1
ATOM 3322 N N . PRO A 1 422 ? 17.539 -13.583 -22.843 1.00 90.88 422 PRO A N 1
ATOM 3323 C CA . PRO A 1 422 ? 17.208 -14.555 -21.808 1.00 90.88 422 PRO A CA 1
ATOM 3324 C C . PRO A 1 422 ? 15.891 -15.293 -22.071 1.00 90.88 422 PRO A C 1
ATOM 3326 O O . PRO A 1 422 ? 15.816 -16.480 -21.765 1.00 90.88 422 PRO A O 1
ATOM 3329 N N . ASN A 1 423 ? 14.874 -14.650 -22.661 1.00 93.31 423 ASN A N 1
ATOM 3330 C CA . ASN A 1 423 ? 13.591 -15.317 -22.905 1.00 93.31 423 ASN A CA 1
ATOM 3331 C C . ASN A 1 423 ? 13.700 -16.374 -24.006 1.00 93.31 423 ASN A C 1
ATOM 3333 O O . ASN A 1 423 ? 13.211 -17.494 -23.843 1.00 93.31 423 ASN A O 1
ATOM 3337 N N . ILE A 1 424 ? 14.353 -16.025 -25.120 1.00 93.94 424 ILE A N 1
ATOM 3338 C CA . ILE A 1 424 ? 14.570 -16.957 -26.234 1.00 93.94 424 ILE A CA 1
ATOM 3339 C C . ILE A 1 424 ? 15.421 -18.146 -25.779 1.00 93.94 424 ILE A C 1
ATOM 3341 O O . ILE A 1 424 ? 15.080 -19.294 -26.067 1.00 93.94 424 ILE A O 1
ATOM 3345 N N . VAL A 1 425 ? 16.518 -17.887 -25.064 1.00 93.50 425 VAL A N 1
ATOM 3346 C CA . VAL A 1 425 ? 17.428 -18.947 -24.613 1.00 93.50 425 VAL A CA 1
ATOM 3347 C C . VAL A 1 425 ? 16.732 -19.874 -23.621 1.00 93.50 425 VAL A C 1
ATOM 3349 O O . VAL A 1 425 ? 16.824 -21.088 -23.783 1.00 93.50 425 VAL A O 1
ATOM 3352 N N . ASP A 1 426 ? 15.988 -19.331 -22.653 1.00 93.56 426 ASP A N 1
ATOM 3353 C CA . ASP A 1 426 ? 15.201 -20.129 -21.705 1.00 93.56 426 ASP A CA 1
ATOM 3354 C C . ASP A 1 426 ? 14.156 -20.997 -22.422 1.00 93.56 426 ASP A C 1
ATOM 3356 O O . ASP A 1 426 ? 14.046 -22.196 -22.164 1.00 93.56 426 ASP A O 1
ATOM 3360 N N . LEU A 1 427 ? 13.443 -20.425 -23.399 1.00 93.00 427 LEU A N 1
ATOM 3361 C CA . LEU A 1 427 ? 12.459 -21.155 -24.196 1.00 93.00 427 LEU A CA 1
ATOM 3362 C C . LEU A 1 427 ? 13.088 -22.363 -24.899 1.00 93.00 427 LEU A C 1
ATOM 3364 O O . LEU A 1 427 ? 12.625 -23.491 -24.735 1.00 93.00 427 LEU A O 1
ATOM 3368 N N . TYR A 1 428 ? 14.148 -22.142 -25.676 1.00 93.06 428 TYR A N 1
ATOM 3369 C CA . TYR A 1 428 ? 14.768 -23.219 -26.448 1.00 93.06 428 TYR A CA 1
ATOM 3370 C C . TYR A 1 428 ? 15.575 -24.190 -25.587 1.00 93.06 428 TYR A C 1
ATOM 3372 O O . TYR A 1 428 ? 15.729 -25.348 -25.971 1.00 93.06 428 TYR A O 1
ATOM 3380 N N . PHE A 1 429 ? 16.050 -23.766 -24.415 1.00 92.00 429 PHE A N 1
ATOM 3381 C CA . PHE A 1 429 ? 16.633 -24.669 -23.430 1.00 92.00 429 PHE A CA 1
ATOM 3382 C C . PHE A 1 429 ? 15.593 -25.687 -22.951 1.00 92.00 429 PHE A C 1
ATOM 3384 O O . PHE A 1 429 ? 15.855 -26.891 -22.979 1.00 92.00 429 PHE A O 1
ATOM 3391 N N . ASN A 1 430 ? 14.399 -25.209 -22.593 1.00 89.50 430 ASN A N 1
ATOM 3392 C CA . ASN A 1 430 ? 13.304 -26.050 -22.117 1.00 89.50 430 ASN A CA 1
ATOM 3393 C C . ASN A 1 430 ? 12.729 -26.937 -23.231 1.00 89.50 430 ASN A C 1
ATOM 3395 O O . ASN A 1 430 ? 12.485 -28.121 -23.004 1.00 89.50 430 ASN A O 1
ATOM 3399 N N . LEU A 1 431 ? 12.596 -26.414 -24.456 1.00 90.62 431 LEU A N 1
ATOM 3400 C CA . LEU A 1 431 ? 12.197 -27.218 -25.617 1.00 90.62 431 LEU A CA 1
ATOM 3401 C C . LEU A 1 431 ? 13.217 -28.322 -25.923 1.00 90.62 431 LEU A C 1
ATOM 3403 O O . LEU A 1 431 ? 12.832 -29.474 -26.096 1.00 90.62 431 LEU A O 1
ATOM 3407 N N . ALA A 1 432 ? 14.517 -28.003 -25.935 1.00 89.94 432 ALA A N 1
ATOM 3408 C CA . ALA A 1 432 ? 15.563 -29.000 -26.152 1.00 89.94 432 ALA A CA 1
ATOM 3409 C C . ALA A 1 432 ? 15.525 -30.094 -25.076 1.00 89.94 432 ALA A C 1
ATOM 3411 O O . ALA A 1 432 ? 15.621 -31.273 -25.408 1.00 89.94 432 ALA A O 1
ATOM 3412 N N . ALA A 1 433 ? 15.348 -29.712 -23.807 1.00 87.94 433 ALA A N 1
ATOM 3413 C CA . ALA A 1 433 ? 15.210 -30.657 -22.703 1.00 87.94 433 ALA A CA 1
ATOM 3414 C C . ALA A 1 433 ? 13.984 -31.572 -22.871 1.00 87.94 433 ALA A C 1
ATOM 3416 O O . ALA A 1 433 ? 14.098 -32.777 -22.643 1.00 87.94 433 ALA A O 1
ATOM 3417 N N . GLY A 1 434 ? 12.850 -31.026 -23.327 1.00 85.44 434 GLY A N 1
ATOM 3418 C CA . GLY A 1 434 ? 11.635 -31.786 -23.638 1.00 85.44 434 GLY A CA 1
ATOM 3419 C C . GLY A 1 434 ? 11.829 -32.832 -24.742 1.00 85.44 434 GLY A C 1
ATOM 3420 O O . GLY A 1 434 ? 11.276 -33.924 -24.651 1.00 85.44 434 GLY A O 1
ATOM 3421 N N . GLU A 1 435 ? 12.689 -32.546 -25.721 1.00 86.31 435 GLU A N 1
ATOM 3422 C CA . GLU A 1 435 ? 13.082 -33.478 -26.794 1.00 86.31 435 GLU A CA 1
ATOM 3423 C C . GLU A 1 435 ? 14.234 -34.428 -26.393 1.00 86.31 435 GLU A C 1
ATOM 3425 O O . GLU A 1 435 ? 14.786 -35.155 -27.222 1.00 86.31 435 GLU A O 1
ATOM 3430 N N . GLY A 1 436 ? 14.656 -34.424 -25.122 1.00 86.12 436 GLY A N 1
ATOM 3431 C CA . GLY A 1 436 ? 15.759 -35.256 -24.627 1.00 86.12 436 GLY A CA 1
ATOM 3432 C C . GLY A 1 436 ? 17.159 -34.773 -25.032 1.00 86.12 436 GLY A C 1
ATOM 3433 O O . GLY A 1 436 ? 18.143 -35.505 -24.877 1.00 86.12 436 GLY A O 1
ATOM 3434 N N . ALA A 1 437 ? 17.277 -33.545 -25.532 1.00 87.69 437 ALA A N 1
ATOM 3435 C CA . ALA A 1 437 ? 18.535 -32.880 -25.836 1.00 87.69 437 ALA A CA 1
ATOM 3436 C C . ALA A 1 437 ? 18.952 -31.912 -24.714 1.00 87.69 437 ALA A C 1
ATOM 3438 O O . ALA A 1 437 ? 18.201 -31.595 -23.799 1.00 87.69 437 ALA A O 1
ATOM 3439 N N . PHE A 1 438 ? 20.196 -31.434 -24.762 1.00 89.19 438 PHE A N 1
ATOM 3440 C CA . PHE A 1 438 ? 20.693 -30.439 -23.812 1.00 89.19 438 PHE A CA 1
ATOM 3441 C C . PHE A 1 438 ? 21.355 -29.302 -24.576 1.00 89.19 438 PHE A C 1
ATOM 3443 O O . PHE A 1 438 ? 22.411 -29.501 -25.184 1.00 89.19 438 PHE A O 1
ATOM 3450 N N . LEU A 1 439 ? 20.739 -28.118 -24.541 1.00 88.25 439 LEU A N 1
ATOM 3451 C CA . LEU A 1 439 ? 21.137 -26.980 -25.371 1.00 88.25 439 LEU A CA 1
ATOM 3452 C C . LEU A 1 439 ? 22.632 -26.615 -25.240 1.00 88.25 439 LEU A C 1
ATOM 3454 O O . LEU A 1 439 ? 23.291 -26.504 -26.272 1.00 88.25 439 LEU A O 1
ATOM 3458 N N . PRO A 1 440 ? 23.247 -26.563 -24.039 1.00 88.81 440 PRO A N 1
ATOM 3459 C CA . PRO A 1 440 ? 24.683 -26.294 -23.937 1.00 88.81 440 PRO A CA 1
ATOM 3460 C C . PRO A 1 440 ? 25.567 -27.327 -24.654 1.00 88.81 440 PRO A C 1
ATOM 3462 O O . PRO A 1 440 ? 26.599 -26.974 -25.220 1.00 88.81 440 PRO A O 1
ATOM 3465 N N . LYS A 1 441 ? 25.172 -28.610 -24.678 1.00 85.19 441 LYS A N 1
ATOM 3466 C CA . LYS A 1 441 ? 25.909 -29.644 -25.432 1.00 85.19 441 LYS A CA 1
ATOM 3467 C C . LYS A 1 441 ? 25.761 -29.449 -26.941 1.00 85.19 441 LYS A C 1
ATOM 3469 O O . LYS A 1 441 ? 26.732 -29.677 -27.659 1.00 85.19 441 LYS A O 1
ATOM 3474 N N . LEU A 1 442 ? 24.585 -29.022 -27.406 1.00 84.00 442 LEU A N 1
ATOM 3475 C CA . LEU A 1 442 ? 24.349 -28.686 -28.814 1.00 84.00 442 LEU A CA 1
ATOM 3476 C C . LEU A 1 442 ? 25.228 -27.504 -29.249 1.00 84.00 442 LEU A C 1
ATOM 3478 O O . LEU A 1 442 ? 25.902 -27.589 -30.272 1.00 84.00 442 LEU A O 1
ATOM 3482 N N . CYS A 1 443 ? 25.326 -26.460 -28.424 1.00 86.38 443 CYS A N 1
ATOM 3483 C CA . CYS A 1 443 ? 26.165 -25.299 -28.721 1.00 86.38 443 CYS A CA 1
ATOM 3484 C C . CYS A 1 443 ? 27.663 -25.637 -28.808 1.00 86.38 443 CYS A C 1
ATOM 3486 O O . CYS A 1 443 ? 28.351 -25.185 -29.722 1.00 86.38 443 CYS A O 1
ATOM 3488 N N . VAL A 1 444 ? 28.170 -26.505 -27.925 1.00 82.62 444 VAL A N 1
ATOM 3489 C CA . VAL A 1 444 ? 29.567 -26.981 -27.987 1.00 82.62 444 VAL A CA 1
ATOM 3490 C C . VAL A 1 444 ? 29.828 -27.842 -29.239 1.00 82.62 444 VAL A C 1
ATOM 3492 O O . VAL A 1 444 ? 30.919 -27.807 -29.821 1.00 82.62 444 VAL A O 1
ATOM 3495 N N . ALA A 1 445 ? 28.837 -28.618 -29.689 1.00 75.62 445 ALA A N 1
ATOM 3496 C CA . ALA A 1 445 ? 28.942 -29.406 -30.917 1.00 75.62 445 ALA A CA 1
ATOM 3497 C C . ALA A 1 445 ? 29.019 -28.513 -32.173 1.00 75.62 445 ALA A C 1
ATOM 3499 O O . ALA A 1 445 ? 29.803 -28.791 -33.083 1.00 75.62 445 ALA A O 1
ATOM 3500 N N . GLU A 1 446 ? 28.291 -27.396 -32.195 1.00 71.75 446 GLU A N 1
ATOM 3501 C CA . GLU A 1 446 ? 28.364 -26.417 -33.286 1.00 71.75 446 GLU A CA 1
ATOM 3502 C C . GLU A 1 446 ? 29.715 -25.692 -33.345 1.00 71.75 446 GLU A C 1
ATOM 3504 O O . GLU A 1 446 ? 30.282 -25.534 -34.429 1.00 71.75 446 GLU A O 1
ATOM 3509 N N . GLU A 1 447 ? 30.309 -25.333 -32.202 1.00 64.12 447 GLU A N 1
ATOM 3510 C CA . GLU A 1 447 ? 31.658 -24.748 -32.174 1.00 64.12 447 GLU A CA 1
ATOM 3511 C C . GLU A 1 447 ? 32.721 -25.705 -32.733 1.00 64.12 447 GLU A C 1
ATOM 3513 O O . GLU A 1 447 ? 33.642 -25.294 -33.446 1.00 64.12 447 GLU A O 1
ATOM 3518 N N . THR A 1 448 ? 32.603 -27.002 -32.436 1.00 60.47 448 THR A N 1
ATOM 3519 C CA . THR A 1 448 ? 33.536 -28.019 -32.946 1.00 60.47 448 THR A CA 1
ATOM 3520 C C . THR A 1 448 ? 33.314 -28.332 -34.429 1.00 60.47 448 THR A C 1
ATOM 3522 O O . THR A 1 448 ? 34.289 -28.568 -35.148 1.00 60.47 448 THR A O 1
ATOM 3525 N N . SER A 1 449 ? 32.072 -28.263 -34.917 1.00 58.66 449 SER A N 1
ATOM 3526 C CA . SER A 1 449 ? 31.721 -28.370 -36.341 1.00 58.66 449 SER A CA 1
ATOM 3527 C C . SER A 1 449 ? 32.229 -27.168 -37.154 1.00 58.66 449 SER A C 1
ATOM 3529 O O . SER A 1 449 ? 32.869 -27.342 -38.194 1.00 58.66 449 SER A O 1
ATOM 3531 N N . ALA A 1 450 ? 32.072 -25.945 -36.633 1.00 54.16 450 ALA A N 1
ATOM 3532 C CA . ALA A 1 450 ? 32.622 -24.727 -37.232 1.00 54.16 450 ALA A CA 1
ATOM 3533 C C . ALA A 1 450 ? 34.162 -24.752 -37.293 1.00 54.16 450 ALA A C 1
ATOM 3535 O O . ALA A 1 450 ? 34.754 -24.325 -38.286 1.00 54.16 450 ALA A O 1
ATOM 3536 N N . ARG A 1 451 ? 34.820 -25.331 -36.276 1.00 50.56 451 ARG A N 1
ATOM 3537 C CA . ARG A 1 451 ? 36.276 -25.562 -36.281 1.00 50.56 451 ARG A CA 1
ATOM 3538 C C . ARG A 1 451 ? 36.712 -26.641 -37.279 1.00 50.56 451 ARG A C 1
ATOM 3540 O O . ARG A 1 451 ? 37.787 -26.505 -37.853 1.00 50.56 451 ARG A O 1
ATOM 3547 N N . ARG A 1 452 ? 35.897 -27.674 -37.537 1.00 48.91 452 ARG A N 1
ATOM 3548 C CA . ARG A 1 452 ? 36.173 -28.679 -38.586 1.00 48.91 452 ARG A CA 1
ATOM 3549 C C . ARG A 1 452 ? 36.035 -28.109 -40.000 1.00 48.91 452 ARG A C 1
ATOM 3551 O O . ARG A 1 452 ? 36.842 -28.460 -40.851 1.00 48.91 452 ARG A O 1
ATOM 3558 N N . GLY A 1 453 ? 35.104 -27.181 -40.236 1.00 41.34 453 GLY A N 1
ATOM 3559 C CA . GLY A 1 453 ? 34.963 -26.485 -41.525 1.00 41.34 453 GLY A CA 1
ATOM 3560 C C . GLY A 1 453 ? 36.158 -25.595 -41.906 1.00 41.34 453 GLY A C 1
ATOM 3561 O O . GLY A 1 453 ? 36.390 -25.358 -43.086 1.00 41.34 453 GLY A O 1
ATOM 3562 N N . MET A 1 454 ? 36.953 -25.146 -40.927 1.00 42.31 454 MET A N 1
ATOM 3563 C CA . MET A 1 454 ? 38.225 -24.438 -41.154 1.00 42.31 454 MET A CA 1
ATOM 3564 C C . MET A 1 454 ? 39.461 -25.355 -41.104 1.00 42.31 454 MET A C 1
ATOM 3566 O O . MET A 1 454 ? 40.587 -24.876 -41.217 1.00 42.31 454 MET A O 1
ATOM 3570 N N . ALA A 1 455 ? 39.273 -26.669 -40.962 1.00 36.25 455 ALA A N 1
ATOM 3571 C CA . ALA A 1 455 ? 40.348 -27.644 -40.810 1.00 36.25 455 ALA A CA 1
ATOM 3572 C C . ALA A 1 455 ? 40.215 -28.810 -41.808 1.00 36.25 455 ALA A C 1
ATOM 3574 O O . ALA A 1 455 ? 40.250 -29.975 -41.426 1.00 36.25 455 ALA A O 1
ATOM 3575 N N . GLU A 1 456 ? 40.140 -28.501 -43.104 1.00 36.88 456 GLU A N 1
ATOM 3576 C CA . GLU A 1 456 ? 40.559 -29.424 -44.170 1.00 36.88 456 GLU A CA 1
ATOM 3577 C C . GLU A 1 456 ? 41.920 -29.009 -44.750 1.00 36.88 456 GLU A C 1
ATOM 3579 O O . GLU A 1 456 ? 42.091 -28.855 -45.950 1.00 36.88 456 GLU A O 1
ATOM 3584 N N . ILE A 1 457 ? 42.933 -28.862 -43.890 1.00 36.84 457 ILE A N 1
ATOM 3585 C CA . ILE A 1 457 ? 44.329 -29.146 -44.250 1.00 36.84 457 ILE A CA 1
ATOM 3586 C C . ILE A 1 457 ? 44.994 -29.844 -43.050 1.00 36.84 457 ILE A C 1
ATOM 3588 O O . ILE A 1 457 ? 45.199 -29.238 -42.005 1.00 36.84 457 ILE A O 1
ATOM 3592 N N . ARG A 1 458 ? 45.387 -31.109 -43.277 1.00 27.77 458 ARG A N 1
ATOM 3593 C CA . ARG A 1 458 ? 46.266 -32.000 -42.478 1.00 27.77 458 ARG A CA 1
ATOM 3594 C C . ARG A 1 458 ? 45.688 -32.747 -41.259 1.00 27.77 458 ARG A C 1
ATOM 3596 O O . ARG A 1 458 ? 45.799 -32.333 -40.117 1.00 27.77 458 ARG A O 1
ATOM 3603 N N . SER A 1 459 ? 45.229 -33.965 -41.560 1.00 27.50 459 SER A N 1
ATOM 3604 C CA . SER A 1 459 ? 45.752 -35.262 -41.078 1.00 27.50 459 SER A CA 1
ATOM 3605 C C . SER A 1 459 ? 46.144 -35.438 -39.597 1.00 27.50 459 SER A C 1
ATOM 3607 O O . SER A 1 459 ? 47.236 -35.065 -39.186 1.00 27.50 459 SER A O 1
ATOM 3609 N N . LEU A 1 460 ? 45.284 -36.209 -38.915 1.00 33.78 460 LEU A N 1
ATOM 3610 C CA . LEU A 1 460 ? 45.517 -37.289 -37.937 1.00 33.78 460 LEU A CA 1
ATOM 3611 C C . LEU A 1 460 ? 46.546 -37.109 -36.806 1.00 33.78 460 LEU A C 1
ATOM 3613 O O . LEU A 1 460 ? 47.752 -37.174 -37.022 1.00 33.78 460 LEU A O 1
ATOM 3617 N N . GLY A 1 461 ? 46.029 -37.220 -35.576 1.00 30.02 461 GLY A N 1
ATOM 3618 C CA . GLY A 1 461 ? 46.632 -38.098 -34.573 1.00 30.02 461 GLY A CA 1
ATOM 3619 C C . GLY A 1 461 ? 46.549 -37.614 -33.127 1.00 30.02 461 GLY A C 1
ATOM 3620 O O . GLY A 1 461 ? 47.068 -36.559 -32.797 1.00 30.02 461 GLY A O 1
ATOM 3621 N N . VAL A 1 462 ? 46.047 -38.511 -32.273 1.00 31.58 462 VAL A N 1
ATOM 3622 C CA . VAL A 1 462 ? 46.250 -38.604 -30.814 1.00 31.58 462 VAL A CA 1
ATOM 3623 C C . VAL A 1 462 ? 45.188 -37.943 -29.921 1.00 31.58 462 VAL A C 1
ATOM 3625 O O . VAL A 1 462 ? 44.956 -36.741 -29.917 1.00 31.58 462 VAL A O 1
ATOM 3628 N N . ALA A 1 463 ? 44.560 -38.810 -29.124 1.00 34.19 463 ALA A N 1
ATOM 3629 C CA . ALA A 1 463 ? 43.691 -38.501 -28.002 1.00 34.19 463 ALA A CA 1
ATOM 3630 C C . ALA A 1 463 ? 44.512 -38.334 -26.716 1.00 34.19 463 ALA A C 1
ATOM 3632 O O . ALA A 1 463 ? 45.426 -39.126 -26.511 1.00 34.19 463 ALA A O 1
ATOM 3633 N N . THR A 1 464 ? 44.113 -37.416 -25.825 1.00 30.94 464 THR A N 1
ATOM 3634 C CA . THR A 1 464 ? 44.010 -37.652 -24.368 1.00 30.94 464 THR A CA 1
ATOM 3635 C C . THR A 1 464 ? 43.405 -36.464 -23.595 1.00 30.94 464 THR A C 1
ATOM 3637 O O . THR A 1 464 ? 43.660 -35.305 -23.891 1.00 30.94 464 THR A O 1
ATOM 3640 N N . ALA A 1 465 ? 42.645 -36.846 -22.558 1.00 29.88 465 ALA A N 1
ATOM 3641 C CA . ALA A 1 465 ? 42.388 -36.208 -21.257 1.00 29.88 465 ALA A CA 1
ATOM 3642 C C . ALA A 1 465 ? 41.601 -34.877 -21.127 1.00 29.88 465 ALA A C 1
ATOM 3644 O O . ALA A 1 465 ? 41.973 -33.818 -21.617 1.00 29.88 465 ALA A O 1
ATOM 3645 N N . ARG A 1 466 ? 40.544 -34.961 -20.298 1.00 30.66 466 ARG A N 1
ATOM 3646 C CA . ARG A 1 466 ? 39.858 -33.860 -19.594 1.00 30.66 466 ARG A CA 1
ATOM 3647 C C . ARG A 1 466 ? 40.844 -32.986 -18.800 1.00 30.66 466 ARG A C 1
ATOM 3649 O O . ARG A 1 466 ? 41.691 -33.554 -18.111 1.00 30.66 466 ARG A O 1
ATOM 3656 N N . PRO A 1 467 ? 40.580 -31.672 -18.689 1.00 30.50 467 PRO A N 1
ATOM 3657 C CA . PRO A 1 467 ? 40.942 -30.914 -17.501 1.00 30.50 467 PRO A CA 1
ATOM 3658 C C . PRO A 1 467 ? 39.718 -30.464 -16.697 1.00 30.50 467 PRO A C 1
ATOM 3660 O O . PRO A 1 467 ? 38.647 -30.150 -17.214 1.00 30.50 467 PRO A O 1
ATOM 3663 N N . VAL A 1 468 ? 39.952 -30.480 -15.393 1.00 31.89 468 VAL A N 1
ATOM 3664 C CA . VAL A 1 468 ? 39.115 -30.056 -14.277 1.00 31.89 468 VAL A CA 1
ATOM 3665 C C . VAL A 1 468 ? 38.980 -28.530 -14.270 1.00 31.89 468 VAL A C 1
ATOM 3667 O O . VAL A 1 468 ? 39.931 -27.816 -14.580 1.00 31.89 468 VAL A O 1
ATOM 3670 N N . ILE A 1 469 ? 37.795 -28.044 -13.896 1.00 30.94 469 ILE A N 1
ATOM 3671 C CA . ILE A 1 469 ? 37.503 -26.627 -13.657 1.00 30.94 469 ILE A CA 1
ATOM 3672 C C . ILE A 1 469 ? 38.312 -26.172 -12.435 1.00 30.94 469 ILE A C 1
ATOM 3674 O O . ILE A 1 469 ? 38.080 -26.647 -11.325 1.00 30.94 469 ILE A O 1
ATOM 3678 N N . GLY A 1 470 ? 39.262 -25.265 -12.655 1.00 28.38 470 GLY A N 1
ATOM 3679 C CA . GLY A 1 470 ? 40.053 -24.611 -11.619 1.00 28.38 470 GLY A CA 1
ATOM 3680 C C . GLY A 1 470 ? 40.089 -23.109 -11.871 1.00 28.38 470 GLY A C 1
ATOM 3681 O O . GLY A 1 470 ? 40.648 -22.650 -12.863 1.00 28.38 470 GLY A O 1
ATOM 3682 N N . VAL A 1 471 ? 39.454 -22.364 -10.971 1.00 29.53 471 VAL A N 1
ATOM 3683 C CA . VAL A 1 471 ? 39.479 -20.902 -10.876 1.00 29.53 471 VAL A CA 1
ATOM 3684 C C . VAL A 1 471 ? 40.905 -20.440 -10.564 1.00 29.53 471 VAL A C 1
ATOM 3686 O O . VAL A 1 471 ? 41.465 -20.875 -9.561 1.00 29.53 471 VAL A O 1
ATOM 3689 N N . ALA A 1 472 ? 41.475 -19.536 -11.365 1.00 29.36 472 ALA A N 1
ATOM 3690 C CA . ALA A 1 472 ? 42.589 -18.689 -10.936 1.00 29.36 472 ALA A CA 1
ATOM 3691 C C . ALA A 1 472 ? 42.712 -17.420 -11.795 1.00 29.36 472 ALA A C 1
ATOM 3693 O O . ALA A 1 472 ? 42.706 -17.468 -13.024 1.00 29.36 472 ALA A O 1
ATOM 3694 N N . CYS A 1 473 ? 42.836 -16.293 -11.093 1.00 25.97 473 CYS A N 1
ATOM 3695 C CA . CYS A 1 473 ? 43.127 -14.956 -11.592 1.00 25.97 473 CYS A CA 1
ATOM 3696 C C . CYS A 1 473 ? 44.388 -14.904 -12.468 1.00 25.97 473 CYS A C 1
ATOM 3698 O O . CYS A 1 473 ? 45.391 -15.552 -12.173 1.00 25.97 473 CYS A O 1
ATOM 3700 N N . ALA A 1 474 ? 44.355 -14.059 -13.496 1.00 30.47 474 ALA A N 1
ATOM 3701 C CA . ALA A 1 474 ? 45.512 -13.742 -14.325 1.00 30.47 474 ALA A CA 1
ATOM 3702 C C . ALA A 1 474 ? 46.433 -12.707 -13.645 1.00 30.47 474 ALA A C 1
ATOM 3704 O O . ALA A 1 474 ? 45.937 -11.678 -13.180 1.00 30.47 474 ALA A O 1
ATOM 3705 N N . PRO A 1 475 ? 47.764 -12.910 -13.651 1.00 32.94 475 PRO A N 1
ATOM 3706 C CA . PRO A 1 475 ? 48.746 -11.839 -13.581 1.00 32.94 475 PRO A CA 1
ATOM 3707 C C . PRO A 1 475 ? 49.321 -11.502 -14.973 1.00 32.94 475 PRO A C 1
ATOM 3709 O O . PRO A 1 475 ? 49.372 -12.339 -15.875 1.00 32.94 475 PRO A O 1
ATOM 3712 N N . SER A 1 476 ? 49.742 -10.244 -15.119 1.00 37.72 476 SER A N 1
ATOM 3713 C CA . SER A 1 476 ? 50.316 -9.593 -16.309 1.00 37.72 476 SER A CA 1
ATOM 3714 C C . SER A 1 476 ? 51.595 -10.245 -16.870 1.00 37.72 476 SER A C 1
ATOM 3716 O O . SER A 1 476 ? 52.296 -10.932 -16.127 1.00 37.72 476 SER A O 1
ATOM 3718 N N . PRO A 1 477 ? 52.018 -9.919 -18.113 1.00 34.47 477 PRO A N 1
ATOM 3719 C CA . PRO A 1 477 ? 53.382 -10.162 -18.578 1.00 34.47 477 PRO A CA 1
ATOM 3720 C C . PRO A 1 477 ? 54.316 -8.936 -18.440 1.00 34.47 477 PRO A C 1
ATOM 3722 O O . PRO A 1 477 ? 54.031 -7.847 -18.934 1.00 34.47 477 PRO A O 1
ATOM 3725 N N . LEU A 1 478 ? 55.426 -9.202 -17.738 1.00 30.73 478 LEU A N 1
ATOM 3726 C CA . LEU A 1 478 ? 56.835 -8.742 -17.817 1.00 30.73 478 LEU A CA 1
ATOM 3727 C C . LEU A 1 478 ? 57.228 -7.902 -19.064 1.00 30.73 478 LEU A C 1
ATOM 3729 O O . LEU A 1 478 ? 56.843 -8.261 -20.169 1.00 30.73 478 LEU A O 1
ATOM 3733 N N . ALA A 1 479 ? 57.885 -6.734 -18.969 1.00 31.30 479 ALA A N 1
ATOM 3734 C CA . ALA A 1 479 ? 59.239 -6.357 -18.495 1.00 31.30 479 ALA A CA 1
ATOM 3735 C C . ALA A 1 479 ? 60.302 -6.308 -19.618 1.00 31.30 479 ALA A C 1
ATOM 3737 O O . ALA A 1 479 ? 60.543 -7.312 -20.277 1.00 31.30 479 ALA A O 1
ATOM 3738 N N . GLU A 1 480 ? 60.994 -5.168 -19.748 1.00 30.28 480 GLU A N 1
ATOM 3739 C CA . GLU A 1 480 ? 62.340 -5.030 -20.338 1.00 30.28 480 GLU A CA 1
ATOM 3740 C C . GLU A 1 480 ? 63.133 -3.920 -19.599 1.00 30.28 480 GLU A C 1
ATOM 3742 O O . GLU A 1 480 ? 62.521 -3.118 -18.886 1.00 30.28 480 GLU A O 1
ATOM 3747 N N . PRO A 1 481 ? 64.483 -3.938 -19.645 1.00 34.88 481 PRO A N 1
ATOM 3748 C CA . PRO A 1 481 ? 65.315 -3.791 -18.451 1.00 34.88 481 PRO A CA 1
ATOM 3749 C C . PRO A 1 481 ? 65.962 -2.412 -18.247 1.00 34.88 481 PRO A C 1
ATOM 3751 O O . PRO A 1 481 ? 66.044 -1.572 -19.138 1.00 34.88 481 PRO A O 1
ATOM 3754 N N . ALA A 1 482 ? 66.433 -2.233 -17.013 1.00 36.97 482 ALA A N 1
ATOM 3755 C CA . ALA A 1 482 ? 67.086 -1.057 -16.452 1.00 36.97 482 ALA A CA 1
ATOM 3756 C C . ALA A 1 482 ? 68.568 -0.916 -16.836 1.00 36.97 482 ALA A C 1
ATOM 3758 O O . ALA A 1 482 ? 69.236 -1.918 -17.062 1.00 36.97 482 ALA A O 1
ATOM 3759 N N . GLU A 1 483 ? 69.091 0.309 -16.728 1.00 33.66 483 GLU A N 1
ATOM 3760 C CA . GLU A 1 483 ? 70.479 0.599 -16.331 1.00 33.66 483 GLU A CA 1
ATOM 3761 C C . GLU A 1 483 ? 70.569 1.987 -15.638 1.00 33.66 483 GLU A C 1
ATOM 3763 O O . GLU A 1 483 ? 69.616 2.765 -15.732 1.00 33.66 483 GLU A O 1
ATOM 3768 N N . PRO A 1 484 ? 71.620 2.267 -14.834 1.00 43.78 484 PRO A N 1
ATOM 3769 C CA . PRO A 1 484 ? 71.441 2.720 -13.451 1.00 43.78 484 PRO A CA 1
ATOM 3770 C C . PRO A 1 484 ? 72.224 4.006 -13.088 1.00 43.78 484 PRO A C 1
ATOM 3772 O O . PRO A 1 484 ? 72.905 4.590 -13.924 1.00 43.78 484 PRO A O 1
ATOM 3775 N N . THR A 1 485 ? 72.197 4.345 -11.786 1.00 36.38 485 THR A N 1
ATOM 3776 C CA . THR A 1 485 ? 73.103 5.253 -11.024 1.00 36.38 485 THR A CA 1
ATOM 3777 C C . THR A 1 485 ? 72.882 6.761 -11.216 1.00 36.38 485 THR A C 1
ATOM 3779 O O . THR A 1 485 ? 72.635 7.212 -12.322 1.00 36.38 485 THR A O 1
ATOM 3782 N N . GLU A 1 486 ? 72.932 7.649 -10.218 1.00 34.50 486 GLU A N 1
ATOM 3783 C CA . GLU A 1 486 ? 73.203 7.633 -8.767 1.00 34.50 486 GLU A CA 1
ATOM 3784 C C . GLU A 1 486 ? 72.691 8.993 -8.181 1.00 34.50 486 GLU A C 1
ATOM 3786 O O . GLU A 1 486 ? 72.394 9.904 -8.957 1.00 34.50 486 GLU A O 1
ATOM 3791 N N . PRO A 1 487 ? 72.552 9.154 -6.845 1.00 40.62 487 PRO A N 1
ATOM 3792 C CA . PRO A 1 487 ? 72.063 10.367 -6.146 1.00 40.62 487 PRO A CA 1
ATOM 3793 C C . PRO A 1 487 ? 73.229 11.375 -5.915 1.00 40.62 487 PRO A C 1
ATOM 3795 O O . PRO A 1 487 ? 74.321 11.063 -6.389 1.00 40.62 487 PRO A O 1
ATOM 3798 N N . PRO A 1 488 ? 73.139 12.535 -5.203 1.00 54.00 488 PRO A N 1
ATOM 3799 C CA . PRO A 1 488 ? 72.166 13.056 -4.211 1.00 54.00 488 PRO A CA 1
ATOM 3800 C C . PRO A 1 488 ? 71.678 14.499 -4.557 1.00 54.00 488 PRO A C 1
ATOM 3802 O O . PRO A 1 488 ? 72.035 15.023 -5.605 1.00 54.00 488 PRO A O 1
ATOM 3805 N N . MET A 1 489 ? 70.815 15.212 -3.821 1.00 39.06 489 MET A N 1
ATOM 3806 C CA . MET A 1 489 ? 70.706 15.485 -2.381 1.00 39.06 489 MET A CA 1
ATOM 3807 C C . MET A 1 489 ? 69.317 16.048 -2.068 1.00 39.06 489 MET A C 1
ATOM 3809 O O . MET A 1 489 ? 68.784 16.770 -2.944 1.00 39.06 489 MET A O 1
#

Secondary structure (DSSP, 8-state):
-HHHHHHHTTSTT---EEEE-S-HHHHHHHHHHHTTPPPTT--TTSTHHHHHSS-GGGTS-HHHHHHHHHHHHT--S--SEEEES--HHHHHHHHHHHHHH-SSPEEE----S--S-------S-HHHHHHHHHHHHTSPTT-EEEEE--SS----HHHHHHHHHHHHHHT-EEEEE--GGGSSS-TTS-STT------PPTTHHHHTTTTEEEE-S---HHHHHHSTTEEEEEE---HHHHHHHHHTT--EEE---STTHHHHHHIIIIIS--EEESS-GGGTTSPPPHHHHHHHHHHHHHSHHHHHHHHHHHHHHHHHHHHHHTTS--GGG--HHHHTTEE-TTSEEEEEEEEE-TTS-EEEEEEEEEEE-SS--SEE--HHHHHHTT--TT-BS--SGGGG-HHHHHHHTSHHHHTT-HHHHHHHHHHHHHTT--HHHHHHHHHHHHHHHT--S---------------PPPPP------------

Sequence (489 aa):
MSFAAHAAASLPNVKLFKYHSIPAYYLLSSLFARQSKTMPHSSPNSTSFNLIHASFDDCFTEEYIHFIDQCRAQDPGREHGVLINSSRVFDDEFIDILSRETNKKLYIIGPVNPVLISGNKDSDDDQRHDECLEWLDKQRDESVVYVSFGSTTTLSDEQVEELAMGLEKSGQRFIWVLRDADHGGDVFADEKKAEKMRCLPEGYEERIEGMGMVVRGWAPQLEILAHKANGGFMSHCGWNSCMESLSFGVPLLAWPMHSDQPRNAMAVSEYLKVGVMVRDWEHRKEVVTSMEIVEVVKRLMVSDEGMEMRKRAVALGEQIRVGVSEGMITCEDLDRNSCAFAVSSSGTRCVLEMRMRRRGYIELSCRTSNIEAEKLKDYVETDECIKACGLDRNTIGISSDSLLDSQFTRKLCSSECYNSCPNIVDLYFNLAAGEGAFLPKLCVAEETSARRGMAEIRSLGVATARPVIGVACAPSPLAEPAEPTEPPM

Organism: NCBI:txid325984